Protein AF-A0AA38HJB3-F1 (afdb_monomer_lite)

Radius of gyration: 31.82 Å; chains: 1; bounding box: 77×78×91 Å

Sequence (749 aa):
MVASKVSGNGFYYLKNEAALLEVALISYAFNFAVSRGFTPLMTPDIIRSEFVTACGFQPKASNTQIYKLSLKSEDLCLAGTAEVPLAGLLHYQELSRKSFPIKLVGFGRAYRAEAGAGASSRGLFRVHQFSKVELFCVTEDDLEKSDALLHEICLFQRDFLTSLGLHAQALDMAARDLGHPAYRKIDIEAWLPGSNRFGEVSSASNCTDYQSRRLNICYRDENQRKRFVHTLNGTACAIPRVLIAILETLQQKDGSVVVPPVLRPFMMNKDNRSSNLEELSGSRNSDFGTGNLERRKEKCEAFPAYESIPREDQLNQEQKLVVQSALQGESFFLTGAAGTGKSFLLRFLADKLQSLYGSSAVAVTASTGIATCPLKGQTLHSFSGIGLGKGTAETVAFQALYNRKLCDRWKNTKVLIIDEVSMISGEVLQLVNAVARACRGSSLPFGGVQLVVVGDFYQLSPVDAEKHSFAFESPLWNDAIKTVHVLKSVHRQRTDPAFIKILNELRVGFVSEETAALLKGRELPLLSETGIVPTRLYPLNRDVNEENNSRLRELPGPCRTFTSVDSSEYLVNSESLTQILDRQTNVQSTIHLKIGAQVVLLKNYLPDNLVNGSRGVVVGWDERDSNFPVVKFQNGIVMEVGPARFEAFTYYSGECIREQVPLKLAWALTVHKSQGMTLDLVECHLANVFDYGQVYVALSRVRHLKGLRILDFRPESVKVHPKVEEFYRCLSKEKRKQIQLLKQAQWKQ

pLDDT: mean 81.05, std 17.89, range [21.14, 98.5]

InterPro domains:
  IPR002314 Aminoacyl-tRNA synthetase, class II (G/ P/ S/T) [PF00587] (69-248)
  IPR002317 Serine-tRNA ligase, type1 [PR00981] (113-125)
  IPR002317 Serine-tRNA ligase, type1 [PR00981] (125-138)
  IPR002317 Serine-tRNA ligase, type1 [PR00981] (184-200)
  IPR002317 Serine-tRNA ligase, type1 [PR00981] (202-218)
  IPR002317 Serine-tRNA ligase, type1 [PTHR11778] (3-270)
  IPR003593 AAA+ ATPase domain [SM00382] (328-518)
  IPR006195 Aminoacyl-tRNA synthetase, class II [PS50862] (1-260)
  IPR010285 DNA helicase Pif1-like, DEAD-box helicase domain [PF05970] (314-514)
  IPR027417 P-loop containing nucleoside triphosphate hydrolase [G3DSA:3.40.50.300] (290-504)
  IPR027417 P-loop containing nucleoside triphosphate hydrolase [SSF52540] (311-507)
  IPR027417 P-loop containing nucleoside triphosphate hydrolase [SSF52540] (443-731)
  IPR045864 Class II Aminoacyl-tRNA synthetase/Biotinyl protein ligase (BPL) and lipoyl protein ligase (LPL) [G3DSA:3.30.930.10] (1-282)
  IPR045864 Class II Aminoacyl-tRNA synthetase/Biotinyl protein ligase (BPL) and lipoyl protein ligase (LPL) [SSF55681] (3-268)
  IPR049163 DNA helicase Pif1-like, 2B domain [PF21530] (584-620)

Organism: NCBI:txid2755281

Structure (mmCIF, N/CA/C/O backbone):
data_AF-A0AA38HJB3-F1
#
_entry.id   AF-A0AA38HJB3-F1
#
loop_
_atom_site.group_PDB
_atom_site.id
_atom_site.type_symbol
_atom_site.label_atom_id
_atom_site.label_alt_id
_atom_site.label_comp_id
_atom_site.label_asym_id
_atom_site.label_entity_id
_atom_site.label_seq_id
_atom_site.pdbx_PDB_ins_code
_atom_site.Cartn_x
_atom_site.Cartn_y
_atom_site.Cartn_z
_atom_site.occupancy
_atom_site.B_iso_or_equiv
_atom_site.auth_seq_id
_atom_site.auth_comp_id
_atom_site.auth_asym_id
_atom_site.auth_atom_id
_atom_site.pdbx_PDB_model_num
ATOM 1 N N . MET A 1 1 ? -13.933 -17.265 -19.132 1.00 48.62 1 MET A N 1
ATOM 2 C CA . MET A 1 1 ? -12.463 -17.235 -18.978 1.00 48.62 1 MET A CA 1
ATOM 3 C C . MET A 1 1 ? -12.133 -15.919 -18.324 1.00 48.62 1 MET A C 1
ATOM 5 O O . MET A 1 1 ? -12.484 -14.891 -18.884 1.00 48.62 1 MET A O 1
ATOM 9 N N . VAL A 1 2 ? -11.564 -15.950 -17.127 1.00 66.62 2 VAL A N 1
ATOM 10 C CA . VAL A 1 2 ? -11.167 -14.733 -16.420 1.00 66.62 2 VAL A CA 1
ATOM 11 C C . VAL A 1 2 ? -9.662 -14.842 -16.259 1.00 66.62 2 VAL A C 1
ATOM 13 O O . VAL A 1 2 ? -9.203 -15.764 -15.592 1.00 66.62 2 VAL A O 1
ATOM 16 N N . ALA A 1 3 ? -8.901 -13.970 -16.918 1.00 72.19 3 ALA A N 1
ATOM 17 C CA . ALA A 1 3 ? -7.440 -14.017 -16.866 1.00 72.19 3 ALA A CA 1
ATOM 18 C C . ALA A 1 3 ? -6.904 -13.808 -15.443 1.00 72.19 3 ALA A C 1
ATOM 20 O O . ALA A 1 3 ? -5.841 -14.325 -15.117 1.00 72.19 3 ALA A O 1
ATOM 21 N N . SER A 1 4 ? -7.697 -13.191 -14.555 1.00 73.94 4 SER A N 1
ATOM 22 C CA . SER A 1 4 ? -7.364 -13.100 -13.133 1.00 73.94 4 SER A CA 1
ATOM 23 C C . SER A 1 4 ? -7.231 -14.431 -12.409 1.00 73.94 4 SER A C 1
ATOM 25 O O . SER A 1 4 ? -6.517 -14.491 -11.415 1.00 73.94 4 SER A O 1
ATOM 27 N N . LYS A 1 5 ? -7.829 -15.507 -12.930 1.00 71.75 5 LYS A N 1
ATOM 28 C CA . LYS A 1 5 ? -7.654 -16.860 -12.386 1.00 71.75 5 LYS A CA 1
ATOM 29 C C . LYS A 1 5 ? -6.308 -17.486 -12.730 1.00 71.75 5 LYS A C 1
ATOM 31 O O . LYS A 1 5 ? -5.860 -18.365 -12.013 1.00 71.75 5 LYS A O 1
ATOM 36 N N . VAL A 1 6 ? -5.712 -17.083 -13.851 1.00 75.31 6 VAL A N 1
ATOM 37 C CA . VAL A 1 6 ? -4.482 -17.699 -14.368 1.00 75.31 6 VAL A CA 1
ATOM 38 C C . VAL A 1 6 ? -3.267 -16.846 -14.029 1.00 75.31 6 VAL A C 1
ATOM 40 O O . VAL A 1 6 ? -2.230 -17.378 -13.657 1.00 75.31 6 VAL A O 1
ATOM 43 N N . SER A 1 7 ? -3.398 -15.522 -14.120 1.00 75.81 7 SER A N 1
ATOM 44 C CA . SER A 1 7 ? -2.266 -14.596 -13.993 1.00 75.81 7 SER A CA 1
ATOM 45 C C . SER A 1 7 ? -2.493 -13.472 -12.973 1.00 75.81 7 SER A C 1
ATOM 47 O O . SER A 1 7 ? -1.592 -12.673 -12.747 1.00 75.81 7 SER A O 1
ATOM 49 N N . GLY A 1 8 ? -3.661 -13.408 -12.319 1.00 77.38 8 GLY A N 1
ATOM 50 C CA . GLY A 1 8 ? -4.009 -12.344 -11.369 1.00 77.38 8 GLY A CA 1
ATOM 51 C C . GLY A 1 8 ? -4.658 -11.105 -12.009 1.00 77.38 8 GLY A C 1
ATOM 52 O O . GLY A 1 8 ? -4.903 -11.035 -13.215 1.00 77.38 8 GLY A O 1
ATOM 53 N N . ASN A 1 9 ? -5.024 -10.121 -11.186 1.00 77.38 9 ASN A N 1
ATOM 54 C CA . ASN A 1 9 ? -5.686 -8.898 -11.663 1.00 77.38 9 ASN A CA 1
ATOM 55 C C . ASN A 1 9 ? -4.803 -8.128 -12.652 1.00 77.38 9 ASN A C 1
ATOM 57 O O . ASN A 1 9 ? -3.589 -8.168 -12.538 1.00 77.38 9 ASN A O 1
ATOM 61 N N . GLY A 1 10 ? -5.414 -7.421 -13.610 1.00 77.19 10 GLY A N 1
ATOM 62 C CA . GLY A 1 10 ? -4.684 -6.657 -14.632 1.00 77.19 10 GLY A CA 1
ATOM 63 C C . GLY A 1 10 ? -4.216 -7.477 -15.843 1.00 77.19 10 GLY A C 1
ATOM 64 O O . GLY A 1 10 ? -3.514 -6.938 -16.692 1.00 77.19 10 GLY A O 1
ATOM 65 N N . PHE A 1 11 ? -4.625 -8.743 -15.962 1.00 86.12 11 PHE A N 1
ATOM 66 C CA . PHE A 1 11 ? -4.496 -9.563 -17.174 1.00 86.12 11 PHE A CA 1
ATOM 67 C C . PHE A 1 11 ? -5.867 -9.758 -17.841 1.00 86.12 11 PHE A C 1
ATOM 69 O O . PHE A 1 11 ? -6.906 -9.617 -17.190 1.00 86.12 11 PHE A O 1
ATOM 76 N N . TYR A 1 12 ? -5.899 -10.100 -19.134 1.00 89.44 12 TYR A N 1
ATOM 77 C CA . TYR A 1 12 ? -7.143 -10.270 -19.897 1.00 89.44 12 TYR A CA 1
ATOM 78 C C . TYR A 1 12 ? -7.064 -11.417 -20.912 1.00 89.44 12 TYR A C 1
ATOM 80 O O . TYR A 1 12 ? -5.987 -11.815 -21.345 1.00 89.44 12 TYR A O 1
ATOM 88 N N . TYR A 1 13 ? -8.237 -11.929 -21.292 1.00 89.88 13 TYR A N 1
ATOM 89 C CA . TYR A 1 13 ? -8.411 -12.769 -22.476 1.00 89.88 13 TYR A CA 1
ATOM 90 C C . TYR A 1 13 ? -9.213 -11.987 -23.508 1.00 89.88 13 TYR A C 1
ATOM 92 O O . TYR A 1 13 ? -10.263 -11.438 -23.173 1.00 89.88 13 TYR A O 1
ATOM 100 N N . LEU A 1 14 ? -8.761 -12.000 -24.758 1.00 90.44 14 LEU A N 1
ATOM 101 C CA . LEU A 1 14 ? -9.613 -11.702 -25.906 1.00 90.44 14 LEU A CA 1
ATOM 102 C C . LEU A 1 14 ? -10.157 -13.021 -26.459 1.00 90.44 14 LEU A C 1
ATOM 104 O O . LEU A 1 14 ? -9.522 -14.069 -26.337 1.00 90.44 14 LEU A O 1
ATOM 108 N N . LYS A 1 15 ? -11.359 -12.981 -27.029 1.00 90.19 15 LYS A N 1
ATOM 109 C CA . LYS A 1 15 ? -12.030 -14.147 -27.611 1.00 90.19 15 LYS A CA 1
ATOM 110 C C . LYS A 1 15 ? -12.645 -13.791 -28.951 1.00 90.19 15 LYS A C 1
ATOM 112 O O . LYS A 1 15 ? -13.005 -12.633 -29.155 1.00 90.19 15 LYS A O 1
ATOM 117 N N . ASN A 1 16 ? -12.804 -14.806 -29.797 1.00 91.12 16 ASN A N 1
ATOM 118 C CA . ASN A 1 16 ? -13.471 -14.716 -31.094 1.00 91.12 16 ASN A CA 1
ATOM 119 C C . ASN A 1 16 ? -12.953 -13.508 -31.900 1.00 91.12 16 ASN A C 1
ATOM 121 O O . ASN A 1 16 ? -11.742 -13.323 -32.020 1.00 91.12 16 ASN A O 1
ATOM 125 N N . GLU A 1 17 ? -13.845 -12.654 -32.392 1.00 91.00 17 GLU A N 1
ATOM 126 C CA . GLU A 1 17 ? -13.545 -11.494 -33.229 1.00 91.00 17 GLU A CA 1
ATOM 127 C C . GLU A 1 17 ? -12.591 -10.511 -32.546 1.00 91.00 17 GLU A C 1
ATOM 129 O O . GLU A 1 17 ? -11.738 -9.939 -33.216 1.00 91.00 17 GLU A O 1
ATOM 134 N N . ALA A 1 18 ? -12.659 -10.350 -31.219 1.00 90.81 18 ALA A N 1
ATOM 135 C CA . ALA A 1 18 ? -11.743 -9.470 -30.493 1.00 90.81 18 ALA A CA 1
ATOM 136 C C . ALA A 1 18 ? -10.301 -10.005 -30.495 1.00 90.81 18 ALA A C 1
ATOM 138 O O . ALA A 1 18 ? -9.354 -9.223 -30.559 1.00 90.81 18 ALA A O 1
ATOM 139 N N . ALA A 1 19 ? -10.123 -11.332 -30.458 1.00 93.31 19 ALA A N 1
ATOM 140 C CA . ALA A 1 19 ? -8.803 -11.948 -30.595 1.00 93.31 19 ALA A CA 1
ATOM 141 C C . ALA A 1 19 ? -8.273 -11.808 -32.032 1.00 93.31 19 ALA A C 1
ATOM 143 O O . ALA A 1 19 ? -7.100 -11.491 -32.225 1.00 93.31 19 ALA A O 1
ATOM 144 N N . LEU A 1 20 ? -9.141 -11.970 -33.040 1.00 94.50 20 LEU A N 1
ATOM 145 C CA . LEU A 1 20 ? -8.771 -11.748 -34.444 1.00 94.50 20 LEU A CA 1
ATOM 146 C C . LEU A 1 20 ? -8.417 -10.279 -34.710 1.00 94.50 20 LEU A C 1
ATOM 148 O O . LEU A 1 20 ? -7.481 -10.002 -35.454 1.00 94.50 20 LEU A O 1
ATOM 152 N N . LEU A 1 21 ? -9.115 -9.345 -34.062 1.00 94.56 21 LEU A N 1
ATOM 153 C CA . LEU A 1 21 ? -8.866 -7.913 -34.192 1.00 94.56 21 LEU A CA 1
ATOM 154 C C . LEU A 1 21 ? -7.504 -7.499 -33.611 1.00 94.56 21 LEU A C 1
ATOM 156 O O . LEU A 1 21 ? -6.838 -6.647 -34.195 1.00 94.56 21 LEU A O 1
ATOM 160 N N . GLU A 1 22 ? -7.047 -8.118 -32.513 1.00 95.69 22 GLU A N 1
ATOM 161 C CA . GLU A 1 22 ? -5.676 -7.929 -32.004 1.00 95.69 22 GLU A CA 1
ATOM 162 C C . GLU A 1 22 ? -4.633 -8.342 -33.057 1.00 95.69 22 GLU A C 1
ATOM 164 O O . GLU A 1 22 ? -3.719 -7.569 -33.355 1.00 95.69 22 GLU A O 1
ATOM 169 N N . VAL A 1 23 ? -4.795 -9.515 -33.676 1.00 95.69 23 VAL A N 1
ATOM 170 C CA . VAL A 1 23 ? -3.887 -10.002 -34.730 1.00 95.69 23 VAL A CA 1
ATOM 171 C C . VAL A 1 23 ? -3.938 -9.108 -35.975 1.00 95.69 23 VAL A C 1
ATOM 173 O O . VAL A 1 23 ? -2.895 -8.800 -36.563 1.00 95.69 23 VAL A O 1
ATOM 176 N N . ALA A 1 24 ? -5.131 -8.643 -36.354 1.00 96.69 24 ALA A N 1
ATOM 177 C CA . ALA A 1 24 ? -5.332 -7.739 -37.481 1.00 96.69 24 ALA A CA 1
ATOM 178 C C . ALA A 1 24 ? -4.628 -6.390 -37.267 1.00 96.69 24 ALA A C 1
ATOM 180 O O . ALA A 1 24 ? -3.951 -5.902 -38.171 1.00 96.69 24 ALA A O 1
ATOM 181 N N . LEU A 1 25 ? -4.724 -5.817 -36.062 1.00 97.38 25 LEU A N 1
ATOM 182 C CA . LEU A 1 25 ? -4.042 -4.571 -35.698 1.00 97.38 25 LEU A CA 1
ATOM 183 C C . LEU A 1 25 ? -2.519 -4.704 -35.755 1.00 97.38 25 LEU A C 1
ATOM 185 O O . LEU A 1 25 ? -1.858 -3.819 -36.294 1.00 97.38 25 LEU A O 1
ATOM 189 N N . ILE A 1 26 ? -1.962 -5.804 -35.236 1.00 97.31 26 ILE A N 1
ATOM 190 C CA . ILE A 1 26 ? -0.516 -6.069 -35.299 1.00 97.31 26 ILE A CA 1
ATOM 191 C C . ILE A 1 26 ? -0.063 -6.148 -36.763 1.00 97.31 26 ILE A C 1
ATOM 193 O O . ILE A 1 26 ? 0.883 -5.467 -37.159 1.00 97.31 26 ILE A O 1
ATOM 197 N N . SER A 1 27 ? -0.772 -6.934 -37.575 1.00 96.69 27 SER A N 1
ATOM 198 C CA . SER A 1 27 ? -0.444 -7.144 -38.991 1.00 96.69 27 SER A CA 1
ATOM 199 C C . SER A 1 27 ? -0.530 -5.845 -39.794 1.00 96.69 27 SER A C 1
ATOM 201 O O . SER A 1 27 ? 0.374 -5.523 -40.567 1.00 96.69 27 SER A O 1
ATOM 203 N N . TYR A 1 28 ? -1.585 -5.060 -39.565 1.00 97.94 28 TYR A N 1
ATOM 204 C CA . TYR A 1 28 ? -1.761 -3.768 -40.211 1.00 97.94 28 TYR A CA 1
ATOM 205 C C . TYR A 1 28 ? -0.683 -2.763 -39.793 1.00 97.94 28 TYR A C 1
ATOM 207 O O . TYR A 1 28 ? -0.127 -2.092 -40.658 1.00 97.94 28 TYR A O 1
ATOM 215 N N . ALA A 1 29 ? -0.329 -2.689 -38.504 1.00 97.81 29 ALA A N 1
ATOM 216 C CA . ALA A 1 29 ? 0.726 -1.797 -38.019 1.00 97.81 29 ALA A CA 1
ATOM 217 C C . ALA A 1 29 ? 2.087 -2.101 -38.668 1.00 97.81 29 ALA A C 1
ATOM 219 O O . ALA A 1 29 ? 2.771 -1.173 -39.102 1.00 97.81 29 ALA A O 1
ATOM 220 N N . PHE A 1 30 ? 2.451 -3.380 -38.817 1.00 97.38 30 PHE A N 1
ATOM 221 C CA . PHE A 1 30 ? 3.646 -3.770 -39.572 1.00 97.38 30 PHE A CA 1
ATOM 222 C C . PHE A 1 30 ? 3.558 -3.376 -41.041 1.00 97.38 30 PHE A C 1
ATOM 224 O O . PHE A 1 30 ? 4.485 -2.758 -41.554 1.00 97.38 30 PHE A O 1
ATOM 231 N N . ASN A 1 31 ? 2.452 -3.694 -41.720 1.00 97.38 31 ASN A N 1
ATOM 232 C CA . ASN A 1 31 ? 2.281 -3.347 -43.130 1.00 97.38 31 ASN A CA 1
ATOM 233 C C . ASN A 1 31 ? 2.383 -1.826 -43.354 1.00 97.38 31 ASN A C 1
ATOM 235 O O . ASN A 1 31 ? 3.047 -1.360 -44.279 1.00 97.38 31 ASN A O 1
ATOM 239 N N . PHE A 1 32 ? 1.789 -1.043 -42.455 1.00 97.94 32 PHE A N 1
ATOM 240 C CA . PHE A 1 32 ? 1.830 0.415 -42.478 1.00 97.94 32 PHE A CA 1
ATOM 241 C C . PHE A 1 32 ? 3.248 0.962 -42.223 1.00 97.94 32 PHE A C 1
ATOM 243 O O . PHE A 1 32 ? 3.671 1.894 -42.908 1.00 97.94 32 PHE A O 1
ATOM 250 N N . ALA A 1 33 ? 4.009 0.353 -41.307 1.00 98.00 33 ALA A N 1
ATOM 251 C CA . ALA A 1 33 ? 5.423 0.656 -41.055 1.00 98.00 33 ALA A CA 1
ATOM 252 C C . ALA A 1 33 ? 6.327 0.318 -42.246 1.00 98.00 33 ALA A C 1
ATOM 254 O O . ALA A 1 33 ? 7.087 1.172 -42.704 1.00 98.00 33 ALA A O 1
ATOM 255 N N . VAL A 1 34 ? 6.194 -0.880 -42.811 1.00 97.81 34 VAL A N 1
ATOM 256 C CA . VAL A 1 34 ? 6.968 -1.318 -43.981 1.00 97.81 34 VAL A CA 1
ATOM 257 C C . VAL A 1 34 ? 6.703 -0.417 -45.186 1.00 97.81 34 VAL A C 1
ATOM 259 O O . VAL A 1 34 ? 7.646 -0.001 -45.856 1.00 97.81 34 VAL A O 1
ATOM 262 N N . SER A 1 35 ? 5.447 -0.014 -45.412 1.00 96.88 35 SER A N 1
ATOM 263 C CA . SER A 1 35 ? 5.100 0.934 -46.484 1.00 96.88 35 SER A CA 1
ATOM 264 C C . SER A 1 35 ? 5.767 2.312 -46.341 1.00 96.88 35 SER A C 1
ATOM 266 O O . SER A 1 35 ? 5.837 3.064 -47.309 1.00 96.88 35 SER A O 1
ATOM 268 N N . ARG A 1 36 ? 6.287 2.636 -45.148 1.00 97.19 36 ARG A N 1
ATOM 269 C CA . ARG A 1 36 ? 7.026 3.869 -44.831 1.00 97.19 36 ARG A CA 1
ATOM 270 C C . ARG A 1 36 ? 8.523 3.631 -44.605 1.00 97.19 36 ARG A C 1
ATOM 272 O O . ARG A 1 36 ? 9.201 4.459 -44.003 1.00 97.19 36 ARG A O 1
ATOM 279 N N . GLY A 1 37 ? 9.050 2.511 -45.097 1.00 96.25 37 GLY A N 1
ATOM 280 C CA . GLY A 1 37 ? 10.488 2.241 -45.104 1.00 96.25 37 GLY A CA 1
ATOM 281 C C . GLY A 1 37 ? 11.054 1.747 -43.773 1.00 96.25 37 GLY A C 1
ATOM 282 O O . GLY A 1 37 ? 12.269 1.767 -43.593 1.00 96.25 37 GLY A O 1
ATOM 283 N N . PHE A 1 38 ? 10.209 1.300 -42.840 1.00 98.31 38 PHE A N 1
ATOM 284 C CA . PHE A 1 38 ? 10.680 0.617 -41.636 1.00 98.31 38 PHE A CA 1
ATOM 285 C C . PHE A 1 38 ? 11.001 -0.848 -41.934 1.00 98.31 38 PHE A C 1
ATOM 287 O O . PHE A 1 38 ? 10.256 -1.540 -42.626 1.00 98.31 38 PHE A O 1
ATOM 294 N N . THR A 1 39 ? 12.093 -1.338 -41.354 1.00 98.06 39 THR A N 1
ATOM 295 C CA . THR A 1 39 ? 12.492 -2.745 -41.443 1.00 98.06 39 THR A CA 1
ATOM 296 C C . THR A 1 39 ? 11.806 -3.546 -40.333 1.00 98.06 39 THR A C 1
ATOM 298 O O . THR A 1 39 ? 11.988 -3.211 -39.158 1.00 98.06 39 THR A O 1
ATOM 301 N N . PRO A 1 40 ? 11.017 -4.584 -40.664 1.00 96.81 40 PRO A N 1
ATOM 302 C CA . PRO A 1 40 ? 10.253 -5.340 -39.684 1.00 96.81 40 PRO A CA 1
ATOM 303 C C . PRO A 1 40 ? 11.111 -6.386 -38.977 1.00 96.81 40 PRO A C 1
ATOM 305 O O . PRO A 1 40 ? 11.846 -7.140 -39.611 1.00 96.81 40 PRO A O 1
ATOM 308 N N . LEU A 1 41 ? 10.980 -6.452 -37.654 1.00 94.81 41 LEU A N 1
ATOM 309 C CA . LEU A 1 41 ? 11.686 -7.379 -36.780 1.00 94.81 41 LEU A CA 1
ATOM 310 C C . LEU A 1 41 ? 10.716 -8.001 -35.769 1.00 94.81 41 LEU A C 1
ATOM 312 O O . LEU A 1 41 ? 9.778 -7.362 -35.292 1.00 94.81 41 LEU A O 1
ATOM 316 N N . MET A 1 42 ? 10.971 -9.253 -35.405 1.00 93.19 42 MET A N 1
ATOM 317 C CA . MET A 1 42 ? 10.348 -9.888 -34.242 1.00 93.19 42 MET A CA 1
ATOM 318 C C . MET A 1 42 ? 11.350 -9.849 -33.097 1.00 93.19 42 MET A C 1
ATOM 320 O O . MET A 1 42 ? 12.502 -10.246 -33.275 1.00 93.19 42 MET A O 1
ATOM 324 N N . THR A 1 43 ? 10.938 -9.341 -31.937 1.00 92.31 43 THR A N 1
ATOM 325 C CA . THR A 1 43 ? 11.855 -9.132 -30.812 1.00 92.31 43 THR A CA 1
ATOM 326 C C . THR A 1 43 ? 11.705 -10.219 -29.750 1.00 92.31 43 THR A C 1
ATOM 328 O O . THR A 1 43 ? 10.584 -10.671 -29.516 1.00 92.31 43 THR A O 1
ATOM 331 N N . PRO A 1 44 ? 12.788 -10.625 -29.063 1.00 93.12 44 PRO A N 1
ATOM 332 C CA . PRO A 1 44 ? 12.672 -11.475 -27.886 1.00 93.12 44 PRO A CA 1
ATOM 333 C C . PRO A 1 44 ? 12.008 -10.717 -26.728 1.00 93.12 44 PRO A C 1
ATOM 335 O O . PRO A 1 44 ? 12.343 -9.566 -26.452 1.00 93.12 44 PRO A O 1
ATOM 338 N N . ASP A 1 45 ? 11.113 -11.396 -26.013 1.00 90.81 45 ASP A N 1
ATOM 339 C CA . ASP A 1 45 ? 10.461 -10.857 -24.812 1.00 90.81 45 ASP A CA 1
ATOM 340 C C . ASP A 1 45 ? 11.337 -11.001 -23.552 1.00 90.81 45 ASP A C 1
ATOM 342 O O . ASP A 1 45 ? 11.136 -10.280 -22.577 1.00 90.81 45 ASP A O 1
ATOM 346 N N . ILE A 1 46 ? 12.304 -11.926 -23.555 1.00 93.25 46 ILE A N 1
ATOM 347 C CA . ILE A 1 46 ? 13.256 -12.151 -22.458 1.00 93.25 46 ILE A CA 1
ATOM 348 C C . ILE A 1 46 ? 14.592 -11.516 -22.836 1.00 93.25 46 ILE A C 1
ATOM 350 O O . ILE A 1 46 ? 15.194 -11.882 -23.846 1.00 93.25 46 ILE A O 1
ATOM 354 N N . ILE A 1 47 ? 15.065 -10.579 -22.017 1.00 91.56 47 ILE A N 1
ATOM 355 C CA . ILE A 1 47 ? 16.276 -9.794 -22.274 1.00 91.56 47 ILE A CA 1
ATOM 356 C C . ILE A 1 47 ? 17.140 -9.672 -21.017 1.00 91.56 47 ILE A C 1
ATOM 358 O O . ILE A 1 47 ? 16.655 -9.794 -19.891 1.00 91.56 47 ILE A O 1
ATOM 362 N N . ARG A 1 48 ? 18.435 -9.388 -21.196 1.00 90.19 48 ARG A N 1
ATOM 363 C CA . ARG A 1 48 ? 19.334 -9.087 -20.071 1.00 90.19 48 ARG A CA 1
ATOM 364 C C . ARG A 1 48 ? 18.978 -7.737 -19.445 1.00 90.19 48 ARG A C 1
ATOM 366 O O . ARG A 1 48 ? 18.773 -6.753 -20.159 1.00 90.19 48 ARG A O 1
ATOM 373 N N . SER A 1 49 ? 18.958 -7.672 -18.113 1.00 87.81 49 SER A N 1
ATOM 374 C CA . SER A 1 49 ? 18.595 -6.469 -17.339 1.00 87.81 49 SER A CA 1
ATOM 375 C C . SER A 1 49 ? 19.488 -5.248 -17.622 1.00 87.81 49 SER A C 1
ATOM 377 O O . SER A 1 49 ? 19.100 -4.102 -17.365 1.00 87.81 49 SER A O 1
ATOM 379 N N . GLU A 1 50 ? 20.686 -5.462 -18.168 1.00 88.19 50 GLU A N 1
ATOM 380 C CA . GLU A 1 50 ? 21.596 -4.390 -18.582 1.00 88.19 50 GLU A CA 1
ATOM 381 C C . GLU A 1 50 ? 21.012 -3.519 -19.704 1.00 88.19 50 GLU A C 1
ATOM 383 O O . GLU A 1 50 ? 21.125 -2.297 -19.636 1.00 88.19 50 GLU A O 1
ATOM 388 N N . PHE A 1 51 ? 20.302 -4.104 -20.678 1.00 91.12 51 PHE A N 1
ATOM 389 C CA . PHE A 1 51 ? 19.728 -3.365 -21.810 1.00 91.12 51 PHE A CA 1
ATOM 390 C C . PHE A 1 51 ? 18.572 -2.469 -21.384 1.00 91.12 51 PHE A C 1
ATOM 392 O O . PHE A 1 51 ? 18.459 -1.324 -21.817 1.00 91.12 51 PHE A O 1
ATOM 399 N N . VAL A 1 52 ? 17.760 -2.965 -20.456 1.00 88.38 52 VAL A N 1
ATOM 400 C CA . VAL A 1 52 ? 16.718 -2.194 -19.776 1.00 88.38 52 VAL A CA 1
ATOM 401 C C . VAL A 1 52 ? 17.312 -0.967 -19.084 1.00 88.38 52 VAL A C 1
ATOM 403 O O . VAL A 1 52 ? 16.816 0.149 -19.245 1.00 88.38 52 VAL A O 1
ATOM 406 N N . THR A 1 53 ? 18.399 -1.175 -18.337 1.00 86.75 53 THR A N 1
ATOM 407 C CA . THR A 1 53 ? 19.095 -0.103 -17.616 1.00 86.75 53 THR A CA 1
ATOM 408 C C . THR A 1 53 ? 19.710 0.903 -18.588 1.00 86.75 53 THR A C 1
ATOM 410 O O . THR A 1 53 ? 19.609 2.113 -18.380 1.00 86.75 53 THR A O 1
ATOM 413 N N . ALA A 1 54 ? 20.298 0.418 -19.683 1.00 88.38 54 ALA A N 1
ATOM 414 C CA . ALA A 1 54 ? 20.889 1.244 -20.728 1.00 88.38 54 ALA A CA 1
ATOM 415 C C . ALA A 1 54 ? 19.851 2.129 -21.442 1.00 88.38 54 ALA A C 1
ATOM 417 O O . ALA A 1 54 ? 20.152 3.273 -21.778 1.00 88.38 54 ALA A O 1
ATOM 418 N N . CYS A 1 55 ? 18.615 1.648 -21.591 1.00 88.94 55 CYS A N 1
ATOM 419 C CA . CYS A 1 55 ? 17.508 2.412 -22.169 1.00 88.94 55 CYS A CA 1
ATOM 420 C C . CYS A 1 55 ? 16.821 3.361 -21.164 1.00 88.94 55 CYS A C 1
ATOM 422 O O . CYS A 1 55 ? 15.871 4.047 -21.522 1.00 88.94 55 CYS A O 1
ATOM 424 N N . GLY A 1 56 ? 17.307 3.447 -19.917 1.00 80.88 56 GLY A N 1
ATOM 425 C CA . GLY A 1 56 ? 16.828 4.412 -18.918 1.00 80.88 56 GLY A CA 1
ATOM 426 C C . GLY A 1 56 ? 15.729 3.900 -17.981 1.00 80.88 56 GLY A C 1
ATOM 427 O O . GLY A 1 56 ? 15.192 4.682 -17.195 1.00 80.88 56 GLY A O 1
ATOM 428 N N . PHE A 1 57 ? 15.413 2.602 -18.008 1.00 74.12 57 PHE A N 1
ATOM 429 C CA . PHE A 1 57 ? 14.504 1.978 -17.043 1.00 74.12 57 PHE A CA 1
ATOM 430 C C . PHE A 1 57 ? 15.272 1.513 -15.791 1.00 74.12 57 PHE A C 1
ATOM 432 O O . PHE A 1 57 ? 16.393 1.026 -15.888 1.00 74.12 57 PHE A O 1
ATOM 439 N N . GLN A 1 58 ? 14.687 1.641 -14.592 1.00 62.06 58 GLN A N 1
ATOM 440 C CA . GLN A 1 58 ? 15.371 1.326 -13.324 1.00 62.06 58 GLN A CA 1
ATOM 441 C C . GLN A 1 58 ? 14.904 -0.012 -12.704 1.00 62.06 58 GLN A C 1
ATOM 443 O O . GLN A 1 58 ? 13.907 -0.038 -11.979 1.00 62.06 58 GLN A O 1
ATOM 448 N N . PRO A 1 59 ? 15.638 -1.129 -12.880 1.00 49.84 59 PRO A N 1
ATOM 449 C CA . PRO A 1 59 ? 15.254 -2.439 -12.340 1.00 49.84 59 PRO A CA 1
ATOM 450 C C . PRO A 1 59 ? 15.513 -2.628 -10.828 1.00 49.84 59 PRO A C 1
ATOM 452 O O . PRO A 1 59 ? 15.274 -3.718 -10.311 1.00 49.84 59 PRO A O 1
ATOM 455 N N . LYS A 1 60 ? 16.039 -1.629 -10.098 1.00 39.44 60 LYS A N 1
ATOM 456 C CA . LYS A 1 60 ? 16.430 -1.742 -8.668 1.00 39.44 60 LYS A CA 1
ATOM 457 C C . LYS A 1 60 ? 15.699 -0.773 -7.713 1.00 39.44 60 LYS A C 1
ATOM 459 O O . LYS A 1 60 ? 16.045 -0.703 -6.536 1.00 39.44 60 LYS A O 1
ATOM 464 N N . ALA A 1 61 ? 14.694 -0.032 -8.187 1.00 41.00 61 ALA A N 1
ATOM 465 C CA . ALA A 1 61 ? 13.845 0.813 -7.339 1.00 41.00 61 ALA A CA 1
ATOM 466 C C . ALA A 1 61 ? 12.803 -0.026 -6.567 1.00 41.00 61 ALA A C 1
ATOM 468 O O . ALA A 1 61 ? 12.454 -1.124 -6.988 1.00 41.00 61 ALA A O 1
ATOM 469 N N . SER A 1 62 ? 12.283 0.488 -5.444 1.00 37.38 62 SER A N 1
ATOM 470 C CA . SER A 1 62 ? 11.330 -0.211 -4.554 1.00 37.38 62 SER A CA 1
ATOM 471 C C . SER A 1 62 ? 10.003 -0.622 -5.208 1.00 37.38 62 SER A C 1
ATOM 473 O O . SER A 1 62 ? 9.307 -1.456 -4.647 1.00 37.38 62 SER A O 1
ATOM 475 N N . ASN A 1 63 ? 9.685 -0.068 -6.382 1.00 47.53 63 ASN A N 1
ATOM 476 C CA . ASN A 1 63 ? 8.593 -0.486 -7.259 1.00 47.53 63 ASN A CA 1
ATOM 477 C C . ASN A 1 63 ? 9.204 -0.814 -8.626 1.00 47.53 63 ASN A C 1
ATOM 479 O O . ASN A 1 63 ? 9.337 0.068 -9.477 1.00 47.53 63 ASN A O 1
ATOM 483 N N . THR A 1 64 ? 9.661 -2.047 -8.825 1.00 52.38 64 THR A N 1
ATOM 484 C CA . THR A 1 64 ? 10.250 -2.449 -10.106 1.00 52.38 64 THR A CA 1
ATOM 485 C C . THR A 1 64 ? 9.170 -2.430 -11.183 1.00 52.38 64 THR A C 1
ATOM 487 O O . THR A 1 64 ? 8.200 -3.167 -11.067 1.00 52.38 64 THR A O 1
ATOM 490 N N . GLN A 1 65 ? 9.340 -1.633 -12.243 1.00 63.06 65 GLN A N 1
ATOM 491 C CA . GLN A 1 65 ? 8.397 -1.571 -13.377 1.00 63.06 65 GLN A CA 1
ATOM 492 C C . GLN A 1 65 ? 8.452 -2.817 -14.290 1.00 63.06 65 GLN A C 1
ATOM 494 O O . GLN A 1 65 ? 7.891 -2.843 -15.384 1.00 63.06 65 GLN A O 1
ATOM 499 N N . ILE A 1 66 ? 9.232 -3.830 -13.902 1.00 72.69 66 ILE A N 1
ATOM 500 C CA . ILE A 1 66 ? 9.743 -4.878 -14.786 1.00 72.69 66 ILE A CA 1
ATOM 501 C C . ILE A 1 66 ? 9.732 -6.201 -14.036 1.00 72.69 66 ILE A C 1
ATOM 503 O O . ILE A 1 66 ? 10.174 -6.272 -12.888 1.00 72.69 66 ILE A O 1
ATOM 507 N N . TYR A 1 67 ? 9.254 -7.246 -14.702 1.00 83.25 67 TYR A N 1
ATOM 508 C CA . TYR A 1 67 ? 9.308 -8.611 -14.195 1.00 83.25 67 TYR A CA 1
ATOM 509 C C . TYR A 1 67 ? 10.728 -9.165 -14.338 1.00 83.25 67 TYR A C 1
ATOM 511 O O . TYR A 1 67 ? 11.256 -9.245 -15.447 1.00 83.25 67 TYR A O 1
ATOM 519 N N . LYS A 1 68 ? 11.348 -9.561 -13.223 1.00 82.62 68 LYS A N 1
ATOM 520 C CA . LYS A 1 68 ? 12.644 -10.256 -13.218 1.00 82.62 68 LYS A CA 1
ATOM 521 C C . LYS A 1 68 ? 12.449 -11.764 -13.231 1.00 82.62 68 LYS A C 1
ATOM 523 O O . LYS A 1 68 ? 11.518 -12.267 -12.606 1.00 82.62 68 LYS A O 1
ATOM 528 N N . LEU A 1 69 ? 13.352 -12.473 -13.898 1.00 82.94 69 LEU A N 1
ATOM 529 C CA . LEU A 1 69 ? 13.376 -13.931 -13.905 1.00 82.94 69 LEU A CA 1
ATOM 530 C C . LEU A 1 69 ? 14.383 -14.417 -12.856 1.00 82.94 69 LEU A C 1
ATOM 532 O O . LEU A 1 69 ? 15.527 -13.974 -12.833 1.00 82.94 69 LEU A O 1
ATOM 536 N N . SER A 1 70 ? 13.955 -15.307 -11.958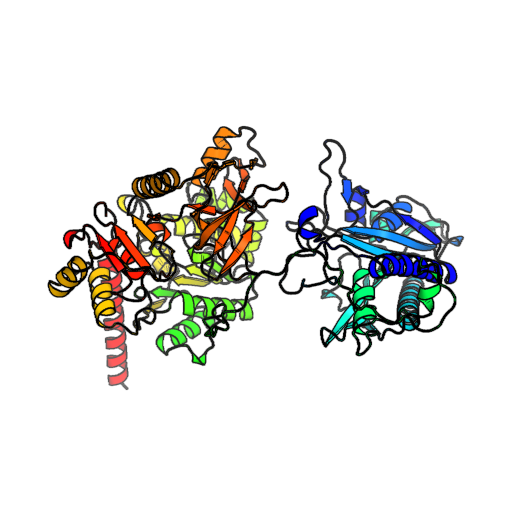 1.00 69.06 70 SER A N 1
ATOM 537 C CA . SER A 1 70 ? 14.825 -15.872 -10.920 1.00 69.06 70 SER A CA 1
ATOM 538 C C . SER A 1 70 ? 15.537 -17.112 -11.462 1.00 69.06 70 SER A C 1
ATOM 540 O O . SER A 1 70 ? 15.044 -18.232 -11.346 1.00 69.06 70 SER A O 1
ATOM 542 N N . LEU A 1 71 ? 16.688 -16.903 -12.100 1.00 72.88 71 LEU A N 1
ATOM 543 C CA . LEU A 1 71 ? 17.584 -17.969 -12.547 1.00 72.88 71 LEU A CA 1
ATOM 544 C C . LEU A 1 71 ? 18.938 -17.808 -11.846 1.00 72.88 71 LEU A C 1
ATOM 546 O O . LEU A 1 71 ? 19.449 -16.700 -11.715 1.00 72.88 71 LEU A O 1
ATOM 550 N N . LYS A 1 72 ? 19.515 -18.918 -11.364 1.00 52.22 72 LYS A N 1
ATOM 551 C CA . LYS A 1 72 ? 20.687 -18.925 -10.461 1.00 52.22 72 LYS A CA 1
ATOM 552 C C . LYS A 1 72 ? 21.970 -18.314 -11.053 1.00 52.22 72 LYS A C 1
ATOM 554 O O . LYS A 1 72 ? 22.897 -18.057 -10.293 1.00 52.22 72 LYS A O 1
ATOM 559 N N . SER A 1 73 ? 22.041 -18.104 -12.367 1.00 57.06 73 SER A N 1
ATOM 560 C CA . SER A 1 73 ? 23.271 -17.720 -13.076 1.00 57.06 73 SER A CA 1
ATOM 561 C C . SER A 1 73 ? 23.121 -16.557 -14.063 1.00 57.06 73 SER A C 1
ATOM 563 O O . SER A 1 73 ? 24.125 -16.154 -14.640 1.00 57.06 73 SER A O 1
ATOM 565 N N . GLU A 1 74 ? 21.918 -16.008 -14.277 1.00 67.06 74 GLU A N 1
ATOM 566 C CA . GLU A 1 74 ? 21.682 -15.005 -15.329 1.00 67.06 74 GLU A CA 1
ATOM 567 C C . GLU A 1 74 ? 20.734 -13.884 -14.874 1.00 67.06 74 GLU A C 1
ATOM 569 O O . GLU A 1 74 ? 19.655 -14.142 -14.341 1.00 67.06 74 GLU A O 1
ATOM 574 N N . ASP A 1 75 ? 21.123 -12.626 -15.115 1.00 82.06 75 ASP A N 1
ATOM 575 C CA . ASP A 1 75 ? 20.305 -11.436 -14.829 1.00 82.06 75 ASP A CA 1
ATOM 576 C C . ASP A 1 75 ? 19.359 -11.141 -16.007 1.00 82.06 75 ASP A C 1
ATOM 578 O O . ASP A 1 75 ? 19.606 -10.258 -16.838 1.00 82.06 75 ASP A O 1
ATOM 582 N N . LEU A 1 76 ? 18.294 -11.946 -16.106 1.00 88.44 76 LEU A N 1
ATOM 583 C CA . LEU A 1 76 ? 17.256 -11.841 -17.134 1.00 88.44 76 LEU A CA 1
ATOM 584 C C . LEU A 1 76 ? 15.972 -11.187 -16.608 1.00 88.44 76 LEU A C 1
ATOM 586 O O . LEU A 1 76 ? 15.572 -11.339 -15.450 1.00 88.44 76 LEU A O 1
ATOM 590 N N . CYS A 1 77 ? 15.268 -10.502 -17.503 1.00 89.25 77 CYS A N 1
ATOM 591 C CA . CYS A 1 77 ? 13.983 -9.872 -17.233 1.00 89.25 77 CYS A CA 1
ATOM 592 C C . CYS A 1 77 ? 13.074 -9.894 -18.469 1.00 89.25 77 CYS A C 1
ATOM 594 O O . CYS A 1 77 ? 13.535 -10.109 -19.591 1.00 89.25 77 CYS A O 1
ATOM 596 N N . LEU A 1 78 ? 11.775 -9.682 -18.258 1.00 91.75 78 LEU A N 1
ATOM 597 C CA . LEU A 1 78 ? 10.822 -9.503 -19.350 1.00 91.75 78 LEU A CA 1
ATOM 598 C C . LEU A 1 78 ? 10.854 -8.056 -19.846 1.00 91.75 78 LEU A C 1
ATOM 600 O O . LEU A 1 78 ? 10.820 -7.118 -19.048 1.00 91.75 78 LEU A O 1
ATOM 604 N N . ALA A 1 79 ? 10.890 -7.868 -21.160 1.00 89.12 79 ALA A N 1
ATOM 605 C CA . ALA A 1 79 ? 10.942 -6.554 -21.777 1.00 89.12 79 ALA A CA 1
ATOM 606 C C . ALA A 1 79 ? 9.665 -5.746 -21.473 1.00 89.12 79 ALA A C 1
ATOM 608 O O . ALA A 1 79 ? 8.537 -6.176 -21.713 1.00 89.12 79 ALA A O 1
ATOM 609 N N . GLY A 1 80 ? 9.827 -4.521 -20.972 1.00 84.62 80 GLY A N 1
ATOM 610 C CA . GLY A 1 80 ? 8.695 -3.607 -20.776 1.00 84.62 80 GLY A CA 1
ATOM 611 C C . GLY A 1 80 ? 8.153 -3.017 -22.087 1.00 84.62 80 GLY A C 1
ATOM 612 O O . GLY A 1 80 ? 7.067 -2.437 -22.117 1.00 84.62 80 GLY A O 1
ATOM 613 N N . THR A 1 81 ? 8.923 -3.118 -23.167 1.00 88.00 81 THR A N 1
ATOM 614 C CA . THR A 1 81 ? 8.621 -2.624 -24.514 1.00 88.00 81 THR A CA 1
ATOM 615 C C . THR A 1 81 ? 9.556 -3.311 -25.516 1.00 88.00 81 THR A C 1
ATOM 617 O O . THR A 1 81 ? 10.688 -3.638 -25.158 1.00 88.00 81 THR A O 1
ATOM 620 N N . ALA A 1 82 ? 9.102 -3.493 -26.761 1.00 88.62 82 ALA A N 1
ATOM 621 C CA . ALA A 1 82 ? 9.927 -3.978 -27.868 1.00 88.62 82 ALA A CA 1
ATOM 622 C C . ALA A 1 82 ? 11.032 -2.981 -28.288 1.00 88.62 82 ALA A C 1
ATOM 624 O O . ALA A 1 82 ? 11.966 -3.362 -28.983 1.00 88.62 82 ALA A O 1
ATOM 625 N N . GLU A 1 83 ? 10.987 -1.729 -27.824 1.00 93.06 83 GLU A N 1
ATOM 626 C CA . GLU A 1 83 ? 12.049 -0.736 -28.038 1.00 93.06 83 GLU A CA 1
ATOM 627 C C . GLU A 1 83 ? 13.400 -1.187 -27.459 1.00 93.06 83 GLU A C 1
ATOM 629 O O . GLU A 1 83 ? 14.416 -1.111 -28.143 1.00 93.06 83 GLU A O 1
ATOM 634 N N . VAL A 1 84 ? 13.415 -1.765 -26.253 1.00 93.62 84 VAL A N 1
ATOM 635 C CA . VAL A 1 84 ? 14.659 -2.211 -25.600 1.00 93.62 84 VAL A CA 1
ATOM 636 C C . VAL A 1 84 ? 15.406 -3.289 -26.404 1.00 93.62 84 VAL A C 1
ATOM 638 O O . VAL A 1 84 ? 16.609 -3.129 -26.618 1.00 93.62 84 VAL A O 1
ATOM 641 N N . PRO A 1 85 ? 14.773 -4.385 -26.870 1.00 95.25 85 PRO A N 1
ATOM 642 C CA . PRO A 1 85 ? 15.459 -5.353 -27.724 1.00 95.25 85 PRO A CA 1
ATOM 643 C C . PRO A 1 85 ? 15.837 -4.793 -29.106 1.00 95.25 85 PRO A C 1
ATOM 645 O O . PRO A 1 85 ? 16.873 -5.193 -29.633 1.00 95.25 85 PRO A O 1
ATOM 648 N N . LEU A 1 86 ? 15.071 -3.850 -29.678 1.00 96.19 86 LEU A N 1
ATOM 649 C CA . LEU A 1 86 ? 15.467 -3.158 -30.917 1.00 96.19 86 LEU A CA 1
ATOM 650 C C . LEU A 1 86 ? 16.737 -2.320 -30.715 1.00 96.19 86 LEU A C 1
ATOM 652 O O . LEU A 1 86 ? 17.650 -2.384 -31.535 1.00 96.19 86 LEU A O 1
ATOM 656 N N . ALA A 1 87 ? 16.832 -1.583 -29.608 1.00 95.31 87 ALA A N 1
ATOM 657 C CA . ALA A 1 87 ? 18.028 -0.826 -29.255 1.00 95.31 87 ALA A CA 1
ATOM 658 C C . ALA A 1 87 ? 19.213 -1.761 -28.943 1.00 95.31 87 ALA A C 1
ATOM 660 O O . ALA A 1 87 ? 20.338 -1.529 -29.391 1.00 95.31 87 ALA A O 1
ATOM 661 N N . GLY A 1 88 ? 18.954 -2.859 -28.224 1.00 94.06 88 GLY A N 1
ATOM 662 C CA . GLY A 1 88 ? 19.936 -3.893 -27.895 1.00 94.06 88 GLY A CA 1
ATOM 663 C C . GLY A 1 88 ? 20.523 -4.606 -29.118 1.00 94.06 88 GLY A C 1
ATOM 664 O O . GLY A 1 88 ? 21.687 -4.999 -29.079 1.00 94.06 88 GLY A O 1
ATOM 665 N N . LEU A 1 89 ? 19.780 -4.712 -30.227 1.00 95.44 89 LEU A N 1
ATOM 666 C CA . LEU A 1 89 ? 20.288 -5.255 -31.495 1.00 95.44 89 LEU A CA 1
ATOM 667 C C . LEU A 1 89 ? 21.519 -4.489 -32.004 1.00 95.44 89 LEU A C 1
ATOM 669 O O . LEU A 1 89 ? 22.421 -5.086 -32.588 1.00 95.44 89 LEU A O 1
ATOM 673 N N . LEU A 1 90 ? 21.565 -3.176 -31.767 1.00 94.44 90 LEU A N 1
ATOM 674 C CA . LEU A 1 90 ? 22.638 -2.288 -32.220 1.00 94.44 90 LEU A CA 1
ATOM 675 C C . LEU A 1 90 ? 23.773 -2.138 -31.193 1.00 94.44 90 LEU A C 1
ATOM 677 O O . LEU A 1 90 ? 24.697 -1.352 -31.403 1.00 94.44 90 LEU A O 1
ATOM 681 N N . HIS A 1 91 ? 23.720 -2.876 -30.083 1.00 93.62 91 HIS A N 1
ATOM 682 C CA . HIS A 1 91 ? 24.698 -2.791 -29.003 1.00 93.62 91 HIS A CA 1
ATOM 683 C C . HIS A 1 91 ? 26.139 -3.005 -29.494 1.00 93.62 91 HIS A C 1
ATOM 685 O O . HIS A 1 91 ? 26.420 -3.965 -30.210 1.00 93.62 91 HIS A O 1
ATOM 691 N N . TYR A 1 92 ? 27.051 -2.112 -29.089 1.00 89.56 92 TYR A N 1
ATOM 692 C CA . TYR A 1 92 ? 28.465 -2.088 -29.500 1.00 89.56 92 TYR A CA 1
ATOM 693 C C . TYR A 1 92 ? 28.722 -1.979 -31.014 1.00 89.56 92 TYR A C 1
ATOM 695 O O . TYR A 1 92 ? 29.839 -2.242 -31.462 1.00 89.56 92 TYR A O 1
ATOM 703 N N . GLN A 1 93 ? 27.740 -1.562 -31.816 1.00 93.56 93 GLN A N 1
ATOM 704 C CA . GLN A 1 93 ? 27.954 -1.377 -33.250 1.00 93.56 93 GLN A CA 1
ATOM 705 C C . GLN A 1 93 ? 28.563 -0.006 -33.584 1.00 93.56 93 GLN A C 1
ATOM 707 O O . GLN A 1 93 ? 28.167 1.036 -33.050 1.00 93.56 93 GLN A O 1
ATOM 712 N N . GLU A 1 94 ? 29.507 -0.016 -34.527 1.00 94.56 94 GLU A N 1
ATOM 713 C CA . GLU A 1 94 ? 29.983 1.169 -35.244 1.00 94.56 94 GLU A CA 1
ATOM 714 C C . GLU A 1 94 ? 29.268 1.228 -36.603 1.00 94.56 94 GLU A C 1
ATOM 716 O O . GLU A 1 94 ? 29.580 0.481 -37.529 1.00 94.56 94 GLU A O 1
ATOM 721 N N . LEU A 1 95 ? 28.247 2.077 -36.695 1.00 96.25 95 LEU A N 1
ATOM 722 C CA . LEU A 1 95 ? 27.355 2.204 -37.841 1.00 96.25 95 LEU A CA 1
ATOM 723 C C . LEU A 1 95 ? 27.987 3.050 -38.953 1.00 96.25 95 LEU A C 1
ATOM 725 O O . LEU A 1 95 ? 28.724 4.009 -38.713 1.00 96.25 95 LEU A O 1
ATOM 729 N N . SER A 1 96 ? 27.653 2.724 -40.202 1.00 94.56 96 SER A N 1
ATOM 730 C CA . SER A 1 96 ? 28.063 3.520 -41.361 1.00 94.56 96 SER A CA 1
ATOM 731 C C . SER A 1 96 ? 27.151 4.730 -41.536 1.00 94.56 96 SER A C 1
ATOM 733 O O . SER A 1 96 ? 25.932 4.577 -41.543 1.00 94.56 96 SER A O 1
ATOM 735 N N . ARG A 1 97 ? 27.706 5.919 -41.806 1.00 93.25 97 ARG A N 1
ATOM 736 C CA . ARG A 1 97 ? 26.899 7.123 -42.102 1.00 93.25 97 ARG A CA 1
ATOM 737 C C . ARG A 1 97 ? 25.891 6.925 -43.234 1.00 93.25 97 ARG A C 1
ATOM 739 O O . ARG A 1 97 ? 24.799 7.474 -43.193 1.00 93.25 97 ARG A O 1
ATOM 746 N N . LYS A 1 98 ? 26.231 6.086 -44.217 1.00 93.44 98 LYS A N 1
ATOM 747 C CA . LYS A 1 98 ? 25.360 5.767 -45.361 1.00 93.44 98 LYS A CA 1
ATOM 748 C C . LYS A 1 98 ? 24.102 4.982 -44.971 1.00 93.44 98 LYS A C 1
ATOM 750 O O . LYS A 1 98 ? 23.207 4.856 -45.794 1.00 93.44 98 LYS A O 1
ATOM 755 N N . SER A 1 99 ? 24.058 4.428 -43.758 1.00 93.19 99 SER A N 1
ATOM 756 C CA . SER A 1 99 ? 22.904 3.679 -43.252 1.00 93.19 99 SER A CA 1
ATOM 757 C C . SER A 1 99 ? 21.839 4.563 -42.599 1.00 93.19 99 SER A C 1
ATOM 759 O O . SER A 1 99 ? 20.746 4.073 -42.333 1.00 93.19 99 SER A O 1
ATOM 761 N N . PHE A 1 100 ? 22.123 5.846 -42.344 1.00 95.94 100 PHE A N 1
ATOM 762 C CA . PHE A 1 100 ? 21.170 6.739 -41.689 1.00 95.94 100 PHE A CA 1
ATOM 763 C C . PHE A 1 100 ? 20.157 7.351 -42.677 1.00 95.94 100 PHE A C 1
ATOM 765 O O . PHE A 1 100 ? 20.544 7.736 -43.781 1.00 95.94 100 PHE A O 1
ATOM 772 N N . PRO A 1 101 ? 18.883 7.520 -42.267 1.00 97.12 101 PRO A N 1
ATOM 773 C CA . PRO A 1 101 ? 18.314 7.059 -41.000 1.00 97.12 101 PRO A CA 1
ATOM 774 C C . PRO A 1 101 ? 18.027 5.548 -41.019 1.00 97.12 101 PRO A C 1
ATOM 776 O O . PRO A 1 101 ? 17.419 5.036 -41.958 1.00 97.12 101 PRO A O 1
ATOM 779 N N . ILE A 1 102 ? 18.393 4.845 -39.945 1.00 98.12 102 ILE A N 1
ATOM 780 C CA . ILE A 1 102 ? 17.951 3.460 -39.732 1.00 98.12 102 ILE A CA 1
ATOM 781 C C . ILE A 1 102 ? 16.553 3.521 -39.118 1.00 98.12 102 ILE A C 1
ATOM 783 O O . ILE A 1 102 ? 16.356 4.223 -38.128 1.00 98.12 102 ILE A O 1
ATOM 787 N N . LYS A 1 103 ? 15.597 2.785 -39.691 1.00 98.50 103 LYS A N 1
ATOM 788 C CA . LYS A 1 103 ? 14.196 2.732 -39.250 1.00 98.50 103 LYS A CA 1
ATOM 789 C C . LYS A 1 103 ? 13.788 1.282 -39.013 1.00 98.50 103 LYS A C 1
ATOM 791 O O . LYS A 1 103 ? 13.731 0.497 -39.958 1.00 98.50 103 LYS A O 1
ATOM 796 N N . LEU A 1 104 ? 13.508 0.918 -37.766 1.00 98.44 104 LEU A N 1
ATOM 797 C CA . LEU A 1 104 ? 13.135 -0.437 -37.357 1.00 98.44 104 LEU A CA 1
ATOM 798 C C . LEU A 1 104 ? 11.724 -0.448 -36.771 1.00 98.44 104 LEU A C 1
ATOM 800 O O . LEU A 1 104 ? 11.348 0.470 -36.045 1.00 98.44 104 LEU A O 1
ATOM 804 N N . VAL A 1 105 ? 10.953 -1.494 -37.061 1.00 98.38 105 VAL A N 1
ATOM 805 C CA . VAL A 1 105 ? 9.660 -1.754 -36.419 1.00 98.38 105 VAL A CA 1
ATOM 806 C C . VAL A 1 105 ? 9.682 -3.134 -35.779 1.00 98.38 105 VAL A C 1
ATOM 808 O O . VAL A 1 105 ? 10.070 -4.109 -36.418 1.00 98.38 105 VAL A O 1
ATOM 811 N N . GLY A 1 106 ? 9.288 -3.217 -34.512 1.00 96.62 106 GLY A N 1
ATOM 812 C CA . GLY A 1 106 ? 9.334 -4.438 -33.717 1.00 96.62 106 GLY A CA 1
ATOM 813 C C . GLY A 1 106 ? 8.011 -4.739 -33.034 1.00 96.62 106 GLY A C 1
ATOM 814 O O . GLY A 1 106 ? 7.353 -3.838 -32.516 1.00 96.62 106 GLY A O 1
ATOM 815 N N . PHE A 1 107 ? 7.642 -6.016 -32.992 1.00 95.25 107 PHE A N 1
ATOM 816 C CA . PHE A 1 107 ? 6.549 -6.505 -32.156 1.00 95.25 107 PHE A CA 1
ATOM 817 C C . PHE A 1 107 ? 7.082 -7.314 -30.984 1.00 95.25 107 PHE A C 1
ATOM 819 O O . PHE A 1 107 ? 7.929 -8.191 -31.158 1.00 95.25 107 PHE A O 1
ATOM 826 N N . GLY A 1 108 ? 6.511 -7.044 -29.814 1.00 91.31 108 GLY A N 1
ATOM 827 C CA . GLY A 1 108 ? 6.752 -7.793 -28.591 1.00 91.31 108 GLY A CA 1
ATOM 828 C C . GLY A 1 108 ? 5.604 -7.624 -27.604 1.00 91.31 108 GLY A C 1
ATOM 829 O O . GLY A 1 108 ? 4.721 -6.766 -27.763 1.00 91.31 108 GLY A O 1
ATOM 830 N N . ARG A 1 109 ? 5.611 -8.450 -26.559 1.00 91.12 109 ARG A N 1
ATOM 831 C CA . ARG A 1 109 ? 4.711 -8.275 -25.419 1.00 91.12 109 ARG A CA 1
ATOM 832 C C . ARG A 1 109 ? 5.381 -7.321 -24.431 1.00 91.12 109 ARG A C 1
ATOM 834 O O . ARG A 1 109 ? 6.506 -7.532 -23.999 1.00 91.12 109 ARG A O 1
ATOM 841 N N . ALA A 1 110 ? 4.678 -6.259 -24.065 1.00 90.12 110 ALA A N 1
ATOM 842 C CA . ALA A 1 110 ? 5.095 -5.331 -23.027 1.00 90.12 110 ALA A CA 1
ATOM 843 C C . ALA A 1 110 ? 4.668 -5.866 -21.655 1.00 90.12 110 ALA A C 1
ATOM 845 O O . ALA A 1 110 ? 3.469 -6.029 -21.412 1.00 90.12 110 ALA A O 1
ATOM 846 N N . TYR A 1 111 ? 5.635 -6.098 -20.763 1.00 89.69 111 TYR A N 1
ATOM 847 C CA . TYR A 1 111 ? 5.396 -6.567 -19.395 1.00 89.69 111 TYR A CA 1
ATOM 848 C C . TYR A 1 111 ? 5.688 -5.458 -18.373 1.00 89.69 111 TYR A C 1
ATOM 850 O O . TYR A 1 111 ? 6.826 -5.010 -18.234 1.00 89.69 111 TYR A O 1
ATOM 858 N N . ARG A 1 112 ? 4.664 -5.005 -17.643 1.00 83.31 112 ARG A N 1
ATOM 859 C CA . ARG A 1 112 ? 4.738 -3.900 -16.669 1.00 83.31 112 ARG A CA 1
ATOM 860 C C . ARG A 1 112 ? 4.230 -4.357 -15.304 1.00 83.31 112 ARG A C 1
ATOM 862 O O . ARG A 1 112 ? 3.032 -4.573 -15.119 1.00 83.31 112 ARG A O 1
ATOM 869 N N . ALA A 1 113 ? 5.128 -4.526 -14.337 1.00 71.19 113 ALA A N 1
ATOM 870 C CA . ALA A 1 113 ? 4.791 -5.087 -13.023 1.00 71.19 113 ALA A CA 1
ATOM 871 C C . ALA A 1 113 ? 3.934 -4.142 -12.148 1.00 71.19 113 ALA A C 1
ATOM 873 O O . ALA A 1 113 ? 3.274 -4.580 -11.212 1.00 71.19 113 ALA A O 1
ATOM 874 N N . GLU A 1 114 ? 3.881 -2.854 -12.483 1.00 66.12 114 GLU A N 1
ATOM 875 C CA . GLU A 1 114 ? 3.109 -1.805 -11.810 1.00 66.12 114 GLU A CA 1
ATOM 876 C C . GLU A 1 114 ? 1.703 -1.577 -12.399 1.00 66.12 114 GLU A C 1
ATOM 878 O O . GLU A 1 114 ? 0.879 -0.855 -11.825 1.00 66.12 114 GLU A O 1
ATOM 883 N N . ALA A 1 115 ? 1.419 -2.133 -13.579 1.00 54.62 115 ALA A N 1
ATOM 884 C CA . ALA A 1 115 ? 0.200 -1.849 -14.327 1.00 54.62 115 ALA A CA 1
ATOM 885 C C . ALA A 1 115 ? -0.960 -2.770 -13.908 1.00 54.62 115 ALA A C 1
ATOM 887 O O . ALA A 1 115 ? -1.130 -3.846 -14.454 1.00 54.62 115 ALA A O 1
ATOM 888 N N . GLY A 1 116 ? -1.791 -2.313 -12.967 1.00 45.84 116 GLY A N 1
ATOM 889 C CA . GLY A 1 116 ? -2.962 -3.068 -12.479 1.00 45.84 116 GLY A CA 1
ATOM 890 C C . GLY A 1 116 ? -3.379 -2.748 -11.037 1.00 45.84 116 GLY A C 1
ATOM 891 O O . GLY A 1 116 ? -4.426 -3.195 -10.580 1.00 45.84 116 GLY A O 1
ATOM 892 N N . ALA A 1 117 ? -2.594 -1.935 -10.318 1.00 38.50 117 ALA A N 1
ATOM 893 C CA . ALA A 1 117 ? -2.757 -1.665 -8.885 1.00 38.50 117 ALA A CA 1
ATOM 894 C C . ALA A 1 117 ? -3.339 -0.266 -8.556 1.00 38.50 117 ALA A C 1
ATOM 896 O O . ALA A 1 117 ? -2.814 0.443 -7.699 1.00 38.50 117 ALA A O 1
ATOM 897 N N . GLY A 1 118 ? -4.414 0.171 -9.226 1.00 36.94 118 GLY A N 1
ATOM 898 C CA . GLY A 1 118 ? -5.016 1.493 -8.966 1.00 36.94 118 GLY A CA 1
ATOM 899 C C . GLY A 1 118 ? -6.504 1.606 -9.302 1.00 36.94 118 GLY A C 1
ATOM 900 O O . GLY A 1 118 ? -7.011 0.878 -10.150 1.00 36.94 118 GLY A O 1
ATOM 901 N N . ALA A 1 119 ? -7.206 2.551 -8.665 1.00 33.47 119 ALA A N 1
ATOM 902 C CA . ALA A 1 119 ? -8.653 2.782 -8.809 1.00 33.47 119 ALA A CA 1
ATOM 903 C C . ALA A 1 119 ? -9.117 3.099 -10.251 1.00 33.47 119 ALA A C 1
ATOM 905 O O . ALA A 1 119 ? -10.291 2.946 -10.570 1.00 33.47 119 ALA A O 1
ATOM 906 N N . SER 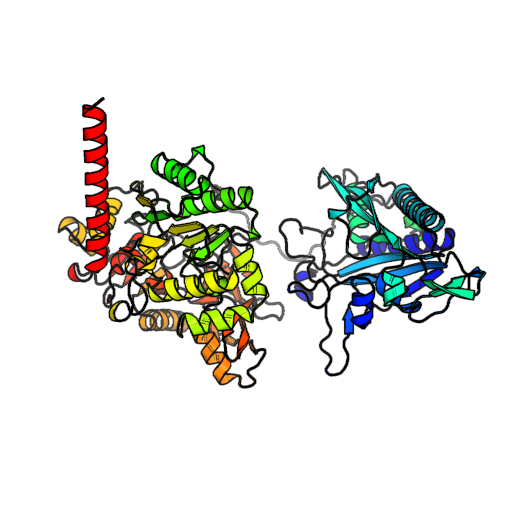A 1 120 ? -8.191 3.481 -11.135 1.00 37.81 120 SER A N 1
ATOM 907 C CA . SER A 1 120 ? -8.435 3.819 -12.546 1.00 37.81 120 SER A CA 1
ATOM 908 C C . SER A 1 120 ? -8.182 2.652 -13.523 1.00 37.81 120 SER A C 1
ATOM 910 O O . SER A 1 120 ? -8.089 2.878 -14.725 1.00 37.81 120 SER A O 1
ATOM 912 N N . SER A 1 121 ? -8.004 1.418 -13.029 1.00 45.75 121 SER A N 1
ATOM 913 C CA . SER A 1 121 ? -7.552 0.248 -13.816 1.00 45.75 121 SER A CA 1
ATOM 914 C C . SER A 1 121 ? -8.666 -0.670 -14.339 1.00 45.75 121 SER A C 1
ATOM 916 O O . SER A 1 121 ? -8.389 -1.769 -14.817 1.00 45.75 121 SER A O 1
ATOM 918 N N . ARG A 1 122 ? -9.938 -0.260 -14.275 1.00 53.25 122 ARG A N 1
ATOM 919 C CA . ARG A 1 122 ? -11.029 -1.080 -14.820 1.00 53.25 122 ARG A CA 1
ATOM 920 C C . ARG A 1 122 ? -10.948 -1.095 -16.354 1.00 53.25 122 ARG A C 1
ATOM 922 O O . ARG A 1 122 ? -11.092 -0.055 -16.985 1.00 53.25 122 ARG A O 1
ATOM 929 N N . GLY A 1 123 ? -10.749 -2.275 -16.943 1.00 70.75 123 GLY A N 1
ATOM 930 C CA . GLY A 1 123 ? -10.731 -2.483 -18.398 1.00 70.75 123 GLY A CA 1
ATOM 931 C C . GLY A 1 123 ? -9.329 -2.659 -18.995 1.00 70.75 123 GLY A C 1
ATOM 932 O O . GLY A 1 123 ? -8.355 -2.878 -18.284 1.00 70.75 123 GLY A O 1
ATOM 933 N N . LEU A 1 124 ? -9.227 -2.585 -20.325 1.00 83.50 124 LEU A N 1
ATOM 934 C CA . LEU A 1 124 ? -8.004 -2.897 -21.085 1.00 83.50 124 LEU A CA 1
ATOM 935 C C . LEU A 1 124 ? -6.952 -1.766 -21.095 1.00 83.50 124 LEU A C 1
ATOM 937 O O . LEU A 1 124 ? -5.913 -1.898 -21.735 1.00 83.50 124 LEU A O 1
ATOM 941 N N . PHE A 1 125 ? -7.199 -0.644 -20.410 1.00 83.50 125 PHE A N 1
ATOM 942 C CA . PHE A 1 125 ? -6.382 0.567 -20.565 1.00 83.50 125 PHE A CA 1
ATOM 943 C C . PHE A 1 125 ? -5.025 0.488 -19.838 1.00 83.50 125 PHE A C 1
ATOM 945 O O . PHE A 1 125 ? -4.018 1.002 -20.336 1.00 83.50 125 PHE A O 1
ATOM 952 N N . ARG A 1 126 ? -4.980 -0.163 -18.664 1.00 83.81 126 ARG A N 1
ATOM 953 C CA . ARG A 1 126 ? -3.765 -0.337 -17.848 1.00 83.81 126 ARG A CA 1
ATOM 954 C C . ARG A 1 126 ? -3.677 -1.768 -17.313 1.00 83.81 126 ARG A C 1
ATOM 956 O O . ARG A 1 126 ? -4.337 -2.102 -16.336 1.00 83.81 126 ARG A O 1
ATOM 963 N N . VAL A 1 127 ? -2.853 -2.577 -17.975 1.00 87.38 127 VAL A N 1
ATOM 964 C CA . VAL A 1 127 ? -2.736 -4.035 -17.807 1.00 87.38 127 VAL A CA 1
ATOM 965 C C . VAL A 1 127 ? -1.266 -4.459 -17.724 1.00 87.38 127 VAL A C 1
ATOM 967 O O . VAL A 1 127 ? -0.396 -3.767 -18.256 1.00 87.38 127 VAL A O 1
ATOM 970 N N . HIS A 1 128 ? -0.993 -5.593 -17.078 1.00 87.56 128 HIS A N 1
ATOM 971 C CA . HIS A 1 128 ? 0.362 -6.083 -16.797 1.00 87.56 128 HIS A CA 1
ATOM 972 C C . HIS A 1 128 ? 1.094 -6.626 -18.023 1.00 87.56 128 HIS A C 1
ATOM 974 O O . HIS A 1 128 ? 2.319 -6.550 -18.091 1.00 87.56 128 HIS A O 1
ATOM 980 N N . GLN A 1 129 ? 0.349 -7.178 -18.979 1.00 91.06 129 GLN A N 1
ATOM 981 C CA . GLN A 1 129 ? 0.873 -7.747 -20.213 1.00 91.06 129 GLN A CA 1
ATOM 982 C C . GLN A 1 129 ? 0.017 -7.283 -21.382 1.00 91.06 129 GLN A C 1
ATOM 984 O O . GLN A 1 129 ? -1.206 -7.432 -21.358 1.00 91.06 129 GLN A O 1
ATOM 989 N N . PHE A 1 130 ? 0.643 -6.757 -22.430 1.00 92.88 130 PHE A N 1
ATOM 990 C CA . PHE A 1 130 ? -0.073 -6.404 -23.649 1.00 92.88 130 PHE A CA 1
ATOM 991 C C . PHE A 1 130 ? 0.798 -6.388 -24.896 1.00 92.88 130 PHE A C 1
ATOM 993 O O . PHE A 1 130 ? 2.004 -6.187 -24.832 1.00 92.88 130 PHE A O 1
ATOM 1000 N N . SER A 1 131 ? 0.159 -6.591 -26.041 1.00 95.06 131 SER A N 1
ATOM 1001 C CA . SER A 1 131 ? 0.776 -6.508 -27.360 1.00 95.06 131 SER A CA 1
ATOM 1002 C C . SER A 1 131 ? 1.108 -5.060 -27.718 1.00 95.06 131 SER A C 1
ATOM 1004 O O . SER A 1 131 ? 0.274 -4.163 -27.537 1.00 95.06 131 SER A O 1
ATOM 1006 N N . LYS A 1 132 ? 2.310 -4.828 -28.252 1.00 94.81 132 LYS A N 1
ATOM 1007 C CA . LYS A 1 132 ? 2.738 -3.509 -28.725 1.00 94.81 132 LYS A CA 1
ATOM 1008 C C . LYS A 1 132 ? 3.590 -3.634 -29.986 1.00 94.81 132 LYS A C 1
ATOM 1010 O O . LYS A 1 132 ? 4.424 -4.531 -30.082 1.00 94.81 132 LYS A O 1
ATOM 1015 N N . VAL A 1 133 ? 3.371 -2.728 -30.936 1.00 97.62 133 VAL A N 1
ATOM 1016 C CA . VAL A 1 133 ? 4.259 -2.531 -32.087 1.00 97.62 133 VAL A CA 1
ATOM 1017 C C . VAL A 1 133 ? 5.000 -1.218 -31.868 1.00 97.62 133 VAL A C 1
ATOM 1019 O O . VAL A 1 133 ? 4.366 -0.172 -31.706 1.00 97.62 133 VAL A O 1
ATOM 1022 N N . GLU A 1 134 ? 6.324 -1.285 -31.819 1.00 97.62 134 GLU A N 1
ATOM 1023 C CA . GLU A 1 134 ? 7.224 -0.165 -31.536 1.00 97.62 134 GLU A CA 1
ATOM 1024 C C . GLU A 1 134 ? 8.060 0.168 -32.773 1.00 97.62 134 GLU A C 1
ATOM 1026 O O . GLU A 1 134 ? 8.410 -0.701 -33.567 1.00 97.62 134 GLU A O 1
ATOM 1031 N N . LEU A 1 135 ? 8.382 1.443 -32.911 1.00 98.25 135 LEU A N 1
ATOM 1032 C CA . LEU A 1 135 ? 9.265 2.044 -33.892 1.00 98.25 135 LEU A CA 1
ATOM 1033 C C . LEU A 1 135 ? 10.550 2.453 -33.171 1.00 98.25 135 LEU A C 1
ATOM 1035 O O . LEU A 1 135 ? 10.502 3.057 -32.098 1.00 98.25 135 LEU A O 1
ATOM 1039 N N . PHE A 1 136 ? 11.690 2.160 -33.777 1.00 98.25 136 PHE A N 1
ATOM 1040 C CA . PHE A 1 136 ? 12.991 2.586 -33.286 1.00 98.25 136 PHE A CA 1
ATOM 1041 C C . PHE A 1 136 ? 13.798 3.148 -34.445 1.00 98.25 136 PHE A C 1
ATOM 1043 O O . PHE A 1 136 ? 14.011 2.463 -35.450 1.00 98.25 136 PHE A O 1
ATOM 1050 N N . CYS A 1 137 ? 14.234 4.395 -34.315 1.00 98.44 137 CYS A N 1
ATOM 1051 C CA . CYS A 1 137 ? 14.999 5.066 -35.350 1.00 98.44 137 CYS A CA 1
ATOM 1052 C C . CYS A 1 137 ? 16.356 5.528 -34.829 1.00 98.44 137 CYS A C 1
ATOM 1054 O O . CYS A 1 137 ? 16.499 5.923 -33.672 1.00 98.44 137 CYS A O 1
ATOM 1056 N N . VAL A 1 138 ? 17.344 5.524 -35.720 1.00 98.19 138 VAL A N 1
ATOM 1057 C CA . VAL A 1 138 ? 18.703 5.982 -35.432 1.00 98.19 138 VAL A CA 1
ATOM 1058 C C . VAL A 1 138 ? 19.167 6.929 -36.525 1.00 98.19 138 VAL A C 1
ATOM 1060 O O . VAL A 1 138 ? 19.018 6.639 -37.714 1.00 98.19 138 VAL A O 1
ATOM 1063 N N . THR A 1 139 ? 19.749 8.054 -36.125 1.00 98.19 139 THR A N 1
ATOM 1064 C CA . THR A 1 139 ? 20.313 9.053 -37.037 1.00 98.19 139 THR A CA 1
ATOM 1065 C C . THR A 1 139 ? 21.608 9.644 -36.477 1.00 98.19 139 THR A C 1
ATOM 1067 O O . THR A 1 139 ? 22.062 9.283 -35.391 1.00 98.19 139 THR A O 1
ATOM 1070 N N . GLU A 1 140 ? 22.239 10.521 -37.248 1.00 96.25 140 GLU A N 1
ATOM 1071 C CA . GLU A 1 140 ? 23.464 11.228 -36.863 1.00 96.25 140 GLU A CA 1
ATOM 1072 C C . GLU A 1 140 ? 23.258 12.113 -35.615 1.00 96.25 140 GLU A C 1
ATOM 1074 O O . GLU A 1 140 ? 22.125 12.439 -35.262 1.00 96.25 140 GLU A O 1
ATOM 1079 N N . ASP A 1 141 ? 24.359 12.499 -34.958 1.00 94.81 141 ASP A N 1
ATOM 1080 C CA . ASP A 1 141 ? 24.411 13.461 -33.834 1.00 94.81 141 ASP A CA 1
ATOM 1081 C C . ASP A 1 141 ? 24.105 14.886 -34.334 1.00 94.81 141 ASP A C 1
ATOM 1083 O O . ASP A 1 141 ? 24.976 15.751 -34.425 1.00 94.81 141 ASP A O 1
ATOM 1087 N N . ASP A 1 142 ? 22.871 15.077 -34.794 1.00 96.19 142 ASP A N 1
ATOM 1088 C CA . ASP A 1 142 ? 22.359 16.294 -35.407 1.00 96.19 142 ASP A CA 1
ATOM 1089 C C . ASP A 1 142 ? 20.910 16.493 -34.948 1.00 96.19 142 ASP A C 1
ATOM 1091 O O . ASP A 1 142 ? 20.017 15.683 -35.235 1.00 96.19 142 ASP A O 1
ATOM 1095 N N . LEU A 1 143 ? 20.687 17.569 -34.188 1.00 96.38 143 LEU A N 1
ATOM 1096 C CA . LEU A 1 143 ? 19.379 17.865 -33.614 1.00 96.38 143 LEU A CA 1
ATOM 1097 C C . LEU A 1 143 ? 18.324 18.114 -34.690 1.00 96.38 143 LEU A C 1
ATOM 1099 O O . LEU A 1 143 ? 17.226 17.585 -34.552 1.00 96.38 143 LEU A O 1
ATOM 1103 N N . GLU A 1 144 ? 18.657 18.810 -35.779 1.00 97.12 144 GLU A N 1
ATOM 1104 C CA . GLU A 1 144 ? 17.710 19.110 -36.857 1.00 97.12 144 GLU A CA 1
ATOM 1105 C C . GLU A 1 144 ? 17.242 17.820 -37.538 1.00 97.12 144 GLU A C 1
ATOM 1107 O O . GLU A 1 144 ? 16.041 17.593 -37.706 1.00 97.12 144 GLU A O 1
ATOM 1112 N N . LYS A 1 145 ? 18.177 16.908 -37.837 1.00 96.62 145 LYS A N 1
ATOM 1113 C CA . LYS A 1 145 ? 17.844 15.595 -38.414 1.00 96.62 145 LYS A CA 1
ATOM 1114 C C . LYS A 1 145 ? 17.030 14.735 -37.455 1.00 96.62 145 LYS A C 1
ATOM 1116 O O . LYS A 1 145 ? 16.102 14.051 -37.887 1.00 96.62 145 LYS A O 1
ATOM 1121 N N . SER A 1 146 ? 17.376 14.735 -36.167 1.00 97.62 146 SER A N 1
ATOM 1122 C CA . SER A 1 146 ? 16.625 13.966 -35.173 1.00 97.62 146 SER A CA 1
ATOM 1123 C C . SER A 1 146 ? 15.226 14.541 -34.932 1.00 97.62 146 SER A C 1
ATOM 1125 O O . SER A 1 146 ? 14.268 13.779 -34.894 1.00 97.62 146 SER A O 1
ATOM 1127 N N . ASP A 1 147 ? 15.047 15.859 -34.892 1.00 97.25 147 ASP A N 1
ATOM 1128 C CA . ASP A 1 147 ? 13.728 16.476 -34.721 1.00 97.25 147 ASP A CA 1
ATOM 1129 C C . ASP A 1 147 ? 12.845 16.310 -35.965 1.00 97.25 147 ASP A C 1
ATOM 1131 O O . ASP A 1 147 ? 11.643 16.060 -35.839 1.00 97.25 147 ASP A O 1
ATOM 1135 N N . ALA A 1 148 ? 13.429 16.341 -37.167 1.00 97.50 148 ALA A N 1
ATOM 1136 C CA . ALA A 1 148 ? 12.718 15.989 -38.395 1.00 97.50 148 ALA A CA 1
ATOM 1137 C C . ALA A 1 148 ? 12.209 14.537 -38.359 1.00 97.50 148 ALA A C 1
ATOM 1139 O O . ALA A 1 148 ? 11.067 14.264 -38.736 1.00 97.50 148 ALA A O 1
ATOM 1140 N N . LEU A 1 149 ? 13.022 13.609 -37.846 1.00 97.75 149 LEU A N 1
ATOM 1141 C CA . LEU A 1 149 ? 12.649 12.203 -37.700 1.00 97.75 149 LEU A CA 1
ATOM 1142 C C . LEU A 1 149 ? 11.592 11.993 -36.599 1.00 97.75 149 LEU A C 1
ATOM 1144 O O . LEU A 1 149 ? 10.699 11.164 -36.764 1.00 97.75 149 LEU A O 1
ATOM 1148 N N . LEU A 1 150 ? 11.627 12.781 -35.517 1.00 98.19 150 LEU A N 1
ATOM 1149 C CA . LEU A 1 150 ? 10.574 12.805 -34.493 1.00 98.19 150 LEU A CA 1
ATOM 1150 C C . LEU A 1 150 ? 9.239 13.258 -35.096 1.00 98.19 150 LEU A C 1
ATOM 1152 O O . LEU A 1 150 ? 8.201 12.639 -34.851 1.00 98.19 150 LEU A O 1
ATOM 1156 N N . HIS A 1 151 ? 9.269 14.315 -35.908 1.00 96.69 151 HIS A N 1
ATOM 1157 C CA . HIS A 1 151 ? 8.092 14.801 -36.618 1.00 96.69 151 HIS A CA 1
ATOM 1158 C C . HIS A 1 151 ? 7.557 13.754 -37.609 1.00 96.69 151 HIS A C 1
ATOM 1160 O O . HIS A 1 151 ? 6.348 13.536 -37.671 1.00 96.69 151 HIS A O 1
ATOM 1166 N N . GLU A 1 152 ? 8.436 13.040 -38.319 1.00 97.56 152 GLU A N 1
ATOM 1167 C CA . GLU A 1 152 ? 8.046 11.930 -39.196 1.00 97.56 152 GLU A CA 1
ATOM 1168 C C . GLU A 1 152 ? 7.316 10.812 -38.427 1.00 97.56 152 GLU A C 1
ATOM 1170 O O . GLU A 1 152 ? 6.273 10.334 -38.879 1.00 97.56 152 GLU A O 1
ATOM 1175 N N . ILE A 1 153 ? 7.799 10.439 -37.234 1.00 98.31 153 ILE A N 1
ATOM 1176 C CA . ILE A 1 153 ? 7.124 9.466 -36.355 1.00 98.31 153 ILE A CA 1
ATOM 1177 C C . ILE A 1 153 ? 5.748 9.988 -35.907 1.00 98.31 153 ILE A C 1
ATOM 1179 O O . ILE A 1 153 ? 4.774 9.235 -35.896 1.00 98.31 153 ILE A O 1
ATOM 1183 N N . CYS A 1 154 ? 5.621 11.275 -35.580 1.00 97.38 154 CYS A N 1
ATOM 1184 C CA . CYS A 1 154 ? 4.329 11.854 -35.197 1.00 97.38 154 CYS A CA 1
ATOM 1185 C C . CYS A 1 154 ? 3.325 11.832 -36.363 1.00 97.38 154 CYS A C 1
ATOM 1187 O O . CYS A 1 154 ? 2.155 11.489 -36.174 1.00 97.38 154 CYS A O 1
ATOM 1189 N N . LEU A 1 155 ? 3.778 12.145 -37.584 1.00 95.69 155 LEU A N 1
ATOM 1190 C CA . LEU A 1 155 ? 2.958 12.048 -38.796 1.00 95.69 155 LEU A CA 1
ATOM 1191 C C . LEU A 1 155 ? 2.537 10.604 -39.074 1.00 95.69 155 LEU A C 1
ATOM 1193 O O . LEU A 1 155 ? 1.364 10.358 -39.353 1.00 95.69 155 LEU A O 1
ATOM 1197 N N . PHE A 1 156 ? 3.459 9.648 -38.926 1.00 97.69 156 PHE A N 1
ATOM 1198 C CA . PHE A 1 156 ? 3.158 8.220 -38.997 1.00 97.69 156 PHE A CA 1
ATOM 1199 C C . PHE A 1 156 ? 1.998 7.852 -38.064 1.00 97.69 156 PHE A C 1
ATOM 1201 O O . PHE A 1 156 ? 1.020 7.246 -38.499 1.00 97.69 156 PHE A O 1
ATOM 1208 N N . GLN A 1 157 ? 2.089 8.237 -36.788 1.00 98.00 157 GLN A N 1
ATOM 1209 C CA . GLN A 1 157 ? 1.101 7.891 -35.761 1.00 98.00 157 GLN A CA 1
ATOM 1210 C C . GLN A 1 157 ? -0.259 8.533 -36.037 1.00 98.00 157 GLN A C 1
ATOM 1212 O O . GLN A 1 157 ? -1.291 7.867 -35.935 1.00 98.00 157 GLN A O 1
ATOM 1217 N N . ARG A 1 158 ? -0.264 9.809 -36.441 1.00 95.25 158 ARG A N 1
ATOM 1218 C CA . ARG A 1 158 ? -1.474 10.525 -36.855 1.00 95.25 158 ARG A CA 1
ATOM 1219 C C . ARG A 1 158 ? -2.156 9.819 -38.022 1.00 95.25 158 ARG A C 1
ATOM 1221 O O . ARG A 1 158 ? -3.353 9.544 -37.954 1.00 95.25 158 ARG A O 1
ATOM 1228 N N . ASP A 1 159 ? -1.411 9.529 -39.085 1.00 96.56 159 ASP A N 1
ATOM 1229 C CA . ASP A 1 159 ? -1.956 8.895 -40.284 1.00 96.56 159 ASP A CA 1
ATOM 1230 C C . ASP A 1 159 ? -2.469 7.483 -39.976 1.00 96.56 159 ASP A C 1
ATOM 1232 O O . ASP A 1 159 ? -3.517 7.082 -40.484 1.00 96.56 159 ASP A O 1
ATOM 1236 N N . PHE A 1 160 ? -1.761 6.738 -39.120 1.00 97.81 160 PHE A N 1
ATOM 1237 C CA . PHE A 1 160 ? -2.169 5.406 -38.679 1.00 97.81 160 PHE A CA 1
ATOM 1238 C C . PHE A 1 160 ? -3.526 5.455 -37.971 1.00 97.81 160 PHE A C 1
ATOM 1240 O O . PHE A 1 160 ? -4.461 4.778 -38.396 1.00 97.81 160 PHE A O 1
ATOM 1247 N N . LEU A 1 161 ? -3.681 6.306 -36.953 1.00 97.19 161 LEU A N 1
ATOM 1248 C CA . LEU A 1 161 ? -4.947 6.446 -36.221 1.00 97.19 161 LEU A CA 1
ATOM 1249 C C . LEU A 1 161 ? -6.076 6.987 -37.109 1.00 97.19 161 LEU A C 1
ATOM 1251 O O . LEU A 1 161 ? -7.200 6.489 -37.047 1.00 97.19 161 LEU A O 1
ATOM 1255 N N . THR A 1 162 ? -5.766 7.935 -37.997 1.00 95.19 162 THR A N 1
ATOM 1256 C CA . THR A 1 162 ? -6.732 8.477 -38.966 1.00 95.19 162 THR A CA 1
ATOM 1257 C C . THR A 1 162 ? -7.232 7.387 -39.913 1.00 95.19 162 THR A C 1
ATOM 1259 O O . THR A 1 162 ? -8.430 7.295 -40.170 1.00 95.19 162 THR A O 1
ATOM 1262 N N . SER A 1 163 ? -6.345 6.505 -40.385 1.00 96.81 163 SER A N 1
ATOM 1263 C CA . SER A 1 163 ? -6.722 5.384 -41.257 1.00 96.81 163 SER A CA 1
ATOM 1264 C C . SER A 1 163 ? -7.654 4.368 -40.580 1.00 96.81 163 SER A C 1
ATOM 1266 O O . SER A 1 163 ? -8.412 3.677 -41.258 1.00 96.81 163 SER A O 1
ATOM 1268 N N . LEU A 1 164 ? -7.635 4.309 -39.243 1.00 96.88 164 LEU A N 1
ATOM 1269 C CA . LEU A 1 164 ? -8.546 3.500 -38.429 1.00 96.88 164 LEU A CA 1
ATOM 1270 C C . LEU A 1 164 ? -9.885 4.206 -38.149 1.00 96.88 164 LEU A C 1
ATOM 1272 O O . LEU A 1 164 ? -10.765 3.604 -37.540 1.00 96.88 164 LEU A O 1
ATOM 1276 N N . GLY A 1 165 ? -10.048 5.459 -38.589 1.00 94.25 165 GLY A N 1
ATOM 1277 C CA . GLY A 1 165 ? -11.231 6.278 -38.325 1.00 94.25 165 GLY A CA 1
ATOM 1278 C C . GLY A 1 165 ? -11.275 6.867 -36.913 1.00 94.25 165 GLY A C 1
ATOM 1279 O O . GLY A 1 165 ? -12.354 7.202 -36.432 1.00 94.25 165 GLY A O 1
ATOM 1280 N N . LEU A 1 166 ? -10.131 6.972 -36.230 1.00 96.31 166 LEU A N 1
ATOM 1281 C CA . LEU A 1 166 ? -10.053 7.483 -34.862 1.00 96.31 166 LEU A CA 1
ATOM 1282 C C . LEU A 1 166 ? -9.682 8.968 -34.841 1.00 96.31 166 LEU A C 1
ATOM 1284 O O . LEU A 1 166 ? -8.802 9.416 -35.576 1.00 96.31 166 LEU A O 1
ATOM 1288 N N . HIS A 1 167 ? -10.323 9.722 -33.949 1.00 93.44 167 HIS A N 1
ATOM 1289 C CA . HIS A 1 167 ? -9.963 11.110 -33.678 1.00 93.44 167 HIS A CA 1
ATOM 1290 C C . HIS A 1 167 ? -8.862 11.169 -32.616 1.00 93.44 167 HIS A C 1
ATOM 1292 O O . HIS A 1 167 ? -9.007 10.579 -31.543 1.00 93.44 167 HIS A O 1
ATOM 1298 N N . ALA A 1 168 ? -7.772 11.875 -32.913 1.00 93.88 168 ALA A N 1
ATOM 1299 C CA . ALA A 1 168 ? -6.611 11.961 -32.039 1.00 93.88 168 ALA A CA 1
ATOM 1300 C C . ALA A 1 168 ? -6.040 13.380 -31.961 1.00 93.88 168 ALA A C 1
ATOM 1302 O O . ALA A 1 168 ? -6.192 14.175 -32.889 1.00 93.88 168 ALA A O 1
ATOM 1303 N N . GLN A 1 169 ? -5.348 13.661 -30.861 1.00 94.56 169 GLN A N 1
ATOM 1304 C CA . GLN A 1 169 ? -4.606 14.892 -30.613 1.00 94.56 169 GLN A CA 1
ATOM 1305 C C . GLN A 1 169 ? -3.154 14.576 -30.242 1.00 94.56 169 GLN A C 1
ATOM 1307 O O . GLN A 1 169 ? -2.858 13.492 -29.738 1.00 94.56 169 GLN A O 1
ATOM 1312 N N . ALA A 1 170 ? -2.257 15.529 -30.486 1.00 95.25 170 ALA A N 1
ATOM 1313 C CA . ALA A 1 170 ? -0.858 15.450 -30.080 1.00 95.25 170 ALA A CA 1
ATOM 1314 C C . ALA A 1 170 ? -0.603 16.409 -28.912 1.00 95.25 170 ALA A C 1
ATOM 1316 O O . ALA A 1 170 ? -0.992 17.576 -28.973 1.00 95.25 170 ALA A O 1
ATOM 1317 N N . LEU A 1 171 ? 0.061 15.918 -27.870 1.00 95.19 171 LEU A N 1
ATOM 1318 C CA . LEU A 1 171 ? 0.412 16.665 -26.670 1.00 95.19 171 LEU A CA 1
ATOM 1319 C C . LEU A 1 171 ? 1.936 16.700 -26.520 1.00 95.19 171 LEU A C 1
ATOM 1321 O O . LEU A 1 171 ? 2.566 15.664 -26.321 1.00 95.19 171 LEU A O 1
ATOM 1325 N N . ASP A 1 172 ? 2.530 17.890 -26.619 1.00 95.38 172 ASP A N 1
ATOM 1326 C CA . ASP A 1 172 ? 3.958 18.090 -26.345 1.00 95.38 172 ASP A CA 1
ATOM 1327 C C . ASP A 1 172 ? 4.178 18.147 -24.829 1.00 95.38 172 ASP A C 1
ATOM 1329 O O . ASP A 1 172 ? 3.577 18.967 -24.126 1.00 95.38 172 ASP A O 1
ATOM 1333 N N . MET A 1 173 ? 4.990 17.231 -24.311 1.00 94.00 173 MET A N 1
ATOM 1334 C CA . MET A 1 173 ? 5.096 16.999 -22.876 1.00 94.00 173 MET A CA 1
ATOM 1335 C C . MET A 1 173 ? 6.022 18.019 -22.215 1.00 94.00 173 MET A C 1
ATOM 1337 O O . MET A 1 173 ? 7.129 18.291 -22.680 1.00 94.00 173 MET A O 1
ATOM 1341 N N . ALA A 1 174 ? 5.598 18.551 -21.067 1.00 91.00 174 ALA A N 1
ATOM 1342 C CA . ALA A 1 174 ? 6.425 19.460 -20.285 1.00 91.00 174 ALA A CA 1
ATOM 1343 C C . ALA A 1 174 ? 7.705 18.761 -19.797 1.00 91.00 174 ALA A C 1
ATOM 1345 O O . ALA A 1 174 ? 7.677 17.599 -19.398 1.00 91.00 174 ALA A O 1
ATOM 1346 N N . ALA A 1 175 ? 8.818 19.500 -19.728 1.00 84.75 175 ALA A N 1
ATOM 1347 C CA . ALA A 1 175 ? 10.134 18.955 -19.374 1.00 84.75 175 ALA A CA 1
ATOM 1348 C C . ALA A 1 175 ? 10.165 18.157 -18.051 1.00 84.75 175 ALA A C 1
ATOM 1350 O O . ALA A 1 175 ? 10.920 17.199 -17.921 1.00 84.75 175 ALA A O 1
ATOM 1351 N N . ARG A 1 176 ? 9.327 18.526 -17.070 1.00 85.06 176 ARG A N 1
ATOM 1352 C CA . ARG A 1 176 ? 9.218 17.841 -15.766 1.00 85.06 176 ARG A CA 1
ATOM 1353 C C . ARG A 1 176 ? 8.536 16.469 -15.828 1.00 85.06 176 ARG A C 1
ATOM 1355 O O . ARG A 1 176 ? 8.699 15.681 -14.904 1.00 85.06 176 ARG A O 1
ATOM 1362 N N . ASP A 1 177 ? 7.769 16.222 -16.886 1.00 81.56 177 ASP A N 1
ATOM 1363 C CA . ASP A 1 177 ? 6.982 15.006 -17.105 1.00 81.56 177 ASP A CA 1
ATOM 1364 C C . ASP A 1 177 ? 7.691 14.042 -18.085 1.00 81.56 177 ASP A C 1
ATOM 1366 O O . ASP A 1 177 ? 7.162 12.983 -18.429 1.00 81.56 177 ASP A O 1
ATOM 1370 N N . LEU A 1 178 ? 8.910 14.388 -18.528 1.00 85.69 178 LEU A N 1
ATOM 1371 C CA . LEU A 1 178 ? 9.745 13.550 -19.385 1.00 85.69 178 LEU A CA 1
ATOM 1372 C C . LEU A 1 178 ? 10.398 12.410 -18.593 1.00 85.69 178 LEU A C 1
ATOM 1374 O O . LEU A 1 178 ? 10.903 12.586 -17.483 1.00 85.69 178 LEU A O 1
ATOM 1378 N N . GLY A 1 179 ? 10.429 11.221 -19.199 1.00 81.25 179 GLY A N 1
ATOM 1379 C CA . GLY A 1 179 ? 11.225 10.108 -18.689 1.00 81.25 179 GLY A CA 1
ATOM 1380 C C . GLY A 1 179 ? 12.724 10.379 -18.840 1.00 81.25 179 GLY A C 1
ATOM 1381 O O . GLY A 1 179 ? 13.135 11.115 -19.731 1.00 81.25 179 GLY A O 1
ATOM 1382 N N . HIS A 1 180 ? 13.549 9.723 -18.017 1.00 84.06 180 HIS A N 1
ATOM 1383 C CA . HIS A 1 180 ? 15.010 9.882 -18.024 1.00 84.06 180 HIS A CA 1
ATOM 1384 C C . HIS A 1 180 ? 15.693 9.916 -19.406 1.00 84.06 180 HIS A C 1
ATOM 1386 O O . HIS A 1 180 ? 16.622 10.712 -19.543 1.00 84.06 180 HIS A O 1
ATOM 1392 N N . PRO A 1 181 ? 15.316 9.081 -20.397 1.00 89.94 181 PRO A N 1
ATOM 1393 C CA . PRO A 1 181 ? 15.983 9.100 -21.695 1.00 89.94 181 PRO A CA 1
ATOM 1394 C C . PRO A 1 181 ? 15.479 10.187 -22.657 1.00 89.94 181 PRO A C 1
ATOM 1396 O O . PRO A 1 181 ? 16.118 10.393 -23.680 1.00 89.94 181 PRO A O 1
ATOM 1399 N N . ALA A 1 182 ? 14.344 10.847 -22.409 1.00 93.06 182 ALA A N 1
ATOM 1400 C CA . ALA A 1 182 ? 13.710 11.719 -23.399 1.00 93.06 182 ALA A CA 1
ATOM 1401 C C . ALA A 1 182 ? 14.226 13.167 -23.316 1.00 93.06 182 ALA A C 1
ATOM 1403 O O . ALA A 1 182 ? 14.066 13.833 -22.297 1.00 93.06 182 ALA A O 1
ATOM 1404 N N . TYR A 1 183 ? 14.780 13.667 -24.423 1.00 94.81 183 TYR A N 1
ATOM 1405 C CA . TYR A 1 183 ? 15.045 15.091 -24.660 1.00 94.81 183 TYR A CA 1
ATOM 1406 C C . TYR A 1 183 ? 13.747 15.851 -24.975 1.00 94.81 183 TYR A C 1
ATOM 1408 O O . TYR A 1 183 ? 13.523 16.946 -24.465 1.00 94.81 183 TYR A O 1
ATOM 1416 N N . ARG A 1 184 ? 12.863 15.236 -25.770 1.00 96.25 184 ARG A N 1
ATOM 1417 C CA . ARG A 1 184 ? 11.515 15.730 -26.088 1.00 96.25 184 ARG A CA 1
ATOM 1418 C C . ARG A 1 184 ? 10.574 14.547 -26.280 1.00 96.25 184 ARG A C 1
ATOM 1420 O O . ARG A 1 184 ? 10.985 13.542 -26.862 1.00 96.25 184 ARG A O 1
ATOM 1427 N N . LYS A 1 185 ? 9.329 14.659 -25.813 1.00 96.75 185 LYS A N 1
ATOM 1428 C CA . LYS A 1 185 ? 8.303 13.615 -25.940 1.00 96.75 185 LYS A CA 1
ATOM 1429 C C . LYS A 1 185 ? 6.977 14.220 -26.375 1.00 96.75 185 LYS A C 1
ATOM 1431 O O . LYS A 1 185 ? 6.542 15.213 -25.802 1.00 96.75 185 LYS A O 1
ATOM 1436 N N . ILE A 1 186 ? 6.338 13.579 -27.345 1.00 97.44 186 ILE A N 1
ATOM 1437 C CA . ILE A 1 186 ? 4.997 13.912 -27.815 1.00 97.44 186 ILE A CA 1
ATOM 1438 C C . ILE A 1 186 ? 4.107 12.694 -27.571 1.00 97.44 186 ILE A C 1
ATOM 1440 O O . ILE A 1 186 ? 4.392 11.606 -28.077 1.00 97.44 186 ILE A O 1
ATOM 1444 N N . ASP A 1 187 ? 3.038 12.878 -26.803 1.00 96.69 187 ASP A N 1
ATOM 1445 C CA . ASP A 1 187 ? 2.024 11.853 -26.567 1.00 96.69 187 ASP A CA 1
ATOM 1446 C C . ASP A 1 187 ? 0.874 12.032 -27.558 1.00 96.69 187 ASP A C 1
ATOM 1448 O O . ASP A 1 187 ? 0.386 13.140 -27.779 1.00 96.69 187 ASP A O 1
ATOM 1452 N N . ILE A 1 188 ? 0.450 10.936 -28.187 1.00 96.69 188 ILE A N 1
ATOM 1453 C CA . ILE A 1 188 ? -0.679 10.923 -29.115 1.00 96.69 188 ILE A CA 1
ATOM 1454 C C . ILE A 1 188 ? -1.858 10.266 -28.408 1.00 96.69 188 ILE A C 1
ATOM 1456 O O . ILE A 1 188 ? -1.839 9.074 -28.075 1.00 96.69 188 ILE A O 1
ATOM 1460 N N . GLU A 1 189 ? -2.900 11.054 -28.181 1.00 96.00 189 GLU A N 1
ATOM 1461 C CA . GLU A 1 189 ? -4.085 10.633 -27.451 1.00 96.00 189 GLU A CA 1
ATOM 1462 C C . GLU A 1 189 ? -5.276 10.481 -28.390 1.00 96.00 189 GLU A C 1
ATOM 1464 O O . GLU A 1 189 ? -5.562 11.379 -29.176 1.00 96.00 189 GLU A O 1
ATOM 1469 N N . ALA A 1 190 ? -5.998 9.365 -28.289 1.00 95.75 190 ALA A N 1
ATOM 1470 C CA . ALA A 1 190 ? -7.250 9.163 -29.011 1.00 95.75 190 ALA A CA 1
ATOM 1471 C C . ALA A 1 190 ? -8.447 9.524 -28.125 1.00 95.75 190 ALA A C 1
ATOM 1473 O O . ALA A 1 190 ? -8.387 9.387 -26.899 1.00 95.75 190 ALA A O 1
ATOM 1474 N N . TRP A 1 191 ? -9.537 9.968 -28.745 1.00 94.81 191 TRP A N 1
ATOM 1475 C CA . TRP A 1 191 ? -10.808 10.189 -28.061 1.00 94.81 191 TRP A CA 1
ATOM 1476 C C . TRP A 1 191 ? -11.408 8.861 -27.577 1.00 94.81 191 TRP A C 1
ATOM 1478 O O . TRP A 1 191 ? -11.514 7.912 -28.354 1.00 94.81 191 TRP A O 1
ATOM 1488 N N . LEU A 1 192 ? -11.804 8.796 -26.301 1.00 93.12 192 LEU A N 1
ATOM 1489 C CA . LEU A 1 192 ? -12.409 7.621 -25.665 1.00 93.12 192 LEU A CA 1
ATOM 1490 C C . LEU A 1 192 ? -13.817 7.970 -25.146 1.00 93.12 192 LEU A C 1
ATOM 1492 O O . LEU A 1 192 ? -13.948 8.440 -24.005 1.00 93.12 192 LEU A O 1
ATOM 1496 N N . PRO A 1 193 ? -14.873 7.770 -25.960 1.00 88.81 193 PRO A N 1
ATOM 1497 C CA . PRO A 1 193 ? -16.245 8.147 -25.619 1.00 88.81 193 PRO A CA 1
ATOM 1498 C C . PRO A 1 193 ? -16.741 7.589 -24.281 1.00 88.81 193 PRO A C 1
ATOM 1500 O O . PRO A 1 193 ? -17.403 8.302 -23.530 1.00 88.81 193 PRO A O 1
ATOM 1503 N N . GLY A 1 194 ? -16.388 6.345 -23.942 1.00 86.31 194 GLY A N 1
ATOM 1504 C CA . GLY A 1 194 ? -16.851 5.671 -22.726 1.00 86.31 194 GLY A CA 1
ATOM 1505 C C . GLY A 1 194 ? -16.307 6.293 -21.439 1.00 86.31 194 GLY A C 1
ATOM 1506 O O . GLY A 1 194 ? -16.917 6.164 -20.378 1.00 86.31 194 GLY A O 1
ATOM 1507 N N . SER A 1 195 ? -15.184 7.012 -21.528 1.00 84.50 195 SER A N 1
ATOM 1508 C CA . SER A 1 195 ? -14.578 7.741 -20.406 1.00 84.50 195 SER A CA 1
ATOM 1509 C C . SER A 1 195 ? -14.611 9.265 -20.560 1.00 84.50 195 SER A C 1
ATOM 1511 O O . SER A 1 195 ? -14.085 9.966 -19.695 1.00 84.50 195 SER A O 1
ATOM 1513 N N . ASN A 1 196 ? -15.244 9.768 -21.627 1.00 91.19 196 ASN A N 1
ATOM 1514 C CA . ASN A 1 196 ? -15.400 11.187 -21.959 1.00 91.19 196 ASN A CA 1
ATOM 1515 C C . ASN A 1 196 ? -14.099 12.005 -21.842 1.00 91.19 196 ASN A C 1
ATOM 1517 O O . ASN A 1 196 ? -14.069 13.084 -21.246 1.00 91.19 196 ASN A O 1
ATOM 1521 N N . ARG A 1 197 ? -12.997 11.458 -22.361 1.00 93.31 197 ARG A N 1
ATOM 1522 C CA . ARG A 1 197 ? -11.677 12.099 -22.348 1.00 93.31 197 ARG A CA 1
ATOM 1523 C C . ARG A 1 197 ? -10.810 11.598 -23.496 1.00 93.31 197 ARG A C 1
ATOM 1525 O O . ARG A 1 197 ? -11.067 10.539 -24.065 1.00 93.31 197 ARG A O 1
ATOM 1532 N N . PHE A 1 198 ? -9.724 12.313 -23.758 1.00 93.94 198 PHE A N 1
ATOM 1533 C CA . PHE A 1 198 ? -8.606 11.781 -24.524 1.00 93.94 198 PHE A CA 1
ATOM 1534 C C . PHE A 1 198 ? -7.749 10.852 -23.647 1.00 93.94 198 PHE A C 1
ATOM 1536 O O . PHE A 1 198 ? -7.642 11.024 -22.424 1.00 93.94 198 PHE A O 1
ATOM 1543 N N . GLY A 1 199 ? -7.189 9.808 -24.254 1.00 91.25 199 GLY A N 1
ATOM 1544 C CA . GLY A 1 199 ? -6.245 8.910 -23.599 1.00 91.25 199 GLY A CA 1
ATOM 1545 C C . GLY A 1 199 ? -5.094 8.532 -24.519 1.00 91.25 199 GLY A C 1
ATOM 1546 O O . GLY A 1 199 ? -5.316 8.188 -25.676 1.00 91.25 199 GLY A O 1
ATOM 1547 N N . GLU A 1 200 ? -3.870 8.568 -23.990 1.00 92.88 200 GLU A N 1
ATOM 1548 C CA . GLU A 1 200 ? -2.644 8.176 -24.699 1.00 92.88 200 GLU A CA 1
ATOM 1549 C C . GLU A 1 200 ? -2.775 6.773 -25.312 1.00 92.88 200 GLU A C 1
ATOM 1551 O O . GLU A 1 200 ? -2.890 5.778 -24.592 1.00 92.88 200 GLU A O 1
ATOM 1556 N N . VAL A 1 201 ? -2.702 6.676 -26.638 1.00 94.25 201 VAL A N 1
ATOM 1557 C CA . VAL A 1 201 ? -2.667 5.404 -27.385 1.00 94.25 201 VAL A CA 1
ATOM 1558 C C . VAL A 1 201 ? -1.308 5.155 -28.038 1.00 94.25 201 VAL A C 1
ATOM 1560 O O . VAL A 1 201 ? -1.026 4.037 -28.473 1.00 94.25 201 VAL A O 1
ATOM 1563 N N . SER A 1 202 ? -0.470 6.188 -28.107 1.00 96.00 202 SER A N 1
ATOM 1564 C CA . SER A 1 202 ? 0.839 6.160 -28.740 1.00 96.00 202 SER A CA 1
ATOM 1565 C C . SER A 1 202 ? 1.721 7.298 -28.211 1.00 96.00 202 SER A C 1
ATOM 1567 O O . SER A 1 202 ? 1.213 8.249 -27.624 1.00 96.00 202 SER A O 1
ATOM 1569 N N . SER A 1 203 ? 3.033 7.215 -28.416 1.00 95.19 203 SER A N 1
ATOM 1570 C CA . SER A 1 203 ? 3.987 8.266 -28.042 1.00 95.19 203 SER A CA 1
ATOM 1571 C C . SER A 1 203 ? 5.227 8.246 -28.929 1.00 95.19 203 SER A C 1
ATOM 1573 O O . SER A 1 203 ? 5.549 7.221 -29.532 1.00 95.19 203 SER A O 1
ATOM 1575 N N . ALA A 1 204 ? 5.905 9.383 -29.043 1.00 97.69 204 ALA A N 1
ATOM 1576 C CA . ALA A 1 204 ? 7.149 9.552 -29.783 1.00 97.69 204 ALA A CA 1
ATOM 1577 C C . ALA A 1 204 ? 8.153 10.328 -28.926 1.00 97.69 204 ALA A C 1
ATOM 1579 O O . ALA A 1 204 ? 7.782 11.264 -28.220 1.00 97.69 204 ALA A O 1
ATOM 1580 N N . SER A 1 205 ? 9.422 9.936 -28.928 1.00 97.19 205 SER A N 1
ATOM 1581 C CA . SER A 1 205 ? 10.460 10.574 -28.118 1.00 97.19 205 SER A CA 1
ATOM 1582 C C . SER A 1 205 ? 11.776 10.666 -28.870 1.00 97.19 205 SER A C 1
ATOM 1584 O O . SER A 1 205 ? 12.237 9.678 -29.438 1.00 97.19 205 SER A O 1
ATOM 1586 N N . ASN A 1 206 ? 12.391 11.846 -28.828 1.00 98.00 206 ASN A N 1
ATOM 1587 C CA . ASN A 1 206 ? 13.787 12.031 -29.203 1.00 98.00 206 ASN A CA 1
ATOM 1588 C C . ASN A 1 206 ? 14.633 11.830 -27.944 1.00 98.00 206 ASN A C 1
ATOM 1590 O O . ASN A 1 206 ? 14.412 12.509 -26.939 1.00 98.00 206 ASN A O 1
ATOM 1594 N N . CYS A 1 207 ? 15.556 10.875 -27.981 1.00 97.12 207 CYS A N 1
ATOM 1595 C CA . CYS A 1 207 ? 16.414 10.515 -26.856 1.00 97.12 207 CYS A CA 1
ATOM 1596 C C . CYS A 1 207 ? 17.859 10.985 -27.029 1.00 97.12 207 CYS A C 1
ATOM 1598 O O . CYS A 1 207 ? 18.704 10.644 -26.196 1.00 97.12 207 CYS A O 1
ATOM 1600 N N . THR A 1 208 ? 18.131 11.729 -28.111 1.00 97.50 208 THR A N 1
ATOM 1601 C CA . THR A 1 208 ? 19.471 12.164 -28.514 1.00 97.50 208 THR A CA 1
ATOM 1602 C C . THR A 1 208 ? 20.474 11.022 -28.310 1.00 97.50 208 THR A C 1
ATOM 1604 O O . THR A 1 208 ? 20.208 9.887 -28.728 1.00 97.50 208 THR A O 1
ATOM 1607 N N . ASP A 1 209 ? 21.595 11.269 -27.638 1.00 96.38 209 ASP A N 1
ATOM 1608 C CA . ASP A 1 209 ? 22.651 10.293 -27.405 1.00 96.38 209 ASP A CA 1
ATOM 1609 C C . ASP A 1 209 ? 22.534 9.535 -26.063 1.00 96.38 209 ASP A C 1
ATOM 1611 O O . ASP A 1 209 ? 23.440 8.786 -25.680 1.00 96.38 209 ASP A O 1
ATOM 1615 N N . TYR A 1 210 ? 21.417 9.675 -25.332 1.00 96.06 210 TYR A N 1
ATOM 1616 C CA . TYR A 1 210 ? 21.265 9.079 -24.000 1.00 96.06 210 TYR A CA 1
ATOM 1617 C C . TYR A 1 210 ? 21.405 7.552 -24.032 1.00 96.06 210 TYR A C 1
ATOM 1619 O O . TYR A 1 210 ? 22.160 6.971 -23.239 1.00 96.06 210 TYR A O 1
ATOM 1627 N N . GLN A 1 211 ? 20.653 6.899 -24.923 1.00 95.94 211 GLN A N 1
ATOM 1628 C CA . GLN A 1 211 ? 20.618 5.440 -25.026 1.00 95.94 211 GLN A CA 1
ATOM 1629 C C . GLN A 1 211 ? 21.865 4.926 -25.749 1.00 95.94 211 GLN A C 1
ATOM 1631 O O . GLN A 1 211 ? 22.499 3.971 -25.298 1.00 95.94 211 GLN A O 1
ATOM 1636 N N . SER A 1 212 ? 22.283 5.606 -26.820 1.00 96.62 212 SER A N 1
ATOM 1637 C CA . SER A 1 212 ? 23.439 5.215 -27.630 1.00 96.62 212 SER A CA 1
ATOM 1638 C C . SER A 1 212 ? 24.757 5.272 -26.857 1.00 96.62 212 SER A C 1
ATOM 1640 O O . SER A 1 212 ? 25.576 4.370 -27.017 1.00 96.62 212 SER A O 1
ATOM 1642 N N . ARG A 1 213 ? 24.953 6.234 -25.942 1.00 95.69 213 ARG A N 1
ATOM 1643 C CA . ARG A 1 213 ? 26.127 6.259 -25.044 1.00 95.69 213 ARG A CA 1
ATOM 1644 C C . ARG A 1 213 ? 26.216 5.033 -24.145 1.00 95.69 213 ARG A C 1
ATOM 1646 O O . ARG A 1 213 ? 27.304 4.509 -23.927 1.00 95.69 213 ARG A O 1
ATOM 1653 N N . ARG A 1 214 ? 25.079 4.578 -23.618 1.00 95.12 214 ARG A N 1
ATOM 1654 C CA . ARG A 1 214 ? 24.998 3.430 -22.698 1.00 95.12 214 ARG A CA 1
ATOM 1655 C C . ARG A 1 214 ? 25.091 2.098 -23.433 1.00 95.12 214 ARG A C 1
ATOM 1657 O O . ARG A 1 214 ? 25.650 1.147 -22.903 1.00 95.12 214 ARG A O 1
ATOM 1664 N N . LEU A 1 215 ? 24.571 2.047 -24.655 1.00 95.06 215 LEU A N 1
ATOM 1665 C CA . LEU A 1 215 ? 24.624 0.880 -25.534 1.00 95.06 215 LEU A CA 1
ATOM 1666 C C . LEU A 1 215 ? 25.885 0.842 -26.412 1.00 95.06 215 LEU A C 1
ATOM 1668 O O . LEU A 1 215 ? 26.090 -0.139 -27.124 1.00 95.06 215 LEU A O 1
ATOM 1672 N N . ASN A 1 216 ? 26.722 1.881 -26.352 1.00 95.31 216 ASN A N 1
ATOM 1673 C CA . ASN A 1 216 ? 27.905 2.095 -27.188 1.00 95.31 216 ASN A CA 1
ATOM 1674 C C . ASN A 1 216 ? 27.616 2.006 -28.700 1.00 95.31 216 ASN A C 1
ATOM 1676 O O . ASN A 1 216 ? 28.363 1.376 -29.445 1.00 95.31 216 ASN A O 1
ATOM 1680 N N . ILE A 1 217 ? 26.527 2.642 -29.138 1.00 97.44 217 ILE A N 1
ATOM 1681 C CA . ILE A 1 217 ? 26.142 2.742 -30.552 1.00 97.44 217 ILE A CA 1
ATOM 1682 C C . ILE A 1 217 ? 26.766 4.011 -31.122 1.00 97.44 217 ILE A C 1
ATOM 1684 O O . ILE A 1 217 ? 26.467 5.122 -30.676 1.00 97.44 217 ILE A O 1
ATOM 1688 N N . CYS A 1 218 ? 27.653 3.862 -32.094 1.00 97.25 218 CYS A N 1
ATOM 1689 C CA . CYS A 1 218 ? 28.481 4.966 -32.565 1.00 97.25 218 CYS A CA 1
ATOM 1690 C C . CYS A 1 218 ? 28.648 4.961 -34.080 1.00 97.25 218 CYS A C 1
ATOM 1692 O O . CYS A 1 218 ? 28.267 4.010 -34.748 1.00 97.25 218 CYS A O 1
ATOM 1694 N N . TYR A 1 219 ? 29.217 6.032 -34.621 1.00 97.56 219 TYR A N 1
ATOM 1695 C CA . TYR A 1 219 ? 29.646 6.131 -36.013 1.00 97.56 219 TYR A CA 1
ATOM 1696 C C . TYR A 1 219 ? 30.863 7.057 -36.116 1.00 97.56 219 TYR A C 1
ATOM 1698 O O . TYR A 1 219 ? 31.222 7.734 -35.146 1.00 97.56 219 TYR A O 1
ATOM 1706 N N . ARG A 1 220 ? 31.501 7.102 -37.288 1.00 95.50 220 ARG A N 1
ATOM 1707 C CA . ARG A 1 220 ? 32.564 8.075 -37.585 1.00 95.50 220 ARG A CA 1
ATOM 1708 C C . ARG A 1 220 ? 32.037 9.230 -38.416 1.00 95.50 220 ARG A C 1
ATOM 1710 O O . ARG A 1 220 ? 31.422 8.999 -39.456 1.00 95.50 220 ARG A O 1
ATOM 1717 N N . ASP A 1 221 ? 32.299 10.454 -37.964 1.00 91.94 221 ASP A N 1
ATOM 1718 C CA . ASP A 1 221 ? 32.024 11.665 -38.738 1.00 91.94 221 ASP A CA 1
ATOM 1719 C C . ASP A 1 221 ? 33.017 11.843 -39.908 1.00 91.94 221 ASP A C 1
ATOM 1721 O O . ASP A 1 221 ? 33.910 11.021 -40.128 1.00 91.94 221 ASP A O 1
ATOM 1725 N N . GLU A 1 222 ? 32.859 12.916 -40.688 1.00 90.00 222 GLU A N 1
ATOM 1726 C CA . GLU A 1 222 ? 33.723 13.234 -41.846 1.00 90.00 222 GLU A CA 1
ATOM 1727 C C . GLU A 1 222 ? 35.197 13.367 -41.466 1.00 90.00 222 GLU A C 1
ATOM 1729 O O . GLU A 1 222 ? 36.079 13.043 -42.257 1.00 90.00 222 GLU A O 1
ATOM 1734 N N . ASN A 1 223 ? 35.458 13.765 -40.220 1.00 92.25 223 ASN A N 1
ATOM 1735 C CA . ASN A 1 223 ? 36.790 13.945 -39.660 1.00 92.25 223 ASN A CA 1
ATOM 1736 C C . ASN A 1 223 ? 37.308 12.673 -38.966 1.00 92.25 223 ASN A C 1
ATOM 1738 O O . ASN A 1 223 ? 38.255 12.748 -38.182 1.00 92.25 223 ASN A O 1
ATOM 1742 N N . GLN A 1 224 ? 36.682 11.515 -39.213 1.00 90.62 224 GLN A N 1
ATOM 1743 C CA . GLN A 1 224 ? 37.001 10.222 -38.597 1.00 90.62 224 GLN A CA 1
ATOM 1744 C C . GLN A 1 224 ? 36.852 10.189 -37.066 1.00 90.62 224 GLN A C 1
ATOM 1746 O O . GLN A 1 224 ? 37.353 9.267 -36.409 1.00 90.62 224 GLN A O 1
ATOM 1751 N N . ARG A 1 225 ? 36.141 11.161 -36.476 1.00 93.38 225 ARG A N 1
ATOM 1752 C CA . ARG A 1 225 ? 35.906 11.218 -35.030 1.00 93.38 225 ARG A CA 1
ATOM 1753 C C . ARG A 1 225 ? 34.722 10.338 -34.669 1.00 93.38 225 ARG A C 1
ATOM 1755 O O . ARG A 1 225 ? 33.686 10.356 -35.332 1.00 93.38 225 ARG A O 1
ATOM 1762 N N . LYS A 1 226 ? 34.873 9.587 -33.579 1.00 94.38 226 LYS A N 1
ATOM 1763 C CA . LYS A 1 226 ? 33.808 8.753 -33.023 1.00 94.38 226 LYS A CA 1
ATOM 1764 C C . LYS A 1 226 ? 32.714 9.643 -32.422 1.00 94.38 226 LYS A C 1
ATOM 1766 O O . LYS A 1 226 ? 32.992 10.435 -31.522 1.00 94.38 226 LYS A O 1
ATOM 1771 N N . ARG A 1 227 ? 31.482 9.484 -32.900 1.00 96.75 227 ARG A N 1
ATOM 1772 C CA . ARG A 1 227 ? 30.268 10.154 -32.414 1.00 96.75 227 ARG A CA 1
ATOM 1773 C C . ARG A 1 227 ? 29.244 9.119 -31.966 1.00 96.75 227 ARG A C 1
ATOM 1775 O O . ARG A 1 227 ? 29.238 8.000 -32.479 1.00 96.75 227 ARG A O 1
ATOM 1782 N N . PHE A 1 228 ? 28.402 9.479 -31.004 1.00 97.81 228 PHE A N 1
ATOM 1783 C CA . PHE A 1 228 ? 27.263 8.654 -30.605 1.00 97.81 228 PHE A CA 1
ATOM 1784 C C . PHE A 1 228 ? 26.047 9.077 -31.418 1.00 97.81 228 PHE A C 1
ATOM 1786 O O . PHE A 1 228 ? 25.850 10.257 -31.662 1.00 97.81 228 PHE A O 1
ATOM 1793 N N . VAL A 1 229 ? 25.262 8.111 -31.875 1.00 98.06 229 VAL A N 1
ATOM 1794 C CA . VAL A 1 229 ? 24.074 8.383 -32.695 1.00 98.06 229 VAL A CA 1
ATOM 1795 C C . VAL A 1 229 ? 22.943 8.991 -31.871 1.00 98.06 229 VAL A C 1
ATOM 1797 O O . VAL A 1 229 ? 22.849 8.733 -30.668 1.00 98.06 229 VAL A O 1
ATOM 1800 N N . HIS A 1 230 ? 22.041 9.718 -32.527 1.00 98.44 230 HIS A N 1
ATOM 1801 C CA . HIS A 1 230 ? 20.747 10.055 -31.948 1.00 98.44 230 HIS A CA 1
ATOM 1802 C C . HIS A 1 230 ? 19.765 8.893 -32.101 1.00 98.44 230 HIS A C 1
ATOM 1804 O O . HIS A 1 230 ? 19.674 8.274 -33.161 1.00 98.44 230 HIS A O 1
ATOM 1810 N N . THR A 1 231 ? 19.025 8.608 -31.032 1.00 98.38 231 THR A N 1
ATOM 1811 C CA . THR A 1 231 ? 18.020 7.537 -30.961 1.00 98.38 231 THR A CA 1
ATOM 1812 C C . THR A 1 231 ? 16.629 8.126 -30.785 1.00 98.38 231 THR A C 1
ATOM 1814 O O . THR A 1 231 ? 16.450 9.106 -30.060 1.00 98.38 231 THR A O 1
ATOM 1817 N N . LEU A 1 232 ? 15.646 7.551 -31.476 1.00 98.31 232 LEU A N 1
ATOM 1818 C CA . LEU A 1 232 ? 14.248 7.935 -31.359 1.00 98.31 232 LEU A CA 1
ATOM 1819 C C . LEU A 1 232 ? 13.368 6.715 -31.144 1.00 98.31 232 LEU A C 1
ATOM 1821 O O . LEU A 1 232 ? 13.459 5.730 -31.876 1.00 98.31 232 LEU A O 1
ATOM 1825 N N . ASN A 1 233 ? 12.456 6.853 -30.192 1.00 97.00 233 ASN A N 1
ATOM 1826 C CA . ASN A 1 233 ? 11.505 5.825 -29.809 1.00 97.00 233 ASN A CA 1
ATOM 1827 C C . ASN A 1 233 ? 10.114 6.258 -30.251 1.00 97.00 233 ASN A C 1
ATOM 1829 O O . ASN A 1 233 ? 9.727 7.410 -30.055 1.00 97.00 233 ASN A O 1
ATOM 1833 N N . GLY A 1 234 ? 9.340 5.347 -30.823 1.00 96.81 234 GLY A N 1
ATOM 1834 C CA . GLY A 1 234 ? 7.959 5.607 -31.194 1.00 96.81 234 GLY A CA 1
ATOM 1835 C C . GLY A 1 234 ? 7.093 4.392 -30.942 1.00 96.81 234 GLY A C 1
ATOM 1836 O O . GLY A 1 234 ? 7.522 3.268 -31.136 1.00 96.81 234 GLY A O 1
ATOM 1837 N N . THR A 1 235 ? 5.845 4.593 -30.559 1.00 97.38 235 THR A N 1
ATOM 1838 C CA . THR A 1 235 ? 4.845 3.526 -30.581 1.00 97.38 235 THR A CA 1
ATOM 1839 C C . THR A 1 235 ? 4.110 3.569 -31.907 1.00 97.38 235 THR A C 1
ATOM 1841 O O . THR A 1 235 ? 3.595 4.608 -32.286 1.00 97.38 235 THR A O 1
ATOM 1844 N N . ALA A 1 236 ? 4.060 2.471 -32.654 1.00 96.56 236 ALA A N 1
ATOM 1845 C CA . ALA A 1 236 ? 3.176 2.402 -33.816 1.00 96.56 236 ALA A CA 1
ATOM 1846 C C . ALA A 1 236 ? 1.739 2.132 -33.359 1.00 96.56 236 ALA A C 1
ATOM 1848 O O . ALA A 1 236 ? 0.797 2.777 -33.810 1.00 96.56 236 ALA A O 1
ATOM 1849 N N . CYS A 1 237 ? 1.576 1.174 -32.441 1.00 95.69 237 CYS A N 1
ATOM 1850 C CA . CYS A 1 237 ? 0.273 0.785 -31.918 1.00 95.69 237 CYS A CA 1
ATOM 1851 C C . CYS A 1 237 ? 0.412 0.156 -30.523 1.00 95.69 237 CYS A C 1
ATOM 1853 O O . CYS A 1 237 ? 1.071 -0.875 -30.364 1.00 95.69 237 CYS A O 1
ATOM 1855 N N . ALA A 1 238 ? -0.246 0.735 -29.512 1.00 95.06 238 ALA A N 1
ATOM 1856 C CA . ALA A 1 238 ? -0.503 0.070 -28.234 1.00 95.06 238 ALA A CA 1
ATOM 1857 C C . ALA A 1 238 ? -1.861 -0.643 -28.306 1.00 95.06 238 ALA A C 1
ATOM 1859 O O . ALA A 1 238 ? -2.908 -0.039 -28.058 1.00 95.06 238 ALA A O 1
ATOM 1860 N N . ILE A 1 239 ? -1.838 -1.930 -28.670 1.00 95.75 239 ILE A N 1
ATOM 1861 C CA . ILE A 1 239 ? -3.017 -2.668 -29.151 1.00 95.75 239 ILE A CA 1
ATOM 1862 C C . ILE A 1 239 ? -4.228 -2.545 -28.207 1.00 95.75 239 ILE A C 1
ATOM 1864 O O . ILE A 1 239 ? -5.289 -2.174 -28.701 1.00 95.75 239 ILE A O 1
ATOM 1868 N N . PRO A 1 240 ? -4.133 -2.756 -26.877 1.00 93.81 240 PRO A N 1
ATOM 1869 C CA . PRO A 1 240 ? -5.318 -2.699 -26.016 1.00 93.81 240 PRO A CA 1
ATOM 1870 C C . PRO A 1 240 ? -5.983 -1.326 -25.973 1.00 93.81 240 PRO A C 1
ATOM 1872 O O . PRO A 1 240 ? -7.203 -1.233 -25.890 1.00 93.81 240 PRO A O 1
ATOM 1875 N N . ARG A 1 241 ? -5.192 -0.249 -26.031 1.00 93.06 241 ARG A N 1
ATOM 1876 C CA . ARG A 1 241 ? -5.726 1.115 -25.963 1.00 93.06 241 ARG A CA 1
ATOM 1877 C C . ARG A 1 241 ? -6.374 1.517 -27.287 1.00 93.06 241 ARG A C 1
ATOM 1879 O O . ARG A 1 241 ? -7.430 2.139 -27.280 1.00 93.06 241 ARG A O 1
ATOM 1886 N N . VAL A 1 242 ? -5.793 1.088 -28.408 1.00 95.88 242 VAL A N 1
ATOM 1887 C CA . VAL A 1 242 ? -6.398 1.255 -29.739 1.00 95.88 242 VAL A CA 1
ATOM 1888 C C . VAL A 1 242 ? -7.658 0.393 -29.883 1.00 95.88 242 VAL A C 1
ATOM 1890 O O . VAL A 1 242 ? -8.643 0.861 -30.445 1.00 95.88 242 VAL A O 1
ATOM 1893 N N . LEU A 1 243 ? -7.680 -0.817 -29.310 1.00 95.19 243 LEU A N 1
ATOM 1894 C CA . LEU A 1 243 ? -8.883 -1.652 -29.236 1.00 95.19 243 LEU A CA 1
ATOM 1895 C C . LEU A 1 243 ? -10.014 -0.937 -28.496 1.00 95.19 243 LEU A C 1
ATOM 1897 O O . LEU A 1 243 ? -11.118 -0.886 -29.020 1.00 95.19 243 LEU A O 1
ATOM 1901 N N . ILE A 1 244 ? -9.751 -0.346 -27.324 1.00 94.19 244 ILE A N 1
ATOM 1902 C CA . ILE A 1 244 ? -10.751 0.466 -26.606 1.00 94.19 244 ILE A CA 1
ATOM 1903 C C . ILE A 1 244 ? -11.269 1.589 -27.512 1.00 94.19 244 ILE A C 1
ATOM 1905 O O . ILE A 1 244 ? -12.478 1.725 -27.665 1.00 94.19 244 ILE A O 1
ATOM 1909 N N . ALA A 1 245 ? -10.376 2.351 -28.152 1.00 94.75 245 ALA A N 1
ATOM 1910 C CA . ALA A 1 245 ? -10.772 3.463 -29.013 1.00 94.75 245 ALA A CA 1
ATOM 1911 C C . ALA A 1 245 ? -11.666 3.014 -30.186 1.00 94.75 245 ALA A C 1
ATOM 1913 O O . ALA A 1 245 ? -12.680 3.654 -30.456 1.00 94.75 245 ALA A O 1
ATOM 1914 N N . ILE A 1 246 ? -11.339 1.892 -30.841 1.00 95.31 246 ILE A N 1
ATOM 1915 C CA . ILE A 1 246 ? -12.158 1.296 -31.911 1.00 95.31 246 ILE A CA 1
ATOM 1916 C C . ILE A 1 246 ? -13.514 0.839 -31.369 1.00 95.31 246 ILE A C 1
ATOM 1918 O O . ILE A 1 246 ? -14.545 1.191 -31.938 1.00 95.31 246 ILE A O 1
ATOM 1922 N N . LEU A 1 247 ? -13.519 0.073 -30.274 1.00 93.19 247 LEU A N 1
ATOM 1923 C CA . LEU A 1 247 ? -14.736 -0.498 -29.699 1.00 93.19 247 LEU A CA 1
ATOM 1924 C C . LEU A 1 247 ? -15.698 0.586 -29.208 1.00 93.19 247 LEU A C 1
ATOM 1926 O O . LEU A 1 247 ? -16.894 0.451 -29.409 1.00 93.19 247 LEU A O 1
ATOM 1930 N N . GLU A 1 248 ? -15.201 1.657 -28.591 1.00 92.62 248 GLU A N 1
ATOM 1931 C CA . GLU A 1 248 ? -16.051 2.737 -28.082 1.00 92.62 248 GLU A CA 1
ATOM 1932 C C . GLU A 1 248 ? -16.511 3.699 -29.186 1.00 92.62 248 GLU A C 1
ATOM 1934 O O . GLU A 1 248 ? -17.632 4.198 -29.133 1.00 92.62 248 GLU A O 1
ATOM 1939 N N . THR A 1 249 ? -15.668 3.970 -30.188 1.00 93.50 249 THR A N 1
ATOM 1940 C CA . THR A 1 249 ? -15.978 4.955 -31.242 1.00 93.50 249 THR A CA 1
ATOM 1941 C C . THR A 1 249 ? -16.833 4.364 -32.359 1.00 93.50 249 THR A C 1
ATOM 1943 O O . THR A 1 249 ? -17.674 5.061 -32.920 1.00 93.50 249 THR A O 1
ATOM 1946 N N . LEU A 1 250 ? -16.625 3.089 -32.703 1.00 92.88 250 LEU A N 1
ATOM 1947 C CA . LEU A 1 250 ? -17.270 2.438 -33.850 1.00 92.88 250 LEU A CA 1
ATOM 1948 C C . LEU A 1 250 ? -18.411 1.490 -33.449 1.00 92.88 250 LEU A C 1
ATOM 1950 O O . LEU A 1 250 ? -18.888 0.712 -34.285 1.00 92.88 250 LEU A O 1
ATOM 1954 N N . GLN A 1 251 ? -18.860 1.557 -32.191 1.00 92.75 251 GLN A N 1
ATOM 1955 C CA . GLN A 1 251 ? -20.043 0.844 -31.715 1.00 92.75 251 GLN A CA 1
ATOM 1956 C C . GLN A 1 251 ? -21.329 1.438 -32.306 1.00 92.75 251 GLN A C 1
ATOM 1958 O O . GLN A 1 251 ? -21.549 2.648 -32.303 1.00 92.75 251 GLN A O 1
ATOM 1963 N N . GLN A 1 252 ? -22.195 0.562 -32.803 1.00 92.81 252 GLN A N 1
ATOM 1964 C CA . GLN A 1 252 ? -23.526 0.877 -33.304 1.00 92.81 252 GLN A CA 1
ATOM 1965 C C . GLN A 1 252 ? -24.564 0.827 -32.174 1.00 92.81 252 GLN A C 1
ATOM 1967 O O . GLN A 1 252 ? -24.313 0.318 -31.081 1.00 92.81 252 GLN A O 1
ATOM 1972 N N . LYS A 1 253 ? -25.770 1.343 -32.438 1.00 89.88 253 LYS A N 1
ATOM 1973 C CA . LYS A 1 253 ? -26.858 1.412 -31.442 1.00 89.88 253 LYS A CA 1
ATOM 1974 C C . LYS A 1 253 ? -27.299 0.046 -30.902 1.00 89.88 253 LYS A C 1
ATOM 1976 O O . LYS A 1 253 ? -27.826 -0.015 -29.797 1.00 89.88 253 LYS A O 1
ATOM 1981 N N . ASP A 1 254 ? -27.107 -1.017 -31.674 1.00 88.12 254 ASP A N 1
ATOM 1982 C CA . ASP A 1 254 ? -27.416 -2.402 -31.301 1.00 88.12 254 ASP A CA 1
ATOM 1983 C C . ASP A 1 254 ? -26.296 -3.075 -30.479 1.00 88.12 254 ASP A C 1
ATOM 1985 O O . ASP A 1 254 ? -26.448 -4.212 -30.042 1.00 88.12 254 ASP A O 1
ATOM 1989 N N . GLY A 1 255 ? -25.180 -2.374 -30.241 1.00 85.50 255 GLY A N 1
ATOM 1990 C CA . GLY A 1 255 ? -24.013 -2.878 -29.519 1.00 85.50 255 GLY A CA 1
ATOM 1991 C C . GLY A 1 255 ? -22.959 -3.562 -30.398 1.00 85.50 255 GLY A C 1
ATOM 1992 O O . GLY A 1 255 ? -21.877 -3.865 -29.889 1.00 85.50 255 GLY A O 1
ATOM 1993 N N . SER A 1 256 ? -23.222 -3.765 -31.695 1.00 88.12 256 SER A N 1
ATOM 1994 C CA . SER A 1 256 ? -22.234 -4.275 -32.655 1.00 88.12 256 SER A CA 1
ATOM 1995 C C . SER A 1 256 ? -21.123 -3.248 -32.908 1.00 88.12 256 SER A C 1
ATOM 1997 O O . SER A 1 256 ? -21.306 -2.055 -32.676 1.00 88.12 256 SER A O 1
ATOM 1999 N N . VAL A 1 257 ? -19.946 -3.685 -33.369 1.00 91.31 257 VAL A N 1
ATOM 2000 C CA . VAL A 1 257 ? -18.820 -2.784 -33.672 1.00 91.31 257 VAL A CA 1
ATOM 2001 C C . VAL A 1 257 ? -18.407 -2.941 -35.126 1.00 91.31 257 VAL A C 1
ATOM 2003 O O . VAL A 1 257 ? -18.113 -4.043 -35.589 1.00 91.31 257 VAL A O 1
ATOM 2006 N N . VAL A 1 258 ? -18.330 -1.821 -35.842 1.00 92.00 258 VAL A N 1
ATOM 2007 C CA . VAL A 1 258 ? -17.882 -1.811 -37.235 1.00 92.00 258 VAL A CA 1
ATOM 2008 C C . VAL A 1 258 ? -16.361 -1.894 -37.285 1.00 92.00 258 VAL A C 1
ATOM 2010 O O . VAL A 1 258 ? -15.659 -0.985 -36.848 1.00 92.00 258 VAL A O 1
ATOM 2013 N N . VAL A 1 259 ? -15.839 -2.968 -37.878 1.00 93.19 259 VAL A N 1
ATOM 2014 C CA . VAL A 1 259 ? -14.396 -3.114 -38.109 1.00 93.19 259 VAL A CA 1
ATOM 2015 C C . VAL A 1 259 ? -13.934 -2.112 -39.185 1.00 93.19 259 VAL A C 1
ATOM 2017 O O . VAL A 1 259 ? -14.497 -2.121 -40.297 1.00 93.19 259 VAL A O 1
ATOM 2020 N N . PRO A 1 260 ? -12.902 -1.282 -38.904 1.00 95.12 260 PRO A N 1
ATOM 2021 C CA . PRO A 1 260 ? -12.326 -0.350 -39.869 1.00 95.12 260 PRO A CA 1
ATOM 2022 C C . PRO A 1 260 ? -11.988 -1.030 -41.203 1.00 95.12 260 PRO A C 1
ATOM 2024 O O . PRO A 1 260 ? -11.400 -2.115 -41.188 1.00 95.12 260 PRO A O 1
ATOM 2027 N N . PRO A 1 261 ? -12.299 -0.417 -42.364 1.00 94.06 261 PRO A N 1
ATOM 2028 C CA . PRO A 1 261 ? -12.051 -1.025 -43.674 1.00 94.06 261 PRO A CA 1
ATOM 2029 C C . PRO A 1 261 ? -10.610 -1.503 -43.874 1.00 94.06 261 PRO A C 1
ATOM 2031 O O . PRO A 1 261 ? -10.401 -2.581 -44.420 1.00 94.06 261 PRO A O 1
ATOM 2034 N N . VAL A 1 262 ? -9.633 -0.747 -43.362 1.00 95.38 262 VAL A N 1
ATOM 2035 C CA . VAL A 1 262 ? -8.201 -1.074 -43.451 1.00 95.38 262 VAL A CA 1
ATOM 2036 C C . VAL A 1 262 ? -7.799 -2.327 -42.664 1.00 95.38 262 VAL A C 1
ATOM 2038 O O . VAL A 1 262 ? -6.788 -2.940 -42.987 1.00 95.38 262 VAL A O 1
ATOM 2041 N N . LEU A 1 263 ? -8.589 -2.741 -41.664 1.00 96.06 263 LEU A N 1
ATOM 2042 C CA . LEU A 1 263 ? -8.327 -3.941 -40.861 1.00 96.06 263 LEU A CA 1
ATOM 2043 C C . LEU A 1 263 ? -8.985 -5.201 -41.429 1.00 96.06 263 LEU A C 1
ATOM 2045 O O . LEU A 1 263 ? -8.527 -6.303 -41.141 1.00 96.06 263 LEU A O 1
ATOM 2049 N N . ARG A 1 264 ? -10.030 -5.063 -42.255 1.00 93.06 264 ARG A N 1
ATOM 2050 C CA . ARG A 1 264 ? -10.791 -6.203 -42.802 1.00 93.06 264 ARG A CA 1
ATOM 2051 C C . ARG A 1 264 ? -9.927 -7.216 -43.564 1.00 93.06 264 ARG A C 1
ATOM 2053 O O . ARG A 1 264 ? -10.126 -8.401 -43.322 1.00 93.06 264 ARG A O 1
ATOM 2060 N N . PRO A 1 265 ? -8.941 -6.816 -44.398 1.00 93.38 265 PRO A N 1
ATOM 2061 C CA . PRO A 1 265 ? -8.062 -7.775 -45.073 1.00 93.38 265 PRO A CA 1
ATOM 2062 C C . PRO A 1 265 ? -7.245 -8.656 -44.119 1.00 93.38 265 PRO A C 1
ATOM 2064 O O . PRO A 1 265 ? -6.795 -9.725 -44.517 1.00 93.38 265 PRO A O 1
ATOM 2067 N N . PHE A 1 266 ? -7.049 -8.209 -42.876 1.00 92.31 266 PHE A N 1
ATOM 2068 C CA . PHE A 1 266 ? -6.261 -8.905 -41.860 1.00 92.31 266 PHE A CA 1
ATOM 2069 C C . PHE A 1 266 ? -7.128 -9.693 -40.862 1.00 92.31 266 PHE A C 1
ATOM 2071 O O . PHE A 1 266 ? -6.591 -10.389 -40.001 1.00 92.31 266 PHE A O 1
ATOM 2078 N N . MET A 1 267 ? -8.460 -9.611 -40.963 1.00 88.88 267 MET A N 1
ATOM 2079 C CA . MET A 1 267 ? -9.374 -10.432 -40.167 1.00 88.88 267 MET A CA 1
ATOM 2080 C C . MET A 1 267 ? -9.401 -11.854 -40.742 1.00 88.88 267 MET A C 1
ATOM 2082 O O . MET A 1 267 ? -9.761 -12.055 -41.895 1.00 88.88 267 MET A O 1
ATOM 2086 N N . MET A 1 268 ? -9.050 -12.861 -39.939 1.00 70.44 268 MET A N 1
ATOM 2087 C CA . MET A 1 268 ? -8.903 -14.258 -40.391 1.00 70.44 268 MET A CA 1
ATOM 2088 C C . MET A 1 268 ? -10.230 -15.013 -40.643 1.00 70.44 268 MET A C 1
ATOM 2090 O O . MET A 1 268 ? -10.214 -16.235 -40.798 1.00 70.44 268 MET A O 1
ATOM 2094 N N . ASN A 1 269 ? -11.379 -14.327 -40.693 1.00 63.09 269 ASN A N 1
ATOM 2095 C CA . ASN A 1 269 ? -12.659 -14.968 -41.012 1.00 63.09 269 ASN A CA 1
ATOM 2096 C C . ASN A 1 269 ? -12.824 -15.142 -42.529 1.00 63.09 269 ASN A C 1
ATOM 2098 O O . ASN A 1 269 ? -12.566 -14.230 -43.311 1.00 63.09 269 ASN A O 1
ATOM 2102 N N . LYS A 1 270 ? -13.257 -16.342 -42.935 1.00 43.22 270 LYS A N 1
ATOM 2103 C CA . LYS A 1 270 ? -13.306 -16.810 -44.331 1.00 43.22 270 LYS A CA 1
ATOM 2104 C C . LYS A 1 270 ? -14.317 -16.088 -45.233 1.00 43.22 270 LYS A C 1
ATOM 2106 O O . LYS A 1 270 ? -14.232 -16.256 -46.446 1.00 43.22 270 LYS A O 1
ATOM 2111 N N . ASP A 1 271 ? -15.189 -15.239 -44.696 1.00 43.78 271 ASP A N 1
ATOM 2112 C CA . ASP A 1 271 ? -16.217 -14.537 -45.474 1.00 43.78 271 ASP A CA 1
ATOM 2113 C C . ASP A 1 271 ? -15.773 -13.135 -45.902 1.00 43.78 271 ASP A C 1
ATOM 2115 O O . ASP A 1 271 ? -16.412 -12.113 -45.659 1.00 43.78 271 ASP A O 1
ATOM 2119 N N . ASN A 1 272 ? -14.662 -13.089 -46.632 1.00 39.69 272 ASN A N 1
ATOM 2120 C CA . ASN A 1 272 ? -14.401 -11.988 -47.549 1.00 39.69 272 ASN A CA 1
ATOM 2121 C C . ASN A 1 272 ? -15.368 -12.135 -48.739 1.00 39.69 272 ASN A C 1
ATOM 2123 O O . ASN A 1 272 ? -14.963 -12.704 -49.751 1.00 39.69 272 ASN A O 1
ATOM 2127 N N . ARG A 1 273 ? -16.635 -11.689 -48.599 1.00 38.19 273 ARG A N 1
ATOM 2128 C CA . ARG A 1 273 ? -17.572 -11.286 -49.688 1.00 38.19 273 ARG A CA 1
ATOM 2129 C C . ARG A 1 273 ? -19.022 -11.041 -49.212 1.00 38.19 273 ARG A C 1
ATOM 2131 O O . ARG A 1 273 ? -19.951 -11.588 -49.783 1.00 38.19 273 ARG A O 1
ATOM 2138 N N . SER A 1 274 ? -19.255 -10.147 -48.256 1.00 31.25 274 SER A N 1
ATOM 2139 C CA . SER A 1 274 ? -20.490 -9.336 -48.248 1.00 31.25 274 SER A CA 1
ATOM 2140 C C . SER A 1 274 ? -20.435 -8.265 -47.169 1.00 31.25 274 SER A C 1
ATOM 2142 O O . SER A 1 274 ? -20.087 -8.510 -46.020 1.00 31.25 274 SER A O 1
ATOM 2144 N N . SER A 1 275 ? -20.764 -7.050 -47.584 1.00 37.12 275 SER A N 1
ATOM 2145 C CA . SER A 1 275 ? -21.166 -5.927 -46.746 1.00 37.12 275 SER A CA 1
ATOM 2146 C C . SER A 1 275 ? -22.156 -6.341 -45.649 1.00 37.12 275 SER A C 1
ATOM 2148 O O . SER A 1 275 ? -23.120 -7.036 -45.952 1.00 37.12 275 SER A O 1
ATOM 2150 N N . ASN A 1 276 ? -21.938 -5.804 -44.443 1.00 32.66 276 ASN A N 1
ATOM 2151 C CA . ASN A 1 276 ? -22.711 -5.939 -43.198 1.00 32.66 276 ASN A CA 1
ATOM 2152 C C . ASN A 1 276 ? -22.345 -7.163 -42.344 1.00 32.66 276 ASN A C 1
ATOM 2154 O O . ASN A 1 276 ? -22.803 -8.276 -42.565 1.00 32.66 276 ASN A O 1
ATOM 2158 N N . LEU A 1 277 ? -21.523 -6.914 -41.319 1.00 37.41 277 LEU A N 1
ATOM 2159 C CA . LEU A 1 277 ? -21.430 -7.773 -40.141 1.00 37.41 277 LEU A CA 1
ATOM 2160 C C . LEU A 1 277 ? -22.666 -7.486 -39.282 1.00 37.41 277 LEU A C 1
ATOM 2162 O O . LEU A 1 277 ? -22.648 -6.566 -38.467 1.00 37.41 277 LEU A O 1
ATOM 2166 N N . GLU A 1 278 ? -23.748 -8.219 -39.528 1.00 33.34 278 GLU A N 1
ATOM 2167 C CA . GLU A 1 278 ? -24.883 -8.283 -38.612 1.00 33.34 278 GLU A CA 1
ATOM 2168 C C . GLU A 1 278 ? -24.555 -9.199 -37.419 1.00 33.34 278 GLU A C 1
ATOM 2170 O O . GLU A 1 278 ? -23.973 -10.271 -37.569 1.00 33.34 278 GLU A O 1
ATOM 2175 N N . GLU A 1 279 ? -24.959 -8.718 -36.241 1.00 33.25 279 GLU A N 1
ATOM 2176 C CA . GLU A 1 279 ? -25.198 -9.437 -34.984 1.00 33.25 279 GLU A CA 1
ATOM 2177 C C . GLU A 1 279 ? -24.005 -10.022 -34.203 1.00 33.25 279 GLU A C 1
ATOM 2179 O O . GLU A 1 279 ? -23.690 -11.208 -34.228 1.00 33.25 279 GLU A O 1
ATOM 2184 N N . LEU A 1 280 ? -23.479 -9.194 -33.292 1.00 36.16 280 LEU A N 1
ATOM 2185 C CA . LEU A 1 280 ? -22.997 -9.655 -31.984 1.00 36.16 280 LEU A CA 1
ATOM 2186 C C . LEU A 1 280 ? -24.190 -9.711 -31.011 1.00 36.16 280 LEU A C 1
ATOM 2188 O O . LEU A 1 280 ? -24.308 -8.880 -30.112 1.00 36.16 280 LEU A O 1
ATOM 2192 N N . SER A 1 281 ? -25.093 -10.680 -31.191 1.00 31.98 281 SER A N 1
ATOM 2193 C CA . SER A 1 281 ? -26.128 -11.004 -30.200 1.00 31.98 281 SER A CA 1
ATOM 2194 C C . SER A 1 281 ? -25.956 -12.443 -29.696 1.00 31.98 281 SER A C 1
ATOM 2196 O O . SER A 1 281 ? -25.647 -13.368 -30.444 1.00 31.98 281 SER A O 1
ATOM 2198 N N . GLY A 1 282 ? -26.055 -12.625 -28.377 1.00 33.91 282 GLY A N 1
ATOM 2199 C CA . GLY A 1 282 ? -25.869 -13.922 -27.735 1.00 33.91 282 GLY A CA 1
ATOM 2200 C C . GLY A 1 282 ? -27.038 -14.863 -28.014 1.00 33.91 282 GLY A C 1
ATOM 2201 O O . GLY A 1 282 ? -28.163 -14.577 -27.607 1.00 33.91 282 GLY A O 1
ATOM 2202 N N . SER A 1 283 ? -26.767 -16.020 -28.619 1.00 26.09 283 SER A N 1
ATOM 2203 C CA . SER A 1 283 ? -27.748 -17.097 -28.731 1.00 26.09 283 SER A CA 1
ATOM 2204 C C . SER A 1 283 ? -27.602 -18.105 -27.587 1.00 26.09 283 SER A C 1
ATOM 2206 O O . SER A 1 283 ? -26.537 -18.644 -27.280 1.00 26.09 283 SER A O 1
ATOM 2208 N N . ARG A 1 284 ? -28.737 -18.309 -26.917 1.00 31.30 284 ARG A N 1
ATOM 2209 C CA . ARG A 1 284 ? -29.038 -19.415 -26.010 1.00 31.30 284 ARG A CA 1
ATOM 2210 C C . ARG A 1 284 ? -29.235 -20.690 -26.836 1.00 31.30 284 ARG A C 1
ATOM 2212 O O . ARG A 1 284 ? -29.973 -20.636 -27.806 1.00 31.30 284 ARG A O 1
ATOM 2219 N N . ASN A 1 285 ? -28.699 -21.812 -26.362 1.00 26.94 285 ASN A N 1
ATOM 2220 C CA . ASN A 1 285 ? -29.274 -23.160 -26.499 1.00 26.94 285 ASN A CA 1
ATOM 2221 C C . ASN A 1 285 ? -29.097 -23.802 -25.108 1.00 26.94 285 ASN A C 1
ATOM 2223 O O . ASN A 1 285 ? -27.968 -23.935 -24.644 1.00 26.94 285 ASN A O 1
ATOM 2227 N N . SER A 1 286 ? -30.115 -23.844 -24.241 1.00 25.44 286 SER A N 1
ATOM 2228 C CA . SER A 1 286 ? -31.192 -24.849 -24.171 1.00 25.44 286 SER A CA 1
ATOM 2229 C C . SER A 1 286 ? -30.666 -26.285 -24.105 1.00 25.44 286 SER A C 1
ATOM 2231 O O . SER A 1 286 ? -30.469 -26.918 -25.133 1.00 25.44 286 SER A O 1
ATOM 2233 N N . ASP A 1 287 ? -30.403 -26.762 -22.887 1.00 25.34 287 ASP A N 1
ATOM 2234 C CA . ASP A 1 287 ? -31.104 -27.923 -22.323 1.00 25.34 287 ASP A CA 1
ATOM 2235 C C . ASP A 1 287 ? -30.698 -28.117 -20.858 1.00 25.34 287 ASP A C 1
ATOM 2237 O O . ASP A 1 287 ? -29.541 -28.382 -20.553 1.00 25.34 287 ASP A O 1
ATOM 2241 N N . PHE A 1 288 ? -31.643 -27.866 -19.947 1.00 25.95 288 PHE A N 1
ATOM 2242 C CA . PHE A 1 288 ? -32.067 -28.760 -18.860 1.00 25.95 288 PHE A CA 1
ATOM 2243 C C . PHE A 1 288 ? -32.987 -27.996 -17.892 1.00 25.95 288 PHE A C 1
ATOM 2245 O O . PHE A 1 288 ? -32.556 -27.125 -17.144 1.00 25.95 288 PHE A O 1
ATOM 2252 N N . GLY A 1 289 ? -34.269 -28.372 -17.921 1.00 25.52 289 GLY A N 1
ATOM 2253 C CA . GLY A 1 289 ? -35.091 -28.567 -16.723 1.00 25.52 289 GLY A CA 1
ATOM 2254 C C . GLY A 1 289 ? -35.433 -27.347 -15.871 1.00 25.52 289 GLY A C 1
ATOM 2255 O O . GLY A 1 289 ? -34.740 -27.003 -14.923 1.00 25.52 289 GLY A O 1
ATOM 2256 N N . THR A 1 290 ? -36.603 -26.785 -16.153 1.00 27.80 290 THR A N 1
ATOM 2257 C CA . THR A 1 290 ? -37.398 -25.873 -15.321 1.00 27.80 290 THR A CA 1
ATOM 2258 C C . THR A 1 290 ? -37.568 -26.325 -13.866 1.00 27.80 290 THR A C 1
ATOM 2260 O O . THR A 1 290 ? -37.940 -27.470 -13.615 1.00 27.80 290 THR A O 1
ATOM 2263 N N . GLY A 1 291 ? -37.448 -25.388 -12.920 1.00 22.75 291 GLY A N 1
ATOM 2264 C CA . GLY A 1 291 ? -37.864 -25.599 -11.532 1.00 22.75 291 GLY A CA 1
ATOM 2265 C C . GLY A 1 291 ? -37.714 -24.366 -10.638 1.00 22.75 291 GLY A C 1
ATOM 2266 O O . GLY A 1 291 ? -36.740 -24.258 -9.911 1.00 22.75 291 GLY A O 1
ATOM 2267 N N . ASN A 1 292 ? -38.700 -23.464 -10.696 1.00 27.42 292 ASN A N 1
ATOM 2268 C CA . ASN A 1 292 ? -39.077 -22.465 -9.680 1.00 27.42 292 ASN A CA 1
ATOM 2269 C C . ASN A 1 292 ? -37.983 -21.609 -9.008 1.00 27.42 292 ASN A C 1
ATOM 2271 O O . ASN A 1 292 ? -37.427 -21.979 -7.979 1.00 27.42 292 ASN A O 1
ATOM 2275 N N . LEU A 1 293 ? -37.865 -20.354 -9.455 1.00 24.00 293 LEU A N 1
ATOM 2276 C CA . LEU A 1 293 ? -37.496 -19.232 -8.582 1.00 24.00 293 LEU A CA 1
ATOM 2277 C C . LEU A 1 293 ? -38.318 -17.978 -8.931 1.00 24.00 293 LEU A C 1
ATOM 2279 O O . LEU A 1 293 ? -37.807 -16.948 -9.362 1.00 24.00 293 LEU A O 1
ATOM 2283 N N . GLU A 1 294 ? -39.630 -18.062 -8.712 1.00 26.61 294 GLU A N 1
ATOM 2284 C CA . GLU A 1 294 ? -40.396 -16.882 -8.308 1.00 26.61 294 GLU A CA 1
ATOM 2285 C C . GLU A 1 294 ? -40.297 -16.726 -6.784 1.00 26.61 294 GLU A C 1
ATOM 2287 O O . GLU A 1 294 ? -40.435 -17.706 -6.055 1.00 26.61 294 GLU A O 1
ATOM 2292 N N . ARG A 1 295 ? -40.144 -15.468 -6.335 1.00 25.22 295 ARG A N 1
ATOM 2293 C CA . ARG A 1 295 ? -40.141 -14.934 -4.949 1.00 25.22 295 ARG A CA 1
ATOM 2294 C C . ARG A 1 295 ? -38.762 -14.588 -4.374 1.00 25.22 295 ARG A C 1
ATOM 2296 O O . ARG A 1 295 ? -38.164 -15.349 -3.629 1.00 25.22 295 ARG A O 1
ATOM 2303 N N . ARG A 1 296 ? -38.350 -13.333 -4.573 1.00 25.56 296 ARG A N 1
ATOM 2304 C CA . ARG A 1 296 ? -38.605 -12.229 -3.618 1.00 25.56 296 ARG A CA 1
ATOM 2305 C C . ARG A 1 296 ? -37.962 -10.946 -4.151 1.00 25.56 296 ARG A C 1
ATOM 2307 O O . ARG A 1 296 ? -36.768 -10.716 -4.016 1.00 25.56 296 ARG A O 1
ATOM 2314 N N . LYS A 1 297 ? -38.797 -10.089 -4.747 1.00 24.92 297 LYS A N 1
ATOM 2315 C CA . LYS A 1 297 ? -38.580 -8.640 -4.732 1.00 24.92 297 LYS A CA 1
ATOM 2316 C C . LYS A 1 297 ? -38.834 -8.186 -3.296 1.00 24.92 297 LYS A C 1
ATOM 2318 O O . LYS A 1 297 ? -39.975 -7.908 -2.944 1.00 24.92 297 LYS A O 1
ATOM 2323 N N . GLU A 1 298 ? -37.801 -8.147 -2.469 1.00 23.02 298 GLU A N 1
ATOM 2324 C CA . GLU A 1 298 ? -37.838 -7.400 -1.213 1.00 23.02 298 GLU A CA 1
ATOM 2325 C C . GLU A 1 298 ? -36.856 -6.238 -1.327 1.00 23.02 298 GLU A C 1
ATOM 2327 O O . GLU A 1 298 ? -35.737 -6.375 -1.817 1.00 23.02 298 GLU A O 1
ATOM 2332 N N . LYS A 1 299 ? -37.375 -5.057 -0.990 1.00 25.12 299 LYS A N 1
ATOM 2333 C CA . LYS A 1 299 ? -36.729 -3.753 -1.085 1.00 25.12 299 LYS A CA 1
ATOM 2334 C C . LYS A 1 299 ? -35.380 -3.792 -0.362 1.00 25.12 299 LYS A C 1
ATOM 2336 O O . LYS A 1 299 ? -35.348 -3.873 0.860 1.00 25.12 299 LYS A O 1
ATOM 2341 N N . CYS A 1 300 ? -34.281 -3.677 -1.106 1.00 21.17 300 CYS A N 1
ATOM 2342 C CA . CYS A 1 300 ? -33.004 -3.291 -0.519 1.00 21.17 300 CYS A CA 1
ATOM 2343 C C . CYS A 1 300 ? -33.110 -1.824 -0.096 1.00 21.17 300 CYS A C 1
ATOM 2345 O O . CYS A 1 300 ? -33.022 -0.919 -0.927 1.00 21.17 300 CYS A O 1
ATOM 2347 N N . GLU A 1 301 ? -33.340 -1.595 1.193 1.00 21.14 301 GLU A N 1
ATOM 2348 C CA . GLU A 1 301 ? -33.081 -0.302 1.810 1.00 21.14 301 GLU A CA 1
ATOM 2349 C C . GLU A 1 301 ? -31.579 -0.006 1.719 1.00 21.14 301 GLU A C 1
ATOM 2351 O O . GLU A 1 301 ? -30.732 -0.840 2.045 1.00 21.14 301 GLU A O 1
ATOM 2356 N N . ALA A 1 302 ? -31.248 1.177 1.206 1.00 26.56 302 ALA A N 1
ATOM 2357 C CA . ALA A 1 302 ? -29.878 1.639 1.072 1.00 26.56 302 ALA A CA 1
ATOM 2358 C C . ALA A 1 302 ? -29.262 1.885 2.459 1.00 26.56 302 ALA A C 1
ATOM 2360 O O . ALA A 1 302 ? -29.723 2.757 3.193 1.00 26.56 302 ALA A O 1
ATOM 2361 N N . PHE A 1 303 ? -28.187 1.164 2.787 1.00 25.34 303 PHE A N 1
ATOM 2362 C CA . PHE A 1 303 ? -27.369 1.377 3.987 1.00 25.34 303 PHE A CA 1
ATOM 2363 C C . PHE A 1 303 ? -25.875 1.201 3.666 1.00 25.34 303 PHE A C 1
ATOM 2365 O O . PHE A 1 303 ? -25.523 0.579 2.665 1.00 25.34 303 PHE A O 1
ATOM 2372 N N . PRO A 1 304 ? -24.991 1.873 4.422 1.00 26.98 304 PRO A N 1
ATOM 2373 C CA . PRO A 1 304 ? -24.238 2.997 3.889 1.00 26.98 304 PRO A CA 1
ATOM 2374 C C . PRO A 1 304 ? -23.008 2.560 3.095 1.00 26.98 304 PRO A C 1
ATOM 2376 O O . PRO A 1 304 ? -22.257 1.668 3.488 1.00 26.98 304 PRO A O 1
ATOM 2379 N N . ALA A 1 305 ? -22.787 3.277 1.994 1.00 27.61 305 ALA A N 1
ATOM 2380 C CA . ALA A 1 305 ? -21.522 3.326 1.284 1.00 27.61 305 ALA A CA 1
ATOM 2381 C C . ALA A 1 305 ? -20.366 3.653 2.246 1.00 27.61 305 ALA A C 1
ATOM 2383 O O . ALA A 1 305 ? -20.580 4.305 3.270 1.00 27.61 305 ALA A O 1
ATOM 2384 N N . TYR A 1 306 ? -19.151 3.225 1.875 1.00 32.00 306 TYR A N 1
ATOM 2385 C CA . TYR A 1 306 ? -17.873 3.726 2.393 1.00 32.00 306 TYR A CA 1
ATOM 2386 C C . TYR A 1 306 ? -18.041 5.166 2.894 1.00 32.00 306 TYR A C 1
ATOM 2388 O O . TYR A 1 306 ? -18.391 6.032 2.090 1.00 32.00 306 TYR A O 1
ATOM 2396 N N . GLU A 1 307 ? -17.893 5.401 4.207 1.00 42.59 307 GLU A N 1
ATOM 2397 C CA . GLU A 1 307 ? -18.124 6.729 4.781 1.00 42.59 307 GLU A CA 1
ATOM 2398 C C . GLU A 1 307 ? -17.267 7.734 4.010 1.00 42.59 307 GLU A C 1
ATOM 2400 O O . GLU A 1 307 ? -16.035 7.726 4.100 1.00 42.59 307 GLU A O 1
ATOM 2405 N N . SER A 1 308 ? -17.939 8.565 3.213 1.00 50.28 308 SER A N 1
ATOM 2406 C CA . SER A 1 308 ? -17.329 9.647 2.456 1.00 50.28 308 SER A CA 1
ATOM 2407 C C . SER A 1 308 ? -16.448 10.471 3.387 1.00 50.28 308 SER A C 1
ATOM 2409 O O . SER A 1 308 ? -16.807 10.655 4.555 1.00 50.28 308 SER A O 1
ATOM 2411 N N . ILE A 1 309 ? -15.322 10.981 2.876 1.00 64.44 309 ILE A N 1
ATOM 2412 C CA . ILE A 1 309 ? -14.502 11.947 3.618 1.00 64.44 309 ILE A CA 1
ATOM 2413 C C . ILE A 1 309 ? -15.454 13.021 4.162 1.00 64.44 309 ILE A C 1
ATOM 2415 O O . ILE A 1 309 ? -16.268 13.537 3.385 1.00 64.44 309 ILE A O 1
ATOM 2419 N N . PRO A 1 310 ? -15.427 13.295 5.480 1.00 68.56 310 PRO A N 1
ATOM 2420 C CA . PRO A 1 310 ? -16.342 14.248 6.082 1.00 68.56 310 PRO A CA 1
ATOM 2421 C C . PRO A 1 310 ? -16.294 15.579 5.351 1.00 68.56 310 PRO A C 1
ATOM 2423 O O . PRO A 1 310 ? -15.227 16.025 4.939 1.00 68.56 310 PRO A O 1
ATOM 2426 N N . ARG A 1 311 ? -17.438 16.234 5.191 1.00 74.25 311 ARG A N 1
ATOM 2427 C CA . ARG A 1 311 ? -17.440 17.604 4.680 1.00 74.25 311 ARG A CA 1
ATOM 2428 C C . ARG A 1 311 ? -17.299 18.583 5.840 1.00 74.25 311 ARG A C 1
ATOM 2430 O O . ARG A 1 311 ? -17.659 18.285 6.977 1.00 74.25 311 ARG A O 1
ATOM 2437 N N . GLU A 1 312 ? -16.752 19.757 5.561 1.00 77.62 312 GLU A N 1
ATOM 2438 C CA . GLU A 1 312 ? -16.426 20.755 6.585 1.00 77.62 312 GLU A CA 1
ATOM 2439 C C . GLU A 1 312 ? -17.666 21.282 7.339 1.00 77.62 312 GLU A C 1
ATOM 2441 O O . GLU A 1 312 ? -17.590 21.641 8.516 1.00 77.62 312 GLU A O 1
ATOM 2446 N N . ASP A 1 313 ? -18.833 21.259 6.692 1.00 78.06 313 ASP A N 1
ATOM 2447 C CA . ASP A 1 313 ? -20.148 21.571 7.263 1.00 78.06 313 ASP A CA 1
ATOM 2448 C C . ASP A 1 313 ? -20.634 20.533 8.287 1.00 78.06 313 ASP A C 1
ATOM 2450 O O . ASP A 1 313 ? -21.438 20.863 9.156 1.00 78.06 313 ASP A O 1
ATOM 2454 N N . GLN A 1 314 ? -20.104 19.308 8.249 1.00 78.94 314 GLN A N 1
ATOM 2455 C CA . GLN A 1 314 ? -20.451 18.236 9.188 1.00 78.94 314 GLN A CA 1
ATOM 2456 C C . GLN A 1 314 ? -19.674 18.324 10.511 1.00 78.94 314 GLN A C 1
ATOM 2458 O O . GLN A 1 314 ? -19.986 17.600 11.458 1.00 78.94 314 GLN A O 1
ATOM 2463 N N . LEU A 1 315 ? -18.658 19.192 10.589 1.00 85.81 315 LEU A N 1
ATOM 2464 C CA . LEU A 1 315 ? -17.834 19.364 11.782 1.00 85.81 315 LEU A CA 1
ATOM 2465 C C . LEU A 1 315 ? -18.507 20.288 12.801 1.00 85.81 315 LEU A C 1
ATOM 2467 O O . LEU A 1 315 ? -18.977 21.381 12.471 1.00 85.81 315 LEU A O 1
ATOM 2471 N N . ASN A 1 316 ? -18.483 19.888 14.072 1.00 86.12 316 ASN A N 1
ATOM 2472 C CA . ASN A 1 316 ? -18.916 20.751 15.170 1.00 86.12 316 ASN A CA 1
ATOM 2473 C C . ASN A 1 316 ? -17.853 21.825 15.501 1.00 86.12 316 ASN A C 1
ATOM 2475 O O . ASN A 1 316 ? -16.726 21.793 15.004 1.00 86.12 316 ASN A O 1
ATOM 2479 N N . GLN A 1 317 ? -18.198 22.794 16.353 1.00 84.62 317 GLN A N 1
ATOM 2480 C CA . GLN A 1 317 ? -17.297 23.904 16.687 1.00 84.62 317 GLN A CA 1
ATOM 2481 C C . GLN A 1 317 ? -15.999 23.439 17.377 1.00 84.62 317 GLN A C 1
ATOM 2483 O O . GLN A 1 317 ? -14.933 23.969 17.076 1.00 84.62 317 GLN A O 1
ATOM 2488 N N . GLU A 1 318 ? -16.062 22.419 18.247 1.00 88.25 318 GLU A N 1
ATOM 2489 C CA . GLU A 1 318 ? -14.873 21.843 18.902 1.00 88.25 318 GLU A CA 1
ATOM 2490 C C . GLU A 1 318 ? -13.918 21.230 17.866 1.00 88.25 318 GLU A C 1
ATOM 2492 O O . GLU A 1 318 ? -12.712 21.446 17.926 1.00 88.25 318 GLU A O 1
ATOM 2497 N N . GLN A 1 319 ? -14.462 20.505 16.887 1.00 89.50 319 GLN A N 1
ATOM 2498 C CA . GLN A 1 319 ? -13.720 19.869 15.800 1.00 89.50 319 GLN A CA 1
ATOM 2499 C C . GLN A 1 319 ? -13.099 20.900 14.847 1.00 89.50 319 GLN A C 1
ATOM 2501 O O . GLN A 1 319 ? -11.948 20.739 14.453 1.00 89.50 319 GLN A O 1
ATOM 2506 N N . LYS A 1 320 ? -13.815 21.984 14.519 1.00 89.25 320 LYS A N 1
ATOM 2507 C CA . LYS A 1 320 ? -13.296 23.070 13.666 1.00 89.25 320 LYS A CA 1
ATOM 2508 C C . LYS A 1 320 ? -12.082 23.773 14.281 1.00 89.25 320 LYS A C 1
ATOM 2510 O O . LYS A 1 320 ? -11.128 24.058 13.564 1.00 89.25 320 LYS A O 1
ATOM 2515 N N . LEU A 1 321 ? -12.075 23.981 15.600 1.00 89.25 321 LEU A N 1
ATOM 2516 C CA . LEU A 1 321 ? -10.918 24.550 16.305 1.00 89.25 321 LEU A CA 1
ATOM 2517 C C . LEU A 1 321 ? -9.672 23.661 16.183 1.00 89.25 321 LEU A C 1
ATOM 2519 O O . LEU A 1 321 ? -8.577 24.165 15.966 1.00 89.25 321 LEU A O 1
ATOM 2523 N N . VAL A 1 322 ? -9.840 22.338 16.268 1.00 92.25 322 VAL A N 1
ATOM 2524 C CA . VAL A 1 322 ? -8.734 21.380 16.084 1.00 92.25 322 VAL A CA 1
ATOM 2525 C C . VAL A 1 322 ? -8.179 21.445 14.659 1.00 92.25 322 VAL A C 1
ATOM 2527 O O . VAL A 1 322 ? -6.966 21.411 14.470 1.00 92.25 322 VAL A O 1
ATOM 2530 N N . VAL A 1 323 ? -9.054 21.557 13.651 1.00 91.94 323 VAL A N 1
ATOM 2531 C CA . VAL A 1 323 ? -8.636 21.736 12.249 1.00 91.94 323 VAL A CA 1
ATOM 2532 C C . VAL A 1 323 ? -7.808 23.002 12.085 1.00 91.94 323 VAL A C 1
ATOM 2534 O O . VAL A 1 323 ? -6.758 22.958 11.449 1.00 91.94 323 VAL A O 1
ATOM 2537 N N . GLN A 1 324 ? -8.241 24.109 12.683 1.00 90.94 324 GLN A N 1
ATOM 2538 C CA . GLN A 1 324 ? -7.513 25.370 12.609 1.00 90.94 324 GLN A CA 1
ATOM 2539 C C . GLN A 1 324 ? -6.108 25.259 13.220 1.00 90.94 324 GLN A C 1
ATOM 2541 O O . GLN A 1 324 ? -5.142 25.624 12.551 1.00 90.94 324 GLN A O 1
ATOM 2546 N N . SER A 1 325 ? -5.978 24.691 14.425 1.00 91.12 325 SER A N 1
ATOM 2547 C CA . SER A 1 325 ? -4.674 24.437 15.059 1.00 91.12 325 SER A CA 1
ATOM 2548 C C . SER A 1 325 ? -3.770 23.553 14.191 1.00 91.12 325 SER A C 1
ATOM 2550 O O . SER A 1 325 ? -2.589 23.852 14.010 1.00 91.12 325 SER A O 1
ATOM 2552 N N . ALA A 1 326 ? -4.321 22.500 13.575 1.00 92.94 326 ALA A N 1
ATOM 2553 C CA . ALA A 1 326 ? -3.562 21.632 12.676 1.00 92.94 326 ALA A CA 1
ATOM 2554 C C . ALA A 1 326 ? -3.019 22.378 11.450 1.00 92.94 326 ALA A C 1
ATOM 2556 O O . ALA A 1 326 ? -1.851 22.215 11.103 1.00 92.94 326 ALA A O 1
ATOM 2557 N N . LEU A 1 327 ? -3.844 23.212 10.811 1.00 91.44 327 LEU A N 1
ATOM 2558 C CA . LEU A 1 327 ? -3.455 23.982 9.625 1.00 91.44 327 LEU A CA 1
ATOM 2559 C C . LEU A 1 327 ? -2.468 25.116 9.939 1.00 91.44 327 LEU A C 1
ATOM 2561 O O . LEU A 1 327 ? -1.699 25.510 9.068 1.00 91.44 327 LEU A O 1
ATOM 2565 N N . GLN A 1 328 ? -2.455 25.615 11.177 1.00 91.94 328 GLN A N 1
ATOM 2566 C CA . GLN A 1 328 ? -1.458 26.577 11.662 1.00 91.94 328 GLN A CA 1
ATOM 2567 C C . GLN A 1 328 ? -0.091 25.935 11.954 1.00 91.94 328 GLN A C 1
ATOM 2569 O O . GLN A 1 328 ? 0.861 26.643 12.276 1.00 91.94 328 GLN A O 1
ATOM 2574 N N . GLY A 1 329 ? 0.028 24.609 11.824 1.00 91.19 329 GLY A N 1
ATOM 2575 C CA . GLY A 1 329 ? 1.268 23.887 12.097 1.00 91.19 329 GLY A CA 1
ATOM 2576 C C . GLY A 1 329 ? 1.491 23.583 13.581 1.00 91.19 329 GLY A C 1
ATOM 2577 O O . GLY A 1 329 ? 2.600 23.204 13.957 1.00 91.19 329 GLY A O 1
ATOM 2578 N N . GLU A 1 330 ? 0.474 23.736 14.438 1.00 93.69 330 GLU A N 1
ATOM 2579 C CA . GLU A 1 330 ? 0.602 23.438 15.866 1.00 93.69 330 GLU A CA 1
ATOM 2580 C C . GLU A 1 330 ? 0.717 21.928 16.112 1.00 93.69 330 GLU A C 1
ATOM 2582 O O . GLU A 1 330 ? -0.016 21.126 15.525 1.00 93.69 330 GLU A O 1
ATOM 2587 N N . SER A 1 331 ? 1.616 21.539 17.018 1.00 95.38 331 SER A N 1
ATOM 2588 C CA . SER A 1 331 ? 1.698 20.168 17.526 1.00 95.38 331 SER A CA 1
ATOM 2589 C C . SER A 1 331 ? 0.791 20.001 18.744 1.00 95.38 331 SER A C 1
ATOM 2591 O O . SER A 1 331 ? 0.980 20.689 19.754 1.00 95.38 331 SER A O 1
ATOM 2593 N N . PHE A 1 332 ? -0.167 19.076 18.682 1.00 94.94 332 PHE A N 1
ATOM 2594 C CA . PHE A 1 332 ? -1.217 18.952 19.695 1.00 94.94 332 PHE A CA 1
ATOM 2595 C C . PHE A 1 332 ? -1.611 17.512 20.025 1.00 94.94 332 PHE A C 1
ATOM 2597 O O . PHE A 1 332 ? -1.404 16.578 19.247 1.00 94.94 332 PHE A O 1
ATOM 2604 N N . PHE A 1 333 ? -2.244 17.359 21.189 1.00 95.19 333 PHE A N 1
ATOM 2605 C CA . PHE A 1 333 ? -2.900 16.131 21.622 1.00 95.19 333 PHE A CA 1
ATOM 2606 C C . PHE A 1 333 ? -4.423 16.287 21.585 1.00 95.19 333 PHE A C 1
ATOM 2608 O O . PHE A 1 333 ? -4.992 17.165 22.231 1.00 95.19 333 PHE A O 1
ATOM 2615 N N . LEU A 1 334 ? -5.098 15.417 20.839 1.00 94.06 334 LEU A N 1
ATOM 2616 C CA . LEU A 1 334 ? -6.548 15.326 20.752 1.00 94.06 334 LEU A CA 1
ATOM 2617 C C . LEU A 1 334 ? -7.056 14.129 21.558 1.00 94.06 334 LEU A C 1
ATOM 2619 O O . LEU A 1 334 ? -6.760 12.974 21.251 1.00 94.06 334 LEU A O 1
ATOM 2623 N N . THR A 1 335 ? -7.912 14.404 22.535 1.00 93.19 335 THR A N 1
ATOM 2624 C CA . THR A 1 335 ? -8.546 13.388 23.376 1.00 93.19 335 THR A CA 1
ATOM 2625 C C . THR A 1 335 ? -10.059 13.559 23.467 1.00 93.19 335 THR A C 1
ATOM 2627 O O . THR A 1 335 ? -10.637 14.554 23.035 1.00 93.19 335 THR A O 1
ATOM 2630 N N . GLY A 1 336 ? -10.734 12.546 23.994 1.00 88.69 336 GLY A N 1
ATOM 2631 C CA . GLY A 1 336 ? -12.170 12.515 24.240 1.00 88.69 336 GLY A CA 1
ATOM 2632 C C . GLY A 1 336 ? -12.632 11.091 24.515 1.00 88.69 336 GLY A C 1
ATOM 2633 O O . GLY A 1 336 ? -11.925 10.138 24.184 1.00 88.69 336 GLY A O 1
ATOM 2634 N N . ALA A 1 337 ? -13.828 10.935 25.078 1.00 84.94 337 ALA A N 1
ATOM 2635 C CA . ALA A 1 337 ? -14.411 9.621 25.339 1.00 84.94 337 ALA A CA 1
ATOM 2636 C C . ALA A 1 337 ? -14.572 8.779 24.056 1.00 84.94 337 ALA A C 1
ATOM 2638 O O . ALA A 1 337 ? -14.464 9.262 22.921 1.00 84.94 337 ALA A O 1
ATOM 2639 N N . ALA A 1 338 ? -14.815 7.482 24.210 1.00 75.88 338 ALA A N 1
ATOM 2640 C CA . ALA A 1 338 ? -15.140 6.612 23.094 1.00 75.88 338 ALA A CA 1
ATOM 2641 C C . ALA A 1 338 ? -16.391 7.140 22.373 1.00 75.88 338 ALA A C 1
ATOM 2643 O O . ALA A 1 338 ? -17.351 7.583 22.995 1.00 75.88 338 ALA A O 1
ATOM 2644 N N . GLY A 1 339 ? -16.362 7.138 21.039 1.00 71.81 339 GLY A N 1
ATOM 2645 C CA . GLY A 1 339 ? -17.492 7.613 20.241 1.00 71.81 339 GLY A CA 1
ATOM 2646 C C . GLY A 1 339 ? -17.591 9.131 20.048 1.00 71.81 339 GLY A C 1
ATOM 2647 O O . GLY A 1 339 ? -18.534 9.560 19.391 1.00 71.81 339 GLY A O 1
ATOM 2648 N N . THR A 1 340 ? -16.632 9.945 20.511 1.00 82.62 340 THR A N 1
ATOM 2649 C CA . THR A 1 340 ? -16.634 11.414 20.300 1.00 82.62 340 THR A CA 1
ATOM 2650 C C . THR A 1 340 ? -16.232 11.888 18.896 1.00 82.62 340 THR A C 1
ATOM 2652 O O . THR A 1 340 ? -16.041 13.077 18.659 1.00 82.62 340 THR A O 1
ATOM 2655 N N . GLY A 1 341 ? -16.077 10.973 17.936 1.00 78.44 341 GLY A N 1
ATOM 2656 C CA . GLY A 1 341 ? -15.733 11.327 16.555 1.00 78.44 341 GLY A CA 1
ATOM 2657 C C . GLY A 1 341 ? -14.251 11.638 16.310 1.00 78.44 341 GLY A C 1
ATOM 2658 O O . GLY A 1 341 ? -13.935 12.235 15.288 1.00 78.44 341 GLY A O 1
ATOM 2659 N N . LYS A 1 342 ? -13.329 11.209 17.187 1.00 85.81 342 LYS A N 1
ATOM 2660 C CA . LYS A 1 342 ? -11.870 11.372 16.991 1.00 85.81 342 LYS A CA 1
ATOM 2661 C C . LYS A 1 342 ? -11.395 10.862 15.623 1.00 85.81 342 LYS A C 1
ATOM 2663 O O . LYS A 1 342 ? -10.863 11.635 14.838 1.00 85.81 342 LYS A O 1
ATOM 2668 N N . SER A 1 343 ? -11.672 9.599 15.290 1.00 77.00 343 SER A N 1
ATOM 2669 C CA . SER A 1 343 ? -11.264 8.999 14.008 1.00 77.00 343 SER A CA 1
ATOM 2670 C C . SER A 1 343 ? -12.017 9.575 12.797 1.00 77.00 343 SER A C 1
ATOM 2672 O O . SER A 1 343 ? -11.531 9.504 11.673 1.00 77.00 343 SER A O 1
ATOM 2674 N N . PHE A 1 344 ? -13.208 10.150 13.004 1.00 82.88 344 PHE A N 1
ATOM 2675 C CA . PHE A 1 344 ? -13.938 10.891 11.967 1.00 82.88 344 PHE A CA 1
ATOM 2676 C C . PHE A 1 344 ? -13.217 12.206 11.644 1.00 82.88 344 PHE A C 1
ATOM 2678 O O . PHE A 1 344 ? -12.899 12.464 10.488 1.00 82.88 344 PHE A O 1
ATOM 2685 N N . LEU A 1 345 ? -12.856 12.977 12.673 1.00 87.38 345 LEU A N 1
ATOM 2686 C CA . LEU A 1 345 ? -12.068 14.198 12.523 1.00 87.38 345 LEU A CA 1
ATOM 2687 C C . LEU A 1 345 ? -10.682 13.923 11.926 1.00 87.38 345 LEU A C 1
ATOM 2689 O O . LEU A 1 345 ? -10.216 14.673 11.076 1.00 87.38 345 LEU A O 1
ATOM 2693 N N . LEU A 1 346 ? -10.032 12.834 12.339 1.00 88.19 346 LEU A N 1
ATOM 2694 C CA . LEU A 1 346 ? -8.697 12.476 11.867 1.00 88.19 346 LEU A CA 1
ATOM 2695 C C . LEU A 1 346 ? -8.687 12.160 10.361 1.00 88.19 346 LEU A C 1
ATOM 2697 O O . LEU A 1 346 ? -7.769 12.587 9.670 1.00 88.19 346 LEU A O 1
ATOM 2701 N N . ARG A 1 347 ? -9.738 11.520 9.820 1.00 84.38 347 ARG A N 1
ATOM 2702 C CA . ARG A 1 347 ? -9.902 11.339 8.361 1.00 84.38 347 ARG A CA 1
ATOM 2703 C C . ARG A 1 347 ? -9.938 12.667 7.614 1.00 84.38 347 ARG A C 1
ATOM 2705 O O . ARG A 1 347 ? -9.260 12.810 6.603 1.00 84.38 347 ARG A O 1
ATOM 2712 N N . PHE A 1 348 ? -10.703 13.629 8.127 1.00 88.44 348 PHE A N 1
ATOM 2713 C CA . PHE A 1 348 ? -10.781 14.970 7.550 1.00 88.44 348 PHE A CA 1
ATOM 2714 C C . PHE A 1 348 ? -9.436 15.706 7.616 1.00 88.44 348 PHE A C 1
ATOM 2716 O O . PHE A 1 348 ? -8.990 16.285 6.629 1.00 88.44 348 PHE A O 1
ATOM 2723 N N . LEU A 1 349 ? -8.769 15.653 8.774 1.00 89.81 349 LEU A N 1
ATOM 2724 C CA . LEU A 1 349 ? -7.457 16.265 8.984 1.00 89.81 349 LEU A CA 1
ATOM 2725 C C . LEU A 1 349 ? -6.397 15.679 8.054 1.00 89.81 349 LEU A C 1
ATOM 2727 O O . LEU A 1 349 ? -5.659 16.434 7.429 1.00 89.81 349 LEU A O 1
ATOM 2731 N N . ALA A 1 350 ? -6.325 14.350 7.954 1.00 87.94 350 ALA A N 1
ATOM 2732 C CA . ALA A 1 350 ? -5.361 13.674 7.097 1.00 87.94 350 ALA A CA 1
ATOM 2733 C C . ALA A 1 350 ? -5.533 14.101 5.634 1.00 87.94 350 ALA A C 1
ATOM 2735 O O . ALA A 1 350 ? -4.550 14.482 5.007 1.00 87.94 350 ALA A O 1
ATOM 2736 N N . ASP A 1 351 ? -6.766 14.124 5.124 1.00 86.38 351 ASP A N 1
ATOM 2737 C CA . ASP A 1 351 ? -7.068 14.545 3.751 1.00 86.38 351 ASP A CA 1
ATOM 2738 C C . ASP A 1 351 ? -6.682 16.012 3.478 1.00 86.38 351 ASP A C 1
ATOM 2740 O O . ASP A 1 351 ? -5.972 16.314 2.512 1.00 86.38 351 ASP A O 1
ATOM 2744 N N . LYS A 1 352 ? -7.057 16.934 4.377 1.00 89.62 352 LYS A N 1
ATOM 2745 C CA . LYS A 1 352 ? -6.706 18.361 4.264 1.00 89.62 352 LYS A CA 1
ATOM 2746 C C . LYS A 1 352 ? -5.195 18.595 4.327 1.00 89.62 352 LYS A C 1
ATOM 2748 O O . LYS A 1 352 ? -4.658 19.340 3.511 1.00 89.62 352 LYS A O 1
ATOM 2753 N N . LEU A 1 353 ? -4.495 17.953 5.265 1.00 90.69 353 LEU A N 1
ATOM 2754 C CA . LEU A 1 353 ? -3.043 18.094 5.417 1.00 90.69 353 LEU A CA 1
ATOM 2755 C C . LEU A 1 353 ? -2.287 17.467 4.239 1.00 90.69 353 LEU A C 1
ATOM 2757 O O . LEU A 1 353 ? -1.297 18.033 3.782 1.00 90.69 353 LEU A O 1
ATOM 2761 N N . GLN A 1 354 ? -2.751 16.326 3.719 1.00 88.81 354 GLN A N 1
ATOM 2762 C CA . GLN A 1 354 ? -2.180 15.698 2.523 1.00 88.81 354 GLN A CA 1
ATOM 2763 C C . GLN A 1 354 ? -2.395 16.556 1.276 1.00 88.81 354 GLN A C 1
ATOM 2765 O O . GLN A 1 354 ? -1.503 16.625 0.435 1.00 88.81 354 GLN A O 1
ATOM 2770 N N . SER A 1 355 ? -3.534 17.243 1.174 1.00 87.19 355 SER A N 1
ATOM 2771 C CA . SER A 1 355 ? -3.788 18.213 0.103 1.00 87.19 355 SER A CA 1
ATOM 2772 C C . SER A 1 355 ? -2.870 19.438 0.201 1.00 87.19 355 SER A C 1
ATOM 2774 O O . SER A 1 355 ? -2.457 19.973 -0.822 1.00 87.19 355 SER A O 1
ATOM 2776 N N . LEU A 1 356 ? -2.520 19.865 1.421 1.00 90.50 356 LEU A N 1
ATOM 2777 C CA . LEU A 1 356 ? -1.663 21.029 1.667 1.00 90.50 356 LEU A CA 1
ATOM 2778 C C . LEU A 1 356 ? -0.166 20.737 1.466 1.00 90.50 356 LEU A C 1
ATOM 2780 O O . LEU A 1 356 ? 0.534 21.518 0.828 1.00 90.50 356 LEU A O 1
ATOM 2784 N N . TYR A 1 357 ? 0.336 19.632 2.024 1.00 88.81 357 TYR A N 1
ATOM 2785 C CA . TYR A 1 357 ? 1.770 19.308 2.046 1.00 88.81 357 TYR A CA 1
ATOM 2786 C C . TYR A 1 357 ? 2.179 18.212 1.049 1.00 88.81 357 TYR A C 1
ATOM 2788 O O . TYR A 1 357 ? 3.371 17.959 0.872 1.00 88.81 357 TYR A O 1
ATOM 2796 N N . GLY A 1 358 ? 1.214 17.558 0.402 1.00 83.75 358 GLY A N 1
ATOM 2797 C CA . GLY A 1 358 ? 1.417 16.367 -0.419 1.00 83.75 358 GLY A CA 1
ATOM 2798 C C . GLY A 1 358 ? 1.322 15.069 0.391 1.00 83.75 358 GLY A C 1
ATOM 2799 O O . GLY A 1 358 ? 1.737 14.988 1.550 1.00 83.75 358 GLY A O 1
ATOM 2800 N N . SER A 1 359 ? 0.806 14.005 -0.232 1.00 78.38 359 SER A N 1
ATOM 2801 C CA . SER A 1 359 ? 0.540 12.726 0.446 1.00 78.38 359 SER A CA 1
ATOM 2802 C C . SER A 1 359 ? 1.783 12.063 1.050 1.00 78.38 359 SER A C 1
ATOM 2804 O O . SER A 1 359 ? 1.675 11.369 2.054 1.00 78.38 359 SER A O 1
ATOM 2806 N N . SER A 1 360 ? 2.970 12.282 0.476 1.00 79.50 360 SER A N 1
ATOM 2807 C CA . SER A 1 360 ? 4.232 11.715 0.973 1.00 79.50 360 SER A CA 1
ATOM 2808 C C . SER A 1 360 ? 4.823 12.470 2.171 1.00 79.50 360 SER A C 1
ATOM 2810 O O . SER A 1 360 ? 5.720 11.945 2.833 1.00 79.50 360 SER A O 1
ATOM 2812 N N . ALA A 1 361 ? 4.350 13.690 2.445 1.00 90.50 361 ALA A N 1
ATOM 2813 C CA . ALA A 1 361 ? 4.827 14.541 3.534 1.00 90.50 361 ALA A CA 1
ATOM 2814 C C . ALA A 1 361 ? 4.006 14.385 4.829 1.00 90.50 361 ALA A C 1
ATOM 2816 O O . ALA A 1 361 ? 4.446 14.835 5.889 1.00 90.50 361 ALA A O 1
ATOM 2817 N N . VAL A 1 362 ? 2.834 13.744 4.769 1.00 92.50 362 VAL A N 1
ATOM 2818 C CA . VAL A 1 362 ? 1.960 13.500 5.926 1.00 92.50 362 VAL A CA 1
ATOM 2819 C C . VAL A 1 362 ? 1.953 12.014 6.259 1.00 92.50 362 VAL A C 1
ATOM 2821 O O . VAL A 1 362 ? 1.380 11.196 5.540 1.00 92.50 362 VAL A O 1
ATOM 2824 N N . ALA A 1 363 ? 2.578 11.663 7.376 1.00 90.75 363 ALA A N 1
ATOM 2825 C CA . ALA A 1 363 ? 2.647 10.300 7.870 1.00 90.75 363 ALA A CA 1
ATOM 2826 C C . ALA A 1 363 ? 1.441 9.989 8.761 1.00 90.75 363 ALA A C 1
ATOM 2828 O O . ALA A 1 363 ? 1.323 10.520 9.863 1.00 90.75 363 ALA A O 1
ATOM 2829 N N . VAL A 1 364 ? 0.554 9.108 8.298 1.00 88.06 364 VAL A N 1
ATOM 2830 C CA . VAL A 1 364 ? -0.610 8.655 9.070 1.00 88.06 364 VAL A CA 1
ATOM 2831 C C . VAL A 1 364 ? -0.283 7.332 9.752 1.00 88.06 364 VAL A C 1
ATOM 2833 O O . VAL A 1 364 ? -0.047 6.325 9.077 1.00 88.06 364 VAL A O 1
ATOM 2836 N N . THR A 1 365 ? -0.252 7.331 11.086 1.00 87.75 365 THR A N 1
ATOM 2837 C CA . THR A 1 365 ? 0.145 6.166 11.882 1.00 87.75 365 THR A CA 1
ATOM 2838 C C . THR A 1 365 ? -0.812 5.854 13.027 1.00 87.75 365 THR A C 1
ATOM 2840 O O . THR A 1 365 ? -1.587 6.709 13.445 1.00 87.75 365 THR A O 1
ATOM 2843 N N . ALA A 1 366 ? -0.764 4.621 13.537 1.00 83.44 366 ALA A N 1
ATOM 2844 C CA . ALA A 1 366 ? -1.450 4.231 14.769 1.00 83.44 366 ALA A CA 1
ATOM 2845 C C . ALA A 1 366 ? -0.650 3.183 15.559 1.00 83.44 366 ALA A C 1
ATOM 2847 O O . ALA A 1 366 ? 0.327 2.611 15.056 1.00 83.44 366 ALA A O 1
ATOM 2848 N N . SER A 1 367 ? -1.082 2.907 16.790 1.00 78.44 367 SER A N 1
ATOM 2849 C CA . SER A 1 367 ? -0.478 1.894 17.667 1.00 78.44 367 SER A CA 1
ATOM 2850 C C . SER A 1 367 ? -0.674 0.453 17.189 1.00 78.44 367 SER A C 1
ATOM 2852 O O . SER A 1 367 ? 0.221 -0.372 17.360 1.00 78.44 367 SER A O 1
ATOM 2854 N N . THR A 1 368 ? -1.794 0.145 16.525 1.00 68.81 368 THR A N 1
ATOM 2855 C CA . THR A 1 368 ? -2.091 -1.193 15.980 1.00 68.81 368 THR A CA 1
ATOM 2856 C C . THR A 1 368 ? -2.528 -1.133 14.517 1.00 68.81 368 THR A C 1
ATOM 2858 O O . THR A 1 368 ? -3.101 -0.144 14.068 1.00 68.81 368 THR A O 1
ATOM 2861 N N . GLY A 1 369 ? -2.298 -2.212 13.759 1.00 56.53 369 GLY A N 1
ATOM 2862 C CA . GLY A 1 369 ? -2.662 -2.272 12.333 1.00 56.53 369 GLY A CA 1
ATOM 2863 C C . GLY A 1 369 ? -4.172 -2.263 12.051 1.00 56.53 369 GLY A C 1
ATOM 2864 O O . GLY A 1 369 ? -4.585 -1.924 10.948 1.00 56.53 369 GLY A O 1
ATOM 2865 N N . ILE A 1 370 ? -5.014 -2.600 13.036 1.00 57.62 370 ILE A N 1
ATOM 2866 C CA . ILE A 1 370 ? -6.479 -2.489 12.905 1.00 57.62 370 ILE A CA 1
ATOM 2867 C C . ILE A 1 370 ? -6.889 -1.008 12.940 1.00 57.62 370 ILE A C 1
ATOM 2869 O O . ILE A 1 370 ? -7.707 -0.575 12.129 1.00 57.62 370 ILE A O 1
ATOM 2873 N N . ALA A 1 371 ? -6.264 -0.210 13.812 1.00 57.47 371 ALA A N 1
ATOM 2874 C CA . ALA A 1 371 ? -6.553 1.217 13.956 1.00 57.47 371 ALA A CA 1
ATOM 2875 C C . ALA A 1 371 ? -6.133 2.058 12.732 1.00 57.47 371 ALA A C 1
ATOM 2877 O O . ALA A 1 371 ? -6.705 3.118 12.497 1.00 57.47 371 ALA A O 1
ATOM 2878 N N . THR A 1 372 ? -5.189 1.591 11.905 1.00 56.97 372 THR A N 1
ATOM 2879 C CA . THR A 1 372 ? -4.748 2.327 10.702 1.00 56.97 372 THR A CA 1
ATOM 2880 C C . THR A 1 372 ? -5.671 2.155 9.497 1.00 56.97 372 THR A C 1
ATOM 2882 O O . THR A 1 372 ? -5.625 2.965 8.566 1.00 56.97 372 THR A O 1
ATOM 2885 N N . CYS A 1 373 ? -6.512 1.116 9.489 1.00 48.19 373 CYS A N 1
ATOM 2886 C CA . CYS A 1 373 ? -7.327 0.745 8.330 1.00 48.19 373 CYS A CA 1
ATOM 2887 C C . CYS A 1 373 ? -8.339 1.821 7.903 1.00 48.19 373 CYS A C 1
ATOM 2889 O O . CYS A 1 373 ? -8.419 2.088 6.702 1.00 48.19 373 CYS A O 1
ATOM 2891 N N . PRO A 1 374 ? -9.035 2.520 8.822 1.00 51.94 374 PRO A N 1
ATOM 2892 C CA . PRO A 1 374 ? -9.917 3.631 8.455 1.00 51.94 374 PRO A CA 1
ATOM 2893 C C . PRO A 1 374 ? -9.190 4.843 7.850 1.00 51.94 374 PRO A C 1
ATOM 2895 O O . PRO A 1 374 ? -9.830 5.697 7.243 1.00 51.94 374 PRO A O 1
ATOM 2898 N N . LEU A 1 375 ? -7.869 4.943 8.037 1.00 57.00 375 LEU A N 1
ATOM 2899 C CA . LEU A 1 375 ? -7.069 6.134 7.743 1.00 57.00 375 LEU A CA 1
ATOM 2900 C C . LEU A 1 375 ? -6.068 5.941 6.594 1.00 57.00 375 LEU A C 1
ATOM 2902 O O . LEU A 1 375 ? -5.329 6.867 6.275 1.00 57.00 375 LEU A O 1
ATOM 2906 N N . LYS A 1 376 ? -6.027 4.747 5.980 1.00 58.09 376 LYS A N 1
ATOM 2907 C CA . LYS A 1 376 ? -5.034 4.357 4.955 1.00 58.09 376 LYS A CA 1
ATOM 2908 C C . LYS A 1 376 ? -3.579 4.592 5.408 1.00 58.09 376 LYS A C 1
ATOM 2910 O O . LYS A 1 376 ? -2.729 4.977 4.610 1.00 58.09 376 LYS A O 1
ATOM 2915 N N . GLY A 1 377 ? -3.306 4.368 6.696 1.00 66.62 377 GLY A N 1
ATOM 2916 C CA . GLY A 1 377 ? -1.985 4.528 7.313 1.00 66.62 377 GLY A CA 1
ATOM 2917 C C . GLY A 1 377 ? -1.266 3.203 7.594 1.00 66.62 377 GLY A C 1
ATOM 2918 O O . GLY A 1 377 ? -1.757 2.122 7.266 1.00 66.62 377 GLY A O 1
ATOM 2919 N N . GLN A 1 378 ? -0.127 3.279 8.281 1.00 72.25 378 GLN A N 1
ATOM 2920 C CA . GLN A 1 378 ? 0.660 2.118 8.738 1.00 72.25 378 GLN A CA 1
ATOM 2921 C C . GLN A 1 378 ? 0.995 2.221 10.234 1.00 72.25 378 GLN A C 1
ATOM 2923 O O . GLN A 1 378 ? 0.751 3.250 10.853 1.00 72.25 378 GLN A O 1
ATOM 2928 N N . THR A 1 379 ? 1.513 1.169 10.870 1.00 80.50 379 THR A N 1
ATOM 2929 C CA . THR A 1 379 ? 1.825 1.243 12.312 1.00 80.50 379 THR A CA 1
ATOM 2930 C C . THR A 1 379 ? 2.983 2.202 12.587 1.00 80.50 379 THR A C 1
ATOM 2932 O O . THR A 1 379 ? 3.883 2.355 11.757 1.00 80.50 379 THR A O 1
ATOM 2935 N N . LEU A 1 380 ? 2.999 2.824 13.773 1.00 85.69 380 LEU A N 1
ATOM 2936 C CA . LEU A 1 380 ? 4.081 3.736 14.170 1.00 85.69 380 LEU A CA 1
ATOM 2937 C C . LEU A 1 380 ? 5.455 3.048 14.112 1.00 85.69 380 LEU A C 1
ATOM 2939 O O . LEU A 1 380 ? 6.420 3.633 13.622 1.00 85.69 380 LEU A O 1
ATOM 2943 N N . HIS A 1 381 ? 5.526 1.783 14.531 1.00 82.81 381 HIS A N 1
ATOM 2944 C CA . HIS A 1 381 ? 6.732 0.954 14.475 1.00 82.81 381 HIS A CA 1
ATOM 2945 C C . HIS A 1 381 ? 7.254 0.781 13.038 1.00 82.81 381 HIS A C 1
ATOM 2947 O O . HIS A 1 381 ? 8.431 1.017 12.768 1.00 82.81 381 HIS A O 1
ATOM 2953 N N . SER A 1 382 ? 6.365 0.434 12.100 1.00 74.56 382 SER A N 1
ATOM 2954 C CA . SER A 1 382 ? 6.713 0.239 10.685 1.00 74.56 382 SER A CA 1
ATOM 2955 C C . SER A 1 382 ? 7.111 1.553 10.001 1.00 74.56 382 SER A C 1
ATOM 2957 O O . SER A 1 382 ? 8.095 1.604 9.258 1.00 74.56 382 SER A O 1
ATOM 2959 N N . PHE A 1 383 ? 6.398 2.647 10.292 1.00 85.19 383 PHE A N 1
ATOM 2960 C CA . PHE A 1 383 ? 6.735 3.964 9.751 1.00 85.19 383 PHE A CA 1
ATOM 2961 C C . PHE A 1 383 ? 8.107 4.442 10.222 1.00 85.19 383 PHE A C 1
ATOM 2963 O O . PHE A 1 383 ? 8.913 4.879 9.397 1.00 85.19 383 PHE A O 1
ATOM 2970 N N . SER A 1 384 ? 8.352 4.352 11.530 1.00 85.00 384 SER A N 1
ATOM 2971 C CA . SER A 1 384 ? 9.551 4.894 12.164 1.00 85.00 384 SER A CA 1
ATOM 2972 C C . SER A 1 384 ? 10.794 4.037 11.954 1.00 85.00 384 SER A C 1
ATOM 2974 O O . SER A 1 384 ? 11.895 4.554 12.107 1.00 85.00 384 SER A O 1
ATOM 2976 N N . GLY A 1 385 ? 10.640 2.765 11.578 1.00 78.12 385 GLY A N 1
ATOM 2977 C CA . GLY A 1 385 ? 11.761 1.852 11.368 1.00 78.12 385 GLY A CA 1
ATOM 2978 C C . GLY A 1 385 ? 12.407 1.358 12.663 1.00 78.12 385 GLY A C 1
ATOM 2979 O O . GLY A 1 385 ? 13.504 0.820 12.605 1.00 78.12 385 GLY A O 1
ATOM 2980 N N . ILE A 1 386 ? 11.734 1.503 13.814 1.00 79.75 386 ILE A N 1
ATOM 2981 C CA . ILE A 1 386 ? 12.248 1.068 15.128 1.00 79.75 386 ILE A CA 1
ATOM 2982 C C . ILE A 1 386 ? 12.115 -0.449 15.373 1.00 79.75 386 ILE A C 1
ATOM 2984 O O . ILE A 1 386 ? 12.512 -0.946 16.432 1.00 79.75 386 ILE A O 1
ATOM 2988 N N . GLY A 1 387 ? 11.553 -1.205 14.424 1.00 72.56 387 GLY A N 1
ATOM 2989 C CA . GLY A 1 387 ? 11.324 -2.645 14.563 1.00 72.56 387 GLY A CA 1
ATOM 2990 C C . GLY A 1 387 ? 10.406 -2.958 15.749 1.00 72.56 387 GLY A C 1
ATOM 2991 O O . GLY A 1 387 ? 9.342 -2.361 15.890 1.00 72.56 387 GLY A O 1
ATOM 2992 N N . LEU A 1 388 ? 10.836 -3.867 16.630 1.00 66.38 388 LEU A N 1
ATOM 2993 C CA . LEU A 1 388 ? 10.126 -4.217 17.871 1.00 66.38 388 LEU A CA 1
ATOM 2994 C C . LEU A 1 388 ? 10.227 -3.158 18.987 1.00 66.38 388 LEU A C 1
ATOM 2996 O O . LEU A 1 388 ? 9.737 -3.407 20.084 1.00 66.38 388 LEU A O 1
ATOM 3000 N N . GLY A 1 389 ? 10.908 -2.029 18.759 1.00 67.00 389 GLY A N 1
ATOM 3001 C CA . GLY A 1 389 ? 11.120 -1.017 19.799 1.00 67.00 389 GLY A CA 1
ATOM 3002 C C . GLY A 1 389 ? 12.032 -1.494 20.938 1.00 67.00 389 GLY A C 1
ATOM 3003 O O . GLY A 1 389 ? 11.887 -1.051 22.071 1.00 67.00 389 GLY A O 1
ATOM 3004 N N . LYS A 1 390 ? 12.955 -2.423 20.650 1.00 68.12 390 LYS A N 1
ATOM 3005 C CA . LYS A 1 390 ? 13.971 -2.908 21.597 1.00 68.12 390 LYS A CA 1
ATOM 3006 C C . LYS A 1 390 ? 15.326 -2.275 21.283 1.00 68.12 390 LYS A C 1
ATOM 3008 O O . LYS A 1 390 ? 15.694 -2.199 20.114 1.00 68.12 390 LYS A O 1
ATOM 3013 N N . GLY A 1 391 ? 16.070 -1.893 22.318 1.00 75.88 391 GLY A N 1
ATOM 3014 C CA . GLY A 1 391 ? 17.374 -1.230 22.203 1.00 75.88 391 GLY A CA 1
ATOM 3015 C C . GLY A 1 391 ? 17.362 0.177 22.799 1.00 75.88 391 GLY A C 1
ATOM 3016 O O . GLY A 1 391 ? 16.326 0.648 23.265 1.00 75.88 391 GLY A O 1
ATOM 3017 N N . THR A 1 392 ? 18.518 0.841 22.809 1.00 86.19 392 THR A N 1
ATOM 3018 C CA . THR A 1 392 ? 18.628 2.233 23.274 1.00 86.19 392 THR A CA 1
ATOM 3019 C C . THR A 1 392 ? 18.379 3.212 22.127 1.00 86.19 392 THR A C 1
ATOM 3021 O O . THR A 1 392 ? 18.544 2.866 20.952 1.00 86.19 392 THR A O 1
ATOM 3024 N N . ALA A 1 393 ? 18.020 4.453 22.458 1.00 87.62 393 ALA A N 1
ATOM 3025 C CA . ALA A 1 393 ? 17.793 5.521 21.486 1.00 87.62 393 ALA A CA 1
ATOM 3026 C C . ALA A 1 393 ? 18.983 5.711 20.529 1.00 87.62 393 ALA A C 1
ATOM 3028 O O . ALA A 1 393 ? 18.785 5.885 19.327 1.00 87.62 393 ALA A O 1
ATOM 3029 N N . GLU A 1 394 ? 20.210 5.607 21.039 1.00 86.62 394 GLU A N 1
ATOM 3030 C CA . GLU A 1 394 ? 21.449 5.753 20.273 1.00 86.62 394 GLU A CA 1
ATOM 3031 C C . GLU A 1 394 ? 21.613 4.617 19.264 1.00 86.62 394 GLU A C 1
ATOM 3033 O O . GLU A 1 394 ? 21.917 4.863 18.098 1.00 86.62 394 GLU A O 1
ATOM 3038 N N . THR A 1 395 ? 21.372 3.373 19.693 1.00 86.06 395 THR A N 1
ATOM 3039 C CA . THR A 1 395 ? 21.517 2.198 18.820 1.00 86.06 395 THR A CA 1
ATOM 3040 C C . THR A 1 395 ? 20.538 2.240 17.653 1.00 86.06 395 THR A C 1
ATOM 3042 O O . THR A 1 395 ? 20.940 2.063 16.504 1.00 86.06 395 THR A O 1
ATOM 3045 N N . VAL A 1 396 ? 19.271 2.555 17.930 1.00 85.56 396 VAL A N 1
ATOM 3046 C CA . VAL A 1 396 ? 18.220 2.620 16.910 1.00 85.56 396 VAL A CA 1
ATOM 3047 C C . VAL A 1 396 ? 18.441 3.818 15.977 1.00 85.56 396 VAL A C 1
ATOM 3049 O O . VAL A 1 396 ? 18.280 3.693 14.763 1.00 85.56 396 VAL A O 1
ATOM 3052 N N . ALA A 1 397 ? 18.881 4.964 16.506 1.00 87.56 397 ALA A N 1
ATOM 3053 C CA . ALA A 1 397 ? 19.242 6.130 15.701 1.00 87.56 397 ALA A CA 1
ATOM 3054 C C . ALA A 1 397 ? 20.422 5.848 14.758 1.00 87.56 397 ALA A C 1
ATOM 3056 O O . ALA A 1 397 ? 20.353 6.179 13.575 1.00 87.56 397 ALA A O 1
ATOM 3057 N N . PHE A 1 398 ? 21.483 5.205 15.257 1.00 84.38 398 PHE A N 1
ATOM 3058 C CA . PHE A 1 398 ? 22.640 4.826 14.446 1.00 84.38 398 PHE A CA 1
ATOM 3059 C C . PHE A 1 398 ? 22.249 3.841 13.342 1.00 84.38 398 PHE A C 1
ATOM 3061 O O . PHE A 1 398 ? 22.603 4.046 12.185 1.00 84.38 398 PHE A O 1
ATOM 3068 N N . GLN A 1 399 ? 21.455 2.818 13.670 1.00 81.12 399 GLN A N 1
ATOM 3069 C CA . GLN A 1 399 ? 20.940 1.853 12.695 1.00 81.12 399 GLN A CA 1
ATOM 3070 C C . GLN A 1 399 ? 20.081 2.522 11.616 1.00 81.12 399 GLN A C 1
ATOM 3072 O O . GLN A 1 399 ? 20.207 2.193 10.436 1.00 81.12 399 GLN A O 1
ATOM 3077 N N . ALA A 1 400 ? 19.249 3.496 11.994 1.00 83.50 400 ALA A N 1
ATOM 3078 C CA . ALA A 1 400 ? 18.405 4.213 11.047 1.00 83.50 400 ALA A CA 1
ATOM 3079 C C . ALA A 1 400 ? 19.211 4.954 9.968 1.00 83.50 400 ALA A C 1
ATOM 3081 O O . ALA A 1 400 ? 18.762 5.005 8.823 1.00 83.50 400 ALA A O 1
ATOM 3082 N N . LEU A 1 401 ? 20.407 5.465 10.290 1.00 85.81 401 LEU A N 1
ATOM 3083 C CA . LEU A 1 401 ? 21.270 6.180 9.338 1.00 85.81 401 LEU A CA 1
ATOM 3084 C C . LEU A 1 401 ? 21.784 5.299 8.188 1.00 85.81 401 LEU A C 1
ATOM 3086 O O . LEU A 1 401 ? 22.043 5.813 7.100 1.00 85.81 401 LEU A O 1
ATOM 3090 N N . TYR A 1 402 ? 21.882 3.981 8.386 1.00 81.25 402 TYR A N 1
ATOM 3091 C CA . TYR A 1 402 ? 22.246 3.041 7.318 1.00 81.25 402 TYR A CA 1
ATOM 3092 C C . TYR A 1 402 ? 21.084 2.766 6.356 1.00 81.25 402 TYR A C 1
ATOM 3094 O O . TYR A 1 402 ? 21.290 2.276 5.245 1.00 81.25 402 TYR A O 1
ATOM 3102 N N . ASN A 1 403 ? 19.852 3.109 6.742 1.00 79.31 403 ASN A N 1
ATOM 3103 C CA . ASN A 1 403 ? 18.670 2.924 5.916 1.00 79.31 403 ASN A CA 1
ATOM 3104 C C . ASN A 1 403 ? 18.312 4.223 5.180 1.00 79.31 403 ASN A C 1
ATOM 3106 O O . ASN A 1 403 ? 17.475 5.012 5.621 1.00 79.31 403 ASN A O 1
ATOM 3110 N N . ARG A 1 404 ? 18.909 4.422 3.998 1.00 80.56 404 ARG A N 1
ATOM 3111 C CA . ARG A 1 404 ? 18.694 5.630 3.180 1.00 80.56 404 ARG A CA 1
ATOM 3112 C C . ARG A 1 404 ? 17.212 5.907 2.890 1.00 80.56 404 ARG A C 1
ATOM 3114 O O . ARG A 1 404 ? 16.784 7.050 2.994 1.00 80.56 404 ARG A O 1
ATOM 3121 N N . LYS A 1 405 ? 16.410 4.869 2.611 1.00 79.25 405 LYS A N 1
ATOM 3122 C CA . LYS A 1 405 ? 14.959 5.007 2.366 1.00 79.25 405 LYS A CA 1
ATOM 3123 C C . LYS A 1 405 ? 14.221 5.538 3.597 1.00 79.25 405 LYS A C 1
ATOM 3125 O O . LYS A 1 405 ? 13.326 6.373 3.465 1.00 79.25 405 LYS A O 1
ATOM 3130 N N . LEU A 1 406 ? 14.582 5.053 4.785 1.00 83.88 406 LEU A N 1
ATOM 3131 C CA . LEU A 1 406 ? 14.019 5.524 6.048 1.00 83.88 406 LEU A CA 1
ATOM 3132 C C . LEU A 1 406 ? 14.410 6.981 6.312 1.00 83.88 406 LEU A C 1
ATOM 3134 O O . LEU A 1 406 ? 13.547 7.790 6.656 1.00 83.88 406 LEU A O 1
ATOM 3138 N N . CYS A 1 407 ? 15.678 7.337 6.093 1.00 89.75 407 CYS A N 1
ATOM 3139 C CA . CYS A 1 407 ? 16.126 8.717 6.235 1.00 89.75 407 CYS A CA 1
ATOM 3140 C C . CYS A 1 407 ? 15.396 9.662 5.278 1.00 89.75 407 CYS A C 1
ATOM 3142 O O . CYS A 1 407 ? 14.931 10.715 5.708 1.00 89.75 407 CYS A O 1
ATOM 3144 N N . ASP A 1 408 ? 15.251 9.288 4.006 1.00 87.88 408 ASP A N 1
ATOM 3145 C CA . ASP A 1 408 ? 14.562 10.104 3.003 1.00 87.88 408 ASP A CA 1
ATOM 3146 C C . ASP A 1 408 ? 13.077 10.288 3.358 1.00 87.88 408 ASP A C 1
ATOM 3148 O O . ASP A 1 408 ? 12.550 11.400 3.275 1.00 87.88 408 ASP A O 1
ATOM 3152 N N . ARG A 1 409 ? 12.420 9.239 3.874 1.00 91.31 409 ARG A N 1
ATOM 3153 C CA . ARG A 1 409 ? 11.052 9.317 4.413 1.00 91.31 409 ARG A CA 1
ATOM 3154 C C . ARG A 1 409 ? 10.951 10.337 5.549 1.00 91.31 409 ARG A C 1
ATOM 3156 O O . ARG A 1 409 ? 10.088 11.215 5.512 1.00 91.31 409 ARG A O 1
ATOM 3163 N N . TRP A 1 410 ? 11.837 10.258 6.541 1.00 95.31 410 TRP A N 1
ATOM 3164 C CA . TRP A 1 410 ? 11.846 11.192 7.671 1.00 95.31 410 TRP A CA 1
ATOM 3165 C C . TRP A 1 410 ? 12.198 12.623 7.256 1.00 95.31 410 TRP A C 1
ATOM 3167 O O . TRP A 1 410 ? 11.609 13.562 7.788 1.00 95.31 410 TRP A O 1
ATOM 3177 N N . LYS A 1 411 ? 13.098 12.819 6.286 1.00 94.75 411 LYS A N 1
ATOM 3178 C CA . LYS A 1 411 ? 13.419 14.142 5.716 1.00 94.75 411 LYS A CA 1
ATOM 3179 C C . LYS A 1 411 ? 12.225 14.763 4.990 1.00 94.75 411 LYS A C 1
ATOM 3181 O O . LYS A 1 411 ? 11.988 15.960 5.133 1.00 94.75 411 LYS A O 1
ATOM 3186 N N . ASN A 1 412 ? 11.453 13.955 4.263 1.00 94.38 412 ASN A N 1
ATOM 3187 C CA . ASN A 1 412 ? 10.264 14.421 3.550 1.00 94.38 412 ASN A CA 1
ATOM 3188 C C . ASN A 1 412 ? 9.061 14.676 4.476 1.00 94.38 412 ASN A C 1
ATOM 3190 O O . ASN A 1 412 ? 8.208 15.505 4.171 1.00 94.38 412 ASN A O 1
ATOM 3194 N N . THR A 1 413 ? 8.990 13.988 5.618 1.00 96.50 413 THR A N 1
ATOM 3195 C CA . THR A 1 413 ? 7.856 14.102 6.546 1.00 96.50 413 THR A CA 1
ATOM 3196 C C . THR A 1 413 ? 7.780 15.508 7.156 1.00 96.50 413 THR A C 1
ATOM 3198 O O . THR A 1 413 ? 8.757 16.022 7.709 1.00 96.50 413 THR A O 1
ATOM 3201 N N . LYS A 1 414 ? 6.605 16.134 7.059 1.00 96.31 414 LYS A N 1
ATOM 3202 C CA . LYS A 1 414 ? 6.255 17.431 7.661 1.00 96.31 414 LYS A CA 1
ATOM 3203 C C . LYS A 1 414 ? 5.296 17.269 8.835 1.00 96.31 414 LYS A C 1
ATOM 3205 O O . LYS A 1 414 ? 5.477 17.947 9.842 1.00 96.31 414 LYS A O 1
ATOM 3210 N N . VAL A 1 415 ? 4.344 16.338 8.727 1.00 96.88 415 VAL A N 1
ATOM 3211 C CA . VAL A 1 415 ? 3.354 16.048 9.773 1.00 96.88 415 VAL A CA 1
ATOM 3212 C C . VAL A 1 415 ? 3.344 14.557 10.084 1.00 96.88 415 VAL A C 1
ATOM 3214 O O . VAL A 1 415 ? 3.302 13.737 9.168 1.00 96.88 415 V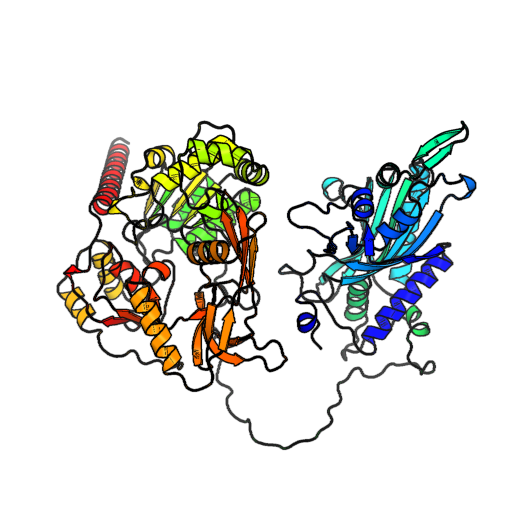AL A O 1
ATOM 3217 N N . LEU A 1 416 ? 3.356 14.207 11.368 1.00 96.25 416 LEU A N 1
ATOM 3218 C CA . LEU A 1 416 ? 3.185 12.847 11.868 1.00 96.25 416 LEU A CA 1
ATOM 3219 C C . LEU A 1 416 ? 1.910 12.772 12.710 1.00 96.25 416 LEU A C 1
ATOM 3221 O O . LEU A 1 416 ? 1.815 13.367 13.784 1.00 96.25 416 LEU A O 1
ATOM 3225 N N . ILE A 1 417 ? 0.937 12.015 12.212 1.00 95.12 417 ILE A N 1
ATOM 3226 C CA . ILE A 1 417 ? -0.317 11.719 12.896 1.00 95.12 417 ILE A CA 1
ATOM 3227 C C . ILE A 1 417 ? -0.181 10.366 13.603 1.00 95.12 417 ILE A C 1
ATOM 3229 O O . ILE A 1 417 ? 0.206 9.382 12.971 1.00 95.12 417 ILE A O 1
ATOM 3233 N N . ILE A 1 418 ? -0.506 10.307 14.896 1.00 93.44 418 ILE A N 1
ATOM 3234 C CA . ILE A 1 418 ? -0.452 9.090 15.721 1.00 93.44 418 ILE A CA 1
ATOM 3235 C C . ILE A 1 418 ? -1.830 8.858 16.346 1.00 93.44 418 ILE A C 1
ATOM 3237 O O . ILE A 1 418 ? -2.183 9.544 17.300 1.00 93.44 418 ILE A O 1
ATOM 3241 N N . ASP A 1 419 ? -2.603 7.905 15.823 1.00 90.06 419 ASP A N 1
ATOM 3242 C CA . ASP A 1 419 ? -3.885 7.483 16.407 1.00 90.06 419 ASP A CA 1
ATOM 3243 C C . ASP A 1 419 ? -3.707 6.378 17.466 1.00 90.06 419 ASP A C 1
ATOM 3245 O O . ASP A 1 419 ? -2.742 5.606 17.446 1.00 90.06 419 ASP A O 1
ATOM 3249 N N . GLU A 1 420 ? -4.666 6.290 18.387 1.00 88.94 420 GLU A N 1
ATOM 3250 C CA . GLU A 1 420 ? -4.690 5.354 19.517 1.00 88.94 420 GLU A CA 1
ATOM 3251 C C . GLU A 1 420 ? -3.379 5.359 20.338 1.00 88.94 420 GLU A C 1
ATOM 3253 O O . GLU A 1 420 ? -2.805 4.307 20.641 1.00 88.94 420 GLU A O 1
ATOM 3258 N N . VAL A 1 421 ? -2.904 6.555 20.722 1.00 91.44 421 VAL A N 1
ATOM 3259 C CA . VAL A 1 421 ? -1.647 6.744 21.481 1.00 91.44 421 VAL A CA 1
ATOM 3260 C C . VAL A 1 421 ? -1.632 6.063 22.859 1.00 91.44 421 VAL A C 1
ATOM 3262 O O . VAL A 1 421 ? -0.563 5.876 23.429 1.00 91.44 421 VAL A O 1
ATOM 3265 N N . SER A 1 422 ? -2.786 5.656 23.401 1.00 90.06 422 SER A N 1
ATOM 3266 C CA . SER A 1 422 ? -2.874 5.054 24.743 1.00 90.06 422 SER A CA 1
ATOM 3267 C C . SER A 1 422 ? -2.047 3.774 24.889 1.00 90.06 422 SER A C 1
ATOM 3269 O O . SER A 1 422 ? -1.556 3.494 25.975 1.00 90.06 422 SER A O 1
ATOM 3271 N N . MET A 1 423 ? -1.845 3.044 23.788 1.00 86.25 423 MET A N 1
ATOM 3272 C CA . MET A 1 423 ? -1.044 1.817 23.739 1.00 86.25 423 MET A CA 1
ATOM 3273 C C . MET A 1 423 ? 0.434 2.061 23.380 1.00 86.25 423 MET A C 1
ATOM 3275 O O . MET A 1 423 ? 1.194 1.104 23.243 1.00 86.25 423 MET A O 1
ATOM 3279 N N . ILE A 1 424 ? 0.856 3.316 23.187 1.00 89.31 424 ILE A N 1
ATOM 3280 C CA . ILE A 1 424 ? 2.256 3.680 22.934 1.00 89.31 424 ILE A CA 1
ATOM 3281 C C . ILE A 1 424 ? 2.917 4.060 24.258 1.00 89.31 424 ILE A C 1
ATOM 3283 O O . ILE A 1 424 ? 2.408 4.905 24.996 1.00 89.31 424 ILE A O 1
ATOM 3287 N N . SER A 1 425 ? 4.068 3.454 24.546 1.00 90.81 425 SER A N 1
ATOM 3288 C CA . SER A 1 425 ? 4.838 3.775 25.746 1.00 90.81 425 SER A CA 1
ATOM 3289 C C . SER A 1 425 ? 5.716 5.018 25.563 1.00 90.81 425 SER A C 1
ATOM 3291 O O . SER A 1 425 ? 6.036 5.429 24.439 1.00 90.81 425 SER A O 1
ATOM 3293 N N . GLY A 1 426 ? 6.132 5.622 26.677 1.00 90.38 426 GLY A N 1
ATOM 3294 C CA . GLY A 1 426 ? 7.046 6.763 26.671 1.00 90.38 426 GLY A CA 1
ATOM 3295 C C . GLY A 1 426 ? 8.403 6.431 26.046 1.00 90.38 426 GLY A C 1
ATOM 3296 O O . GLY A 1 426 ? 8.977 7.271 25.348 1.00 90.38 426 GLY A O 1
ATOM 3297 N N . GLU A 1 427 ? 8.879 5.195 26.213 1.00 90.00 427 GLU A N 1
ATOM 3298 C CA . GLU A 1 427 ? 10.137 4.710 25.636 1.00 90.00 427 GLU A CA 1
ATOM 3299 C C . GLU A 1 427 ? 10.037 4.596 24.110 1.00 90.00 427 GLU A C 1
ATOM 3301 O O . GLU A 1 427 ? 10.936 5.042 23.397 1.00 90.00 427 GLU A O 1
ATOM 3306 N N . VAL A 1 428 ? 8.914 4.092 23.581 1.00 90.06 428 VAL A N 1
ATOM 3307 C CA . VAL A 1 428 ? 8.683 4.040 22.128 1.00 90.06 428 VAL A CA 1
ATOM 3308 C C . VAL A 1 428 ? 8.723 5.445 21.524 1.00 90.06 428 VAL A C 1
ATOM 3310 O O . VAL A 1 428 ? 9.373 5.645 20.498 1.00 90.06 428 VAL A O 1
ATOM 3313 N N . LEU A 1 429 ? 8.105 6.444 22.169 1.00 92.75 429 LEU A N 1
ATOM 3314 C CA . LEU A 1 429 ? 8.195 7.835 21.704 1.00 92.75 429 LEU A CA 1
ATOM 3315 C C . LEU A 1 429 ? 9.637 8.359 21.686 1.00 92.75 429 LEU A C 1
ATOM 3317 O O . LEU A 1 429 ? 10.010 9.072 20.752 1.00 92.75 429 LEU A O 1
ATOM 3321 N N . GLN A 1 430 ? 10.458 7.989 22.673 1.00 93.00 430 GLN A N 1
ATOM 3322 C CA . GLN A 1 430 ? 11.873 8.369 22.711 1.00 93.00 430 GLN A CA 1
ATOM 3323 C C . GLN A 1 430 ? 12.666 7.753 21.557 1.00 93.00 430 GLN A C 1
ATOM 3325 O O . GLN A 1 430 ? 13.430 8.467 20.904 1.00 93.00 430 GLN A O 1
ATOM 3330 N N . LEU A 1 431 ? 12.437 6.473 21.248 1.00 93.06 431 LEU A N 1
ATOM 3331 C CA . LEU A 1 431 ? 13.071 5.804 20.109 1.00 93.06 431 LEU A CA 1
ATOM 3332 C C . LEU A 1 431 ? 12.682 6.463 18.779 1.00 93.06 431 LEU A C 1
ATOM 3334 O O . LEU A 1 431 ? 13.551 6.773 17.964 1.00 93.06 431 LEU A O 1
ATOM 3338 N N . VAL A 1 432 ? 11.388 6.736 18.573 1.00 94.75 432 VAL A N 1
ATOM 3339 C CA . VAL A 1 432 ? 10.898 7.411 17.358 1.00 94.75 432 VAL A CA 1
ATOM 3340 C C . VAL A 1 432 ? 11.531 8.799 17.213 1.00 94.75 432 VAL A C 1
ATOM 3342 O O . VAL A 1 432 ? 11.996 9.155 16.130 1.00 94.75 432 VAL A O 1
ATOM 3345 N N . ASN A 1 433 ? 11.596 9.572 18.299 1.00 95.75 433 ASN A N 1
ATOM 3346 C CA . ASN A 1 433 ? 12.243 10.882 18.312 1.00 95.75 433 ASN A CA 1
ATOM 3347 C C . ASN A 1 433 ? 13.739 10.797 17.968 1.00 95.75 433 ASN A C 1
ATOM 3349 O O . ASN A 1 433 ? 14.226 11.614 17.186 1.00 95.75 433 ASN A O 1
ATOM 3353 N N . ALA A 1 434 ? 14.460 9.812 18.508 1.00 94.50 434 ALA A N 1
ATOM 3354 C CA . ALA A 1 434 ? 15.881 9.618 18.228 1.00 94.50 434 ALA A CA 1
ATOM 3355 C C . ALA A 1 434 ? 16.134 9.329 16.740 1.00 94.50 434 ALA A C 1
ATOM 3357 O O . ALA A 1 434 ? 16.985 9.973 16.123 1.00 94.50 434 ALA A O 1
ATOM 3358 N N . VAL A 1 435 ? 15.330 8.445 16.136 1.00 94.69 435 VAL A N 1
ATOM 3359 C CA . VAL A 1 435 ? 15.388 8.170 14.693 1.00 94.69 435 VAL A CA 1
ATOM 3360 C C . VAL A 1 435 ? 15.087 9.422 13.875 1.00 94.69 435 VAL A C 1
ATOM 3362 O O . VAL A 1 435 ? 15.830 9.740 12.945 1.00 94.69 435 VAL A O 1
ATOM 3365 N N . ALA A 1 436 ? 14.026 10.152 14.221 1.00 96.19 436 ALA A N 1
ATOM 3366 C CA . ALA A 1 436 ? 13.624 11.354 13.501 1.00 96.19 436 ALA A CA 1
ATOM 3367 C C . ALA A 1 436 ? 14.719 12.434 13.534 1.00 96.19 436 ALA A C 1
ATOM 3369 O O . ALA A 1 436 ? 15.059 13.002 12.494 1.00 96.19 436 ALA A O 1
ATOM 3370 N N . ARG A 1 437 ? 15.317 12.679 14.709 1.00 96.31 437 ARG A N 1
ATOM 3371 C CA . ARG A 1 437 ? 16.426 13.629 14.896 1.00 96.31 437 ARG A CA 1
ATOM 3372 C C . ARG A 1 437 ? 17.663 13.227 14.101 1.00 96.31 437 ARG A C 1
ATOM 3374 O O . ARG A 1 437 ? 18.226 14.074 13.409 1.00 96.31 437 ARG A O 1
ATOM 3381 N N . ALA A 1 438 ? 18.041 11.949 14.144 1.00 94.50 438 ALA A N 1
ATOM 3382 C CA . ALA A 1 438 ? 19.185 11.425 13.403 1.00 94.50 438 ALA A CA 1
ATOM 3383 C C . ALA A 1 438 ? 18.986 11.543 11.886 1.00 94.50 438 ALA A C 1
ATOM 3385 O O . ALA A 1 438 ? 19.809 12.143 11.197 1.00 94.50 438 ALA A O 1
ATOM 3386 N N . CYS A 1 439 ? 17.856 11.060 11.364 1.00 94.81 439 CYS A N 1
ATOM 3387 C CA . CYS A 1 439 ? 17.559 11.089 9.931 1.00 94.81 439 CYS A CA 1
ATOM 3388 C C . CYS A 1 439 ? 17.494 12.512 9.357 1.00 94.81 439 CYS A C 1
ATOM 3390 O O . CYS A 1 439 ? 17.831 12.726 8.190 1.00 94.81 439 CYS A O 1
ATOM 3392 N N . ARG A 1 440 ? 17.028 13.477 10.159 1.00 96.44 440 ARG A N 1
ATOM 3393 C CA . ARG A 1 440 ? 16.814 14.871 9.742 1.00 96.44 440 ARG A CA 1
ATOM 3394 C C . ARG A 1 440 ? 17.968 15.805 10.101 1.00 96.44 440 ARG A C 1
ATOM 3396 O O . ARG A 1 440 ? 17.937 16.956 9.681 1.00 96.44 440 ARG A O 1
ATOM 3403 N N . GLY A 1 441 ? 18.954 15.339 10.869 1.00 94.19 441 GLY A N 1
ATOM 3404 C CA . GLY A 1 441 ? 20.062 16.169 11.348 1.00 94.19 441 GLY A CA 1
ATOM 3405 C C . GLY A 1 441 ? 19.598 17.358 12.198 1.00 94.19 441 GLY A C 1
ATOM 3406 O O . GLY A 1 441 ? 20.126 18.454 12.050 1.00 94.19 441 GLY A O 1
ATOM 3407 N N . SER A 1 442 ? 18.578 17.172 13.045 1.00 94.56 442 SER A N 1
ATOM 3408 C CA . SER A 1 442 ? 17.959 18.255 13.823 1.00 94.56 442 SER A CA 1
ATOM 3409 C C . SER A 1 442 ? 17.910 17.932 15.316 1.00 94.56 442 SER A C 1
ATOM 3411 O O . SER A 1 442 ? 17.661 16.794 15.719 1.00 94.56 442 SER A O 1
ATOM 3413 N N . SER A 1 443 ? 18.140 18.944 16.155 1.00 92.56 443 SER A N 1
ATOM 3414 C CA . SER A 1 443 ? 18.019 18.845 17.614 1.00 92.56 443 SER A CA 1
ATOM 3415 C C . SER A 1 443 ? 16.590 19.052 18.123 1.00 92.56 443 SER A C 1
ATOM 3417 O O . SER A 1 443 ? 16.319 18.745 19.283 1.00 92.56 443 SER A O 1
ATOM 3419 N N . LEU A 1 444 ? 15.682 19.539 17.270 1.00 93.75 444 LEU A N 1
ATOM 3420 C CA . LEU A 1 444 ? 14.289 19.790 17.630 1.00 93.75 444 LEU A CA 1
ATOM 3421 C C . LEU A 1 444 ? 13.549 18.477 17.943 1.00 93.75 444 LEU A C 1
ATOM 3423 O O . LEU A 1 444 ? 13.896 17.434 17.372 1.00 93.75 444 LEU A O 1
ATOM 3427 N N . PRO A 1 445 ? 12.499 18.510 18.786 1.00 93.25 445 PRO A N 1
ATOM 3428 C CA . PRO A 1 445 ? 11.636 17.353 19.013 1.00 93.25 445 PRO A CA 1
ATOM 3429 C C . PRO A 1 445 ? 11.147 16.759 17.686 1.00 93.25 445 PRO A C 1
ATOM 3431 O O . PRO A 1 445 ? 10.685 17.479 16.801 1.00 93.25 445 PRO A O 1
ATOM 3434 N N . PHE A 1 446 ? 11.320 15.447 17.521 1.00 95.12 446 PHE A N 1
ATOM 3435 C CA . PHE A 1 446 ? 11.007 14.680 16.310 1.00 95.12 446 PHE A CA 1
ATOM 3436 C C . PHE A 1 446 ? 11.634 15.260 15.028 1.00 95.12 446 PHE A C 1
ATOM 3438 O O . PHE A 1 446 ? 11.095 15.133 13.930 1.00 95.12 446 PHE A O 1
ATOM 3445 N N . GLY A 1 447 ? 12.780 15.933 15.157 1.00 93.56 447 GLY A N 1
ATOM 3446 C CA . GLY A 1 447 ? 13.460 16.620 14.062 1.00 93.56 447 GLY A CA 1
ATOM 3447 C C . GLY A 1 447 ? 12.679 17.811 13.488 1.00 93.56 447 GLY A C 1
ATOM 3448 O O . GLY A 1 447 ? 12.890 18.183 12.331 1.00 93.56 447 GLY A O 1
ATOM 3449 N N . GLY A 1 448 ? 11.757 18.396 14.257 1.00 94.25 448 GLY A N 1
ATOM 3450 C CA . GLY A 1 448 ? 10.914 19.515 13.827 1.00 94.25 448 GLY A CA 1
ATOM 3451 C C . GLY A 1 448 ? 9.707 19.097 12.981 1.00 94.25 448 GLY A C 1
ATOM 3452 O O . GLY A 1 448 ? 9.224 19.892 12.180 1.00 94.25 448 GLY A O 1
ATOM 3453 N N . VAL A 1 449 ? 9.261 17.845 13.099 1.00 95.75 449 VAL A N 1
ATOM 3454 C CA . VAL A 1 449 ? 8.007 17.362 12.499 1.00 95.75 449 VAL A CA 1
ATOM 3455 C C . VAL A 1 449 ? 6.825 17.803 13.368 1.00 95.75 449 VAL A C 1
ATOM 3457 O O . VAL A 1 449 ? 6.878 17.669 14.590 1.00 95.75 449 VAL A O 1
ATOM 3460 N N . GLN A 1 450 ? 5.751 18.299 12.748 1.00 96.31 450 GLN A N 1
ATOM 3461 C CA . GLN A 1 450 ? 4.500 18.600 13.449 1.00 96.31 450 GLN A CA 1
ATOM 3462 C C . GLN A 1 450 ? 3.860 17.299 13.949 1.00 96.31 450 GLN A C 1
ATOM 3464 O O . GLN A 1 450 ? 3.697 16.354 13.175 1.00 96.31 450 GLN A O 1
ATOM 3469 N N . LEU A 1 451 ? 3.457 17.253 15.220 1.00 96.00 451 LEU A N 1
ATOM 3470 C CA . LEU A 1 451 ? 2.803 16.086 15.812 1.00 96.00 451 LEU A CA 1
ATOM 3471 C C . LEU A 1 451 ? 1.306 16.307 15.999 1.00 96.00 451 LEU A C 1
ATOM 3473 O O . LEU A 1 451 ? 0.887 17.218 16.707 1.00 96.00 451 LEU A O 1
ATOM 3477 N N . VAL A 1 452 ? 0.505 15.402 15.446 1.00 95.69 452 VAL A N 1
ATOM 3478 C CA . VAL A 1 452 ? -0.934 15.315 15.710 1.00 95.69 452 VAL A CA 1
ATOM 3479 C C . VAL A 1 452 ? -1.192 13.994 16.419 1.00 95.69 452 VAL A C 1
ATOM 3481 O O . VAL A 1 452 ? -1.279 12.935 15.797 1.00 95.69 452 VAL A O 1
ATOM 3484 N N . VAL A 1 453 ? -1.267 14.040 17.743 1.00 95.06 453 VAL A N 1
ATOM 3485 C CA . VAL A 1 453 ? -1.402 12.844 18.579 1.00 95.06 453 VAL A CA 1
ATOM 3486 C C . VAL A 1 453 ? -2.855 12.688 18.999 1.00 95.06 453 VAL A C 1
ATOM 3488 O O . VAL A 1 453 ? -3.459 13.633 19.497 1.00 95.06 453 VAL A O 1
ATOM 3491 N N . VAL A 1 454 ? -3.438 11.507 18.815 1.00 92.88 454 VAL A N 1
ATOM 3492 C CA . VAL A 1 454 ? -4.859 11.247 19.064 1.00 92.88 454 VAL A CA 1
ATOM 3493 C C . VAL A 1 454 ? -5.027 9.982 19.904 1.00 92.88 454 VAL A C 1
ATOM 3495 O O . VAL A 1 454 ? -4.367 8.971 19.681 1.00 92.88 454 VAL A O 1
ATOM 3498 N N . GLY A 1 455 ? -5.911 10.023 20.902 1.00 91.25 455 GLY A N 1
ATOM 3499 C CA . GLY A 1 455 ? -6.252 8.839 21.695 1.00 91.25 455 GLY A CA 1
ATOM 3500 C C . GLY A 1 455 ? -7.021 9.157 22.973 1.00 91.25 455 GLY A C 1
ATOM 3501 O O . GLY A 1 455 ? -7.417 10.293 23.211 1.00 91.25 455 GLY A O 1
ATOM 3502 N N . ASP A 1 456 ? -7.263 8.141 23.798 1.00 91.62 456 ASP A N 1
ATOM 3503 C CA . ASP A 1 456 ? -7.854 8.303 25.131 1.00 91.62 456 ASP A CA 1
ATOM 3504 C C . ASP A 1 456 ? -7.125 7.390 26.120 1.00 91.62 456 ASP A C 1
ATOM 3506 O O . ASP A 1 456 ? -7.303 6.179 26.064 1.00 91.62 456 ASP A O 1
ATOM 3510 N N . PHE A 1 457 ? -6.322 7.950 27.030 1.00 91.88 457 PHE A N 1
ATOM 3511 C CA . PHE A 1 457 ? -5.560 7.156 28.006 1.00 91.88 457 PHE A CA 1
ATOM 3512 C C . PHE A 1 457 ? -6.428 6.410 29.034 1.00 91.88 457 PHE A C 1
ATOM 3514 O O . PHE A 1 457 ? -5.909 5.543 29.722 1.00 91.88 457 PHE A O 1
ATOM 3521 N N . TYR A 1 458 ? -7.736 6.697 29.125 1.00 89.75 458 TYR A N 1
ATOM 3522 C CA . TYR A 1 458 ? -8.677 5.864 29.892 1.00 89.75 458 TYR A CA 1
ATOM 3523 C C . TYR A 1 458 ? -9.023 4.535 29.192 1.00 89.75 458 TYR A C 1
ATOM 3525 O O . TYR A 1 458 ? -9.690 3.686 29.782 1.00 89.75 458 TYR A O 1
ATOM 3533 N N . GLN A 1 459 ? -8.633 4.363 27.923 1.00 88.62 459 GLN A N 1
ATOM 3534 C CA . GLN A 1 459 ? -8.694 3.073 27.230 1.00 88.62 459 GLN A CA 1
ATOM 3535 C C . GLN A 1 459 ? -7.517 2.181 27.666 1.00 88.62 459 GLN A C 1
ATOM 3537 O O . GLN A 1 459 ? -6.963 2.367 28.746 1.00 88.62 459 GLN A O 1
ATOM 3542 N N . LEU A 1 460 ? -7.158 1.180 26.860 1.00 85.56 460 LEU A N 1
ATOM 3543 C CA . LEU A 1 460 ? -6.081 0.258 27.210 1.00 85.56 460 LEU A CA 1
ATOM 3544 C C . LEU A 1 460 ? -4.737 0.982 27.280 1.00 85.56 460 LEU A C 1
ATOM 3546 O O . LEU A 1 460 ? -4.432 1.844 26.444 1.00 85.56 460 LEU A O 1
ATOM 3550 N N . SER A 1 461 ? -3.962 0.582 28.282 1.00 84.56 461 SER A N 1
ATOM 3551 C CA . SER A 1 461 ? -2.601 1.043 28.537 1.00 84.56 461 SER A CA 1
ATOM 3552 C C . SER A 1 461 ? -1.612 0.356 27.580 1.00 84.56 461 SER A C 1
ATOM 3554 O O . SER A 1 461 ? -1.991 -0.583 26.869 1.00 84.56 461 SER A O 1
ATOM 3556 N N . PRO A 1 462 ? -0.337 0.782 27.532 1.00 81.00 462 PRO A N 1
ATOM 3557 C CA . PRO A 1 462 ? 0.701 0.009 26.860 1.00 81.00 462 PRO A CA 1
ATOM 3558 C C . PRO A 1 462 ? 0.774 -1.410 27.441 1.00 81.00 462 PRO A C 1
ATOM 3560 O O . PRO A 1 462 ? 0.550 -1.611 28.635 1.00 81.00 462 PRO A O 1
ATOM 3563 N N . VAL A 1 463 ? 1.091 -2.398 26.600 1.00 70.12 463 VAL A N 1
ATOM 3564 C CA . VAL A 1 463 ? 1.280 -3.785 27.056 1.00 70.12 463 VAL A CA 1
ATOM 3565 C C . VAL A 1 463 ? 2.393 -3.799 28.112 1.00 70.12 463 VAL A C 1
ATOM 3567 O O . VAL A 1 463 ? 3.447 -3.211 27.883 1.00 70.12 463 VAL A O 1
ATOM 3570 N N . ASP A 1 464 ? 2.150 -4.442 29.257 1.00 64.88 464 ASP A N 1
ATOM 3571 C CA . ASP A 1 464 ? 3.013 -4.406 30.449 1.00 64.88 464 ASP A CA 1
ATOM 3572 C C . ASP A 1 464 ? 3.184 -2.998 31.067 1.00 64.88 464 ASP A C 1
ATOM 3574 O O . ASP A 1 464 ? 4.290 -2.590 31.423 1.00 64.88 464 ASP A O 1
ATOM 3578 N N . ALA A 1 465 ? 2.086 -2.253 31.246 1.00 57.78 465 ALA A N 1
ATOM 3579 C CA . ALA A 1 465 ? 2.067 -0.910 31.851 1.00 57.78 465 ALA A CA 1
ATOM 3580 C C . ALA A 1 465 ? 2.714 -0.802 33.252 1.00 57.78 465 ALA A C 1
ATOM 3582 O O . ALA A 1 465 ? 3.087 0.288 33.673 1.00 57.78 465 ALA A O 1
ATOM 3583 N N . GLU A 1 466 ? 2.893 -1.910 33.979 1.00 61.62 466 GLU A N 1
ATOM 3584 C CA . GLU A 1 466 ? 3.660 -1.916 35.237 1.00 61.62 466 GLU A CA 1
ATOM 3585 C C . GLU A 1 466 ? 5.168 -1.701 35.020 1.00 61.62 466 GLU A C 1
ATOM 3587 O O . GLU A 1 466 ? 5.870 -1.246 35.922 1.00 61.62 466 GLU A O 1
ATOM 3592 N N . LYS A 1 467 ? 5.672 -2.027 33.824 1.00 66.06 467 LYS A N 1
ATOM 3593 C CA . LYS A 1 467 ? 7.089 -1.931 33.438 1.00 66.06 467 LYS A CA 1
ATOM 3594 C C . LYS A 1 467 ? 7.381 -0.763 32.501 1.00 66.06 467 LYS A C 1
ATOM 3596 O O . LYS A 1 467 ? 8.546 -0.410 32.334 1.00 66.06 467 LYS A O 1
ATOM 3601 N N . HIS A 1 468 ? 6.351 -0.193 31.885 1.00 76.50 468 HIS A N 1
ATOM 3602 C CA . HIS A 1 468 ? 6.477 0.827 30.851 1.00 76.50 468 HIS A CA 1
ATOM 3603 C C . HIS A 1 468 ? 5.741 2.105 31.229 1.00 76.50 468 HIS A C 1
ATOM 3605 O O . HIS A 1 468 ? 4.626 2.073 31.744 1.00 76.50 468 HIS A O 1
ATOM 3611 N N . SER A 1 469 ? 6.360 3.245 30.934 1.00 86.94 469 SER A N 1
ATOM 3612 C CA . SER A 1 469 ? 5.739 4.551 31.138 1.00 86.94 469 SER A CA 1
ATOM 3613 C C . SER A 1 469 ? 4.660 4.832 30.087 1.00 86.94 469 SER A C 1
ATOM 3615 O O . SER A 1 469 ? 4.770 4.420 28.927 1.00 86.94 469 SER A O 1
ATOM 3617 N N . PHE A 1 470 ? 3.613 5.573 30.455 1.00 90.56 470 PHE A N 1
ATOM 3618 C CA . PHE A 1 470 ? 2.672 6.102 29.469 1.00 90.56 470 PHE A CA 1
ATOM 3619 C C . PHE A 1 470 ? 3.366 7.128 28.568 1.00 90.56 470 PHE A C 1
ATOM 3621 O O . PHE A 1 470 ? 4.277 7.839 28.989 1.00 90.56 470 PHE A O 1
ATOM 3628 N N . ALA A 1 471 ? 2.876 7.283 27.336 1.00 91.62 471 ALA A N 1
ATOM 3629 C CA . ALA A 1 471 ? 3.376 8.297 26.410 1.00 91.62 471 ALA A CA 1
ATOM 3630 C C . ALA A 1 471 ? 3.460 9.712 27.023 1.00 91.62 471 ALA A C 1
ATOM 3632 O O . ALA A 1 471 ? 4.440 10.416 26.780 1.00 91.62 471 ALA A O 1
ATOM 3633 N N . PHE A 1 472 ? 2.480 10.106 27.849 1.00 91.94 472 PHE A N 1
ATOM 3634 C CA . PHE A 1 472 ? 2.445 11.425 28.496 1.00 91.94 472 PHE A CA 1
ATOM 3635 C C . PHE A 1 472 ? 3.459 11.615 29.630 1.00 91.94 472 PHE A C 1
ATOM 3637 O O . PHE A 1 472 ? 3.683 12.743 30.059 1.00 91.94 472 PHE A O 1
ATOM 3644 N N . GLU A 1 473 ? 4.068 10.537 30.121 1.00 91.06 473 GLU A N 1
ATOM 3645 C CA . GLU A 1 473 ? 5.132 10.599 31.129 1.00 91.06 473 GLU A CA 1
ATOM 3646 C C . GLU A 1 473 ? 6.509 10.817 30.496 1.00 91.06 473 GLU A C 1
ATOM 3648 O O . GLU A 1 473 ? 7.474 11.125 31.193 1.00 91.06 473 GLU A O 1
ATOM 3653 N N . SER A 1 474 ? 6.619 10.663 29.173 1.00 90.44 474 SER A N 1
ATOM 3654 C CA . SER A 1 474 ? 7.863 10.928 28.463 1.00 90.44 474 SER A CA 1
ATOM 3655 C C . SER A 1 474 ? 8.234 12.409 28.594 1.00 90.44 474 SER A C 1
ATOM 3657 O O . SER A 1 474 ? 7.388 13.262 28.313 1.00 90.44 474 SER A O 1
ATOM 3659 N N . PRO A 1 475 ? 9.496 12.754 28.913 1.00 86.06 475 PRO A N 1
ATOM 3660 C CA . PRO A 1 475 ? 9.948 14.149 28.939 1.00 86.06 475 PRO A CA 1
ATOM 3661 C C . PRO A 1 475 ? 9.660 14.889 27.623 1.00 86.06 475 PRO A C 1
ATOM 3663 O O . PRO A 1 475 ? 9.322 16.068 27.617 1.00 86.06 475 PRO A O 1
ATOM 3666 N N . LEU A 1 476 ? 9.695 14.154 26.505 1.00 88.88 476 LEU A N 1
ATOM 3667 C CA . LEU A 1 476 ? 9.412 14.669 25.165 1.00 88.88 476 LEU A CA 1
ATOM 3668 C C . LEU A 1 476 ? 7.959 15.105 24.961 1.00 88.88 476 LEU A C 1
ATOM 3670 O O . LEU A 1 476 ? 7.688 15.849 24.020 1.00 88.88 476 LEU A O 1
ATOM 3674 N N . TRP A 1 477 ? 7.021 14.631 25.785 1.00 90.75 477 TRP A N 1
ATOM 3675 C CA . TRP A 1 477 ? 5.602 14.925 25.610 1.00 90.75 477 TRP A CA 1
ATOM 3676 C C . TRP A 1 477 ? 5.340 16.428 25.717 1.00 90.75 477 TRP A C 1
ATOM 3678 O O . TRP A 1 477 ? 4.790 17.016 24.791 1.00 90.75 477 TRP A O 1
ATOM 3688 N N . ASN A 1 478 ? 5.815 17.069 26.786 1.00 85.62 478 ASN A N 1
ATOM 3689 C CA . ASN A 1 478 ? 5.621 18.508 27.010 1.00 85.62 478 ASN A CA 1
ATOM 3690 C C . ASN A 1 478 ? 6.468 19.374 26.056 1.00 85.62 478 ASN A C 1
ATOM 3692 O O . ASN A 1 478 ? 6.088 20.492 25.690 1.00 85.62 478 ASN A O 1
ATOM 3696 N N . ASP A 1 479 ? 7.608 18.849 25.604 1.00 84.94 479 ASP A N 1
ATOM 3697 C CA . ASP A 1 479 ? 8.462 19.538 24.637 1.00 84.94 479 ASP A CA 1
ATOM 3698 C C . ASP A 1 479 ? 7.838 19.561 23.240 1.00 84.94 479 ASP A C 1
ATOM 3700 O O . ASP A 1 479 ? 7.929 20.576 22.543 1.00 84.94 479 ASP A O 1
ATOM 3704 N N . ALA A 1 480 ? 7.187 18.468 22.835 1.00 88.31 480 ALA A N 1
ATOM 3705 C CA . ALA A 1 480 ? 6.647 18.305 21.492 1.00 88.31 480 ALA A CA 1
ATOM 3706 C C . ALA A 1 480 ? 5.174 18.727 21.366 1.00 88.31 480 ALA A C 1
ATOM 3708 O O . ALA A 1 480 ? 4.797 19.281 20.337 1.00 88.31 480 ALA A O 1
ATOM 3709 N N . ILE A 1 481 ? 4.344 18.495 22.386 1.00 90.62 481 ILE A N 1
ATOM 3710 C CA . ILE A 1 481 ? 2.903 18.783 22.367 1.00 90.62 481 ILE A CA 1
ATOM 3711 C C . ILE A 1 481 ? 2.645 20.099 23.098 1.00 90.62 481 ILE A C 1
ATOM 3713 O O . ILE A 1 481 ? 2.889 20.218 24.296 1.00 90.62 481 ILE A O 1
ATOM 3717 N N . LYS A 1 482 ? 2.138 21.097 22.369 1.00 83.38 482 LYS A N 1
ATOM 3718 C CA . LYS A 1 482 ? 1.920 22.457 22.888 1.00 83.38 482 LYS A CA 1
ATOM 3719 C C . LYS A 1 482 ? 0.489 22.711 23.326 1.00 83.38 482 LYS A C 1
ATOM 3721 O O . LYS A 1 482 ? 0.263 23.459 24.273 1.00 83.38 482 LYS A O 1
ATOM 3726 N N . THR A 1 483 ? -0.472 22.084 22.660 1.00 87.69 483 THR A N 1
ATOM 3727 C CA . THR A 1 483 ? -1.896 22.291 22.924 1.00 87.69 483 THR A CA 1
ATOM 3728 C C . THR A 1 483 ? -2.622 20.962 23.109 1.00 87.69 483 THR A C 1
ATOM 3730 O O . THR A 1 483 ? -2.225 19.918 22.585 1.00 87.69 483 THR A O 1
ATOM 3733 N N . VAL A 1 484 ? -3.692 20.984 23.909 1.00 90.88 484 VAL A N 1
ATOM 3734 C CA . VAL A 1 484 ? -4.534 19.811 24.174 1.00 90.88 484 VAL A CA 1
ATOM 3735 C C . VAL A 1 484 ? -5.988 20.139 23.865 1.00 90.88 484 VAL A C 1
ATOM 3737 O O . VAL A 1 484 ? -6.599 21.012 24.487 1.00 90.88 484 VAL A O 1
ATOM 3740 N N . HIS A 1 485 ? -6.572 19.391 22.935 1.00 90.62 485 HIS A N 1
ATOM 3741 C CA . HIS A 1 485 ? -7.972 19.506 22.549 1.00 90.62 485 HIS A CA 1
ATOM 3742 C C . HIS A 1 485 ? -8.775 18.338 23.122 1.00 90.62 485 HIS A C 1
ATOM 3744 O O . HIS A 1 485 ? -8.383 17.179 23.017 1.00 90.62 485 HIS A O 1
ATOM 3750 N N . VAL A 1 486 ? -9.928 18.639 23.725 1.00 90.38 486 VAL A N 1
ATOM 3751 C CA . VAL A 1 486 ? -10.798 17.637 24.359 1.00 90.38 486 VAL A CA 1
ATOM 3752 C C . VAL A 1 486 ? -12.177 17.694 23.713 1.00 90.38 486 VAL A C 1
ATOM 3754 O O . VAL A 1 486 ? -12.888 18.678 23.915 1.00 90.38 486 VAL A O 1
ATOM 3757 N N . LEU A 1 487 ? -12.550 16.642 22.980 1.00 87.88 487 LEU A N 1
ATOM 3758 C CA . LEU A 1 487 ? -13.883 16.469 22.399 1.00 87.88 487 LEU A CA 1
ATOM 3759 C C . LEU A 1 487 ? -14.848 15.923 23.451 1.00 87.88 487 LEU A C 1
ATOM 3761 O O . LEU A 1 487 ? -14.571 14.892 24.076 1.00 87.88 487 LEU A O 1
ATOM 3765 N N . LYS A 1 488 ? -15.991 16.590 23.625 1.00 82.81 488 LYS A N 1
ATOM 3766 C CA . LYS A 1 488 ? -16.985 16.227 24.650 1.00 82.81 488 LYS A CA 1
ATOM 3767 C C . LYS A 1 488 ? -18.234 15.565 24.081 1.00 82.81 488 LYS A C 1
ATOM 3769 O O . LYS A 1 488 ? -18.857 14.758 24.764 1.00 82.81 488 LYS A O 1
ATOM 3774 N N . SER A 1 489 ? -18.610 15.902 22.849 1.00 75.88 489 SER A N 1
ATOM 3775 C CA . SER A 1 489 ? -19.834 15.386 22.232 1.00 75.88 489 SER A CA 1
ATOM 3776 C C . SER A 1 489 ? -19.664 13.926 21.801 1.00 75.88 489 SER A C 1
ATOM 3778 O O . SER A 1 489 ? -18.815 13.629 20.964 1.00 75.88 489 SER A O 1
ATOM 3780 N N . VAL A 1 490 ? -20.449 13.004 22.373 1.00 75.00 490 VAL A N 1
ATOM 3781 C CA . VAL A 1 490 ? -20.465 11.582 21.986 1.00 75.00 490 VAL A CA 1
ATOM 3782 C C . VAL A 1 490 ? -21.458 11.382 20.839 1.00 75.00 490 VAL A C 1
ATOM 3784 O O . VAL A 1 490 ? -22.654 11.613 20.990 1.00 75.00 490 VAL A O 1
ATOM 3787 N N . HIS A 1 491 ? -20.962 10.931 19.687 1.00 68.38 491 HIS A N 1
ATOM 3788 C CA . HIS A 1 491 ? -21.745 10.751 18.462 1.00 68.38 491 HIS A CA 1
ATOM 3789 C C . HIS A 1 491 ? -22.174 9.293 18.229 1.00 68.38 491 HIS A C 1
ATOM 3791 O O . HIS A 1 491 ? -23.260 9.059 17.707 1.00 68.38 491 HIS A O 1
ATOM 3797 N N . ARG A 1 492 ? -21.353 8.307 18.629 1.00 63.91 492 ARG A N 1
ATOM 3798 C CA . ARG A 1 492 ? -21.586 6.876 18.330 1.00 63.91 492 ARG A CA 1
ATOM 3799 C C . ARG A 1 492 ? -22.850 6.308 18.992 1.00 63.91 492 ARG A C 1
ATOM 3801 O O . ARG A 1 492 ? -23.554 5.537 18.354 1.00 63.91 492 ARG A O 1
ATOM 3808 N N . GLN A 1 493 ? -23.140 6.695 20.234 1.00 66.75 493 GLN A N 1
ATOM 3809 C CA . GLN A 1 493 ? -24.311 6.242 21.003 1.00 66.75 493 GLN A CA 1
ATOM 3810 C C . GLN A 1 493 ? -25.391 7.332 21.140 1.00 66.75 493 GLN A C 1
ATOM 3812 O O . GLN A 1 493 ? -26.153 7.329 22.101 1.00 66.75 493 GLN A O 1
ATOM 3817 N N . ARG A 1 494 ? -25.463 8.298 20.208 1.00 65.69 494 ARG A N 1
ATOM 3818 C CA . ARG A 1 494 ? -26.308 9.507 20.344 1.00 65.69 494 ARG A CA 1
ATOM 3819 C C . ARG A 1 494 ? -27.791 9.216 20.623 1.00 65.69 494 ARG A C 1
ATOM 3821 O O . ARG A 1 494 ? -28.462 10.048 21.225 1.00 65.69 494 ARG A O 1
ATOM 3828 N N . THR A 1 495 ? -28.301 8.065 20.193 1.00 70.75 495 THR A N 1
ATOM 3829 C CA . THR A 1 495 ? -29.700 7.659 20.388 1.00 70.75 495 THR A CA 1
ATOM 3830 C C . THR A 1 495 ? -29.977 6.984 21.738 1.00 70.75 495 THR A C 1
ATOM 3832 O O . THR A 1 495 ? -31.129 6.661 22.008 1.00 70.75 495 THR A O 1
ATOM 3835 N N . ASP A 1 496 ? -28.966 6.787 22.595 1.00 78.38 496 ASP A N 1
ATOM 3836 C CA . ASP A 1 496 ? -29.088 6.116 23.898 1.00 78.38 496 ASP A CA 1
ATOM 3837 C C . ASP A 1 496 ? -28.347 6.899 25.012 1.00 78.38 496 ASP A C 1
ATOM 3839 O O . ASP A 1 496 ? -27.208 6.577 25.372 1.00 78.38 496 ASP A O 1
ATOM 3843 N N . PRO A 1 497 ? -28.965 7.966 25.565 1.00 80.25 497 PRO A N 1
ATOM 3844 C CA . PRO A 1 497 ? -28.349 8.798 26.604 1.00 80.25 497 PRO A CA 1
ATOM 3845 C C . PRO A 1 497 ? -28.000 8.034 27.888 1.00 80.25 497 PRO A C 1
ATOM 3847 O O . PRO A 1 497 ? -26.998 8.346 28.534 1.00 80.25 497 PRO A O 1
ATOM 3850 N N . ALA A 1 498 ? -28.796 7.019 28.242 1.00 81.38 498 ALA A N 1
ATOM 3851 C CA . ALA A 1 498 ? -28.537 6.168 29.399 1.00 81.38 498 ALA A CA 1
ATOM 3852 C C . ALA A 1 498 ? -27.243 5.367 29.203 1.00 81.38 498 ALA A C 1
ATOM 3854 O O . ALA A 1 498 ? -26.402 5.309 30.100 1.00 81.38 498 ALA A O 1
ATOM 3855 N N . PHE A 1 499 ? -27.017 4.830 28.002 1.00 84.75 499 PHE A N 1
ATOM 3856 C CA . PHE A 1 499 ? -25.776 4.126 27.701 1.00 84.75 499 PHE A CA 1
ATOM 3857 C C . PHE A 1 499 ? -24.554 5.055 27.664 1.00 84.75 499 PHE A C 1
ATOM 3859 O O . PHE A 1 499 ? -23.481 4.672 28.127 1.00 84.75 499 PHE A O 1
ATOM 3866 N N . ILE A 1 500 ? -24.706 6.303 27.202 1.00 83.94 500 ILE A N 1
ATOM 3867 C CA . ILE A 1 500 ? -23.638 7.315 27.285 1.00 83.94 500 ILE A CA 1
ATOM 3868 C C . ILE A 1 500 ? -23.250 7.589 28.747 1.00 83.94 500 ILE A C 1
ATOM 3870 O O . ILE A 1 500 ? -22.057 7.688 29.046 1.00 83.94 500 ILE A O 1
ATOM 3874 N N . LYS A 1 501 ? -24.229 7.700 29.658 1.00 85.50 501 LYS A N 1
ATOM 3875 C CA . LYS A 1 501 ? -23.977 7.865 31.100 1.00 85.50 501 LYS A CA 1
ATOM 3876 C C . LYS A 1 501 ? -23.151 6.692 31.634 1.00 85.50 501 LYS A C 1
ATOM 3878 O O . LYS A 1 501 ? -22.071 6.925 32.167 1.00 85.50 501 LYS A O 1
ATOM 3883 N N . ILE A 1 502 ? -23.596 5.459 31.380 1.00 87.31 502 ILE A N 1
ATOM 3884 C CA . ILE A 1 502 ? -22.893 4.230 31.779 1.00 87.31 502 ILE A CA 1
ATOM 3885 C C . ILE A 1 502 ? -21.443 4.232 31.273 1.00 87.31 502 ILE A C 1
ATOM 3887 O O . ILE A 1 502 ? -20.513 4.047 32.051 1.00 87.31 502 ILE A O 1
ATOM 3891 N N . LEU A 1 503 ? -21.220 4.485 29.980 1.00 87.19 503 LEU A N 1
ATOM 3892 C CA . LEU A 1 503 ? -19.873 4.472 29.402 1.00 87.19 503 LEU A CA 1
ATOM 3893 C C . LEU A 1 503 ? -18.960 5.554 29.995 1.00 87.19 503 LEU A C 1
ATOM 3895 O O . LEU A 1 503 ? -17.765 5.312 30.144 1.00 87.19 503 LEU A O 1
ATOM 3899 N N . ASN A 1 504 ? -19.497 6.726 30.341 1.00 86.62 504 ASN A N 1
ATOM 3900 C CA . ASN A 1 504 ? -18.724 7.786 30.987 1.00 86.62 504 ASN A CA 1
ATOM 3901 C C . ASN A 1 504 ? -18.386 7.468 32.448 1.00 86.62 504 ASN A C 1
ATOM 3903 O O . ASN A 1 504 ? -17.287 7.812 32.874 1.00 86.62 504 ASN A O 1
ATOM 3907 N N . GLU A 1 505 ? -19.280 6.806 33.189 1.00 88.19 505 GLU A N 1
ATOM 3908 C CA . GLU A 1 505 ? -18.987 6.305 34.541 1.00 88.19 505 GLU A CA 1
ATOM 3909 C C . GLU A 1 505 ? -17.846 5.278 34.482 1.00 88.19 505 GLU A C 1
ATOM 3911 O O . GLU A 1 505 ? -16.801 5.458 35.113 1.00 88.19 505 GLU A O 1
ATOM 3916 N N . LEU A 1 506 ? -17.984 4.279 33.604 1.00 88.81 506 LEU A N 1
ATOM 3917 C CA . LEU A 1 506 ? -16.978 3.234 33.405 1.00 88.81 506 LEU A CA 1
ATOM 3918 C C . LEU A 1 506 ? -15.619 3.795 32.973 1.00 88.81 506 LEU A C 1
ATOM 3920 O O . LEU A 1 506 ? -14.582 3.303 33.412 1.00 88.81 506 LEU A O 1
ATOM 3924 N N . ARG A 1 507 ? -15.617 4.836 32.127 1.00 88.94 507 ARG A N 1
ATOM 3925 C CA . ARG A 1 507 ? -14.399 5.512 31.659 1.00 88.94 507 ARG A CA 1
ATOM 3926 C C . ARG A 1 507 ? -13.555 6.039 32.813 1.00 88.94 507 ARG A C 1
ATOM 3928 O O . ARG A 1 507 ? -12.337 5.995 32.721 1.00 88.94 507 ARG A O 1
ATOM 3935 N N . VAL A 1 508 ? -14.188 6.556 33.866 1.00 87.25 508 VAL A N 1
ATOM 3936 C CA . VAL A 1 508 ? -13.496 7.159 35.017 1.00 87.25 508 VAL A CA 1
ATOM 3937 C C . VAL A 1 508 ? -13.378 6.211 36.210 1.00 87.25 508 VAL A C 1
ATOM 3939 O O . VAL A 1 508 ? -12.941 6.638 37.272 1.00 87.25 508 VAL A O 1
ATOM 3942 N N . GLY A 1 509 ? -13.724 4.930 36.046 1.00 84.00 509 GLY A N 1
ATOM 3943 C CA . GLY A 1 509 ? -13.599 3.937 37.116 1.00 84.00 509 GLY A CA 1
ATOM 3944 C C . GLY A 1 509 ? -14.717 4.002 38.155 1.00 84.00 509 GLY A C 1
ATOM 3945 O O . GLY A 1 509 ? -14.584 3.425 39.228 1.00 84.00 509 GLY A O 1
ATOM 3946 N N . PHE A 1 510 ? -15.806 4.711 37.857 1.00 86.44 510 PHE A N 1
ATOM 3947 C CA . PHE A 1 510 ? -16.965 4.820 38.734 1.00 86.44 510 PHE A CA 1
ATOM 3948 C C . PHE A 1 510 ? -18.089 3.912 38.228 1.00 86.44 510 PHE A C 1
ATOM 3950 O O . PHE A 1 510 ? -18.304 3.788 37.024 1.00 86.44 510 PHE A O 1
ATOM 3957 N N . VAL A 1 511 ? -18.819 3.273 39.139 1.00 87.62 511 VAL A N 1
ATOM 3958 C CA . VAL A 1 511 ? -19.995 2.461 38.807 1.00 87.62 511 VAL A CA 1
ATOM 3959 C C . VAL A 1 511 ? -21.080 2.784 39.823 1.00 87.62 511 VAL A C 1
ATOM 3961 O O . VAL A 1 511 ? -20.970 2.395 40.984 1.00 87.62 511 VAL A O 1
ATOM 3964 N N . SER A 1 512 ? -22.121 3.507 39.406 1.00 88.81 512 SER A N 1
ATOM 3965 C CA . SER A 1 512 ? -23.295 3.725 40.259 1.00 88.81 512 SER A CA 1
ATOM 3966 C C . SER A 1 512 ? -24.102 2.434 40.451 1.00 88.81 512 SER A C 1
ATOM 3968 O O . SER A 1 512 ? -24.023 1.513 39.634 1.00 88.81 512 SER A O 1
ATOM 3970 N N . GLU A 1 513 ? -24.922 2.367 41.504 1.00 86.69 513 GLU A N 1
ATOM 3971 C CA . GLU A 1 513 ? -25.826 1.227 41.734 1.00 86.69 513 GLU A CA 1
ATOM 3972 C C . GLU A 1 513 ? -26.783 1.003 40.553 1.00 86.69 513 GLU A C 1
ATOM 3974 O O . GLU A 1 513 ? -27.000 -0.133 40.131 1.00 86.69 513 GLU A O 1
ATOM 3979 N N . GLU A 1 514 ? -27.284 2.092 39.960 1.00 87.44 514 GLU A N 1
ATOM 3980 C CA . GLU A 1 514 ? -28.117 2.071 38.755 1.00 87.44 514 GLU A CA 1
ATOM 3981 C C . GLU A 1 514 ? -27.372 1.430 37.571 1.0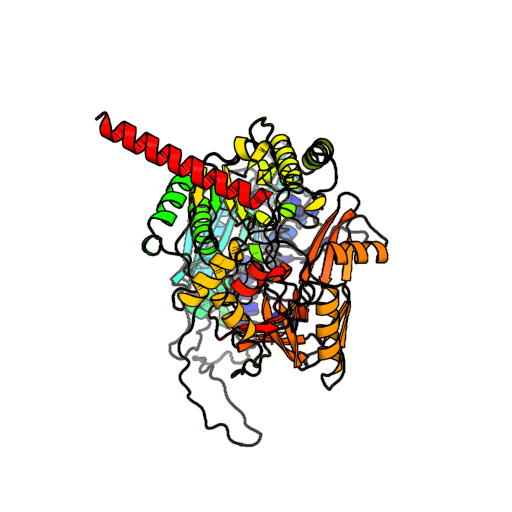0 87.44 514 GLU A C 1
ATOM 3983 O O . GLU A 1 514 ? -27.884 0.507 36.933 1.00 87.44 514 GLU A O 1
ATOM 3988 N N . THR A 1 515 ? -26.133 1.861 37.307 1.00 88.06 515 THR A N 1
ATOM 3989 C CA . THR A 1 515 ? -25.288 1.286 36.251 1.00 88.06 515 THR A CA 1
ATOM 3990 C C . THR A 1 515 ? -24.993 -0.190 36.511 1.00 88.06 515 THR A C 1
ATOM 3992 O O . THR A 1 515 ? -25.100 -1.009 35.597 1.00 88.06 515 THR A O 1
ATOM 3995 N N . ALA A 1 516 ? -24.658 -0.561 37.749 1.00 87.25 516 ALA A N 1
ATOM 3996 C CA . ALA A 1 516 ? -24.382 -1.947 38.111 1.00 87.25 516 ALA A CA 1
ATOM 3997 C C . ALA A 1 516 ? -25.605 -2.848 37.887 1.00 87.25 516 ALA A C 1
ATOM 3999 O O . ALA A 1 516 ? -25.463 -3.933 37.321 1.00 87.25 516 ALA A O 1
ATOM 4000 N N . ALA A 1 517 ? -26.801 -2.395 38.276 1.00 86.00 517 ALA A N 1
ATOM 4001 C CA . ALA A 1 517 ? -28.047 -3.122 38.050 1.00 86.00 517 ALA A CA 1
ATOM 4002 C C . ALA A 1 517 ? -28.349 -3.283 36.550 1.00 86.00 517 ALA A C 1
ATOM 4004 O O . ALA A 1 517 ? -28.663 -4.385 36.097 1.00 86.00 517 ALA A O 1
ATOM 4005 N N . LEU A 1 518 ? -28.184 -2.215 35.761 1.00 85.94 518 LEU A N 1
ATOM 4006 C CA . LEU A 1 518 ? -28.405 -2.243 34.313 1.00 85.94 518 LEU A CA 1
ATOM 4007 C C . LEU A 1 518 ? -27.429 -3.164 33.575 1.00 85.94 518 LEU A C 1
ATOM 4009 O O . LEU A 1 518 ? -27.838 -3.807 32.612 1.00 85.94 518 LEU A O 1
ATOM 4013 N N . LEU A 1 519 ? -26.164 -3.235 34.001 1.00 85.88 519 LEU A N 1
ATOM 4014 C CA . LEU A 1 519 ? -25.162 -4.123 33.402 1.00 85.88 519 LEU A CA 1
ATOM 4015 C C . LEU A 1 519 ? -25.371 -5.586 33.822 1.00 85.88 519 LEU A C 1
ATOM 4017 O O . LEU A 1 519 ? -25.287 -6.466 32.970 1.00 85.88 519 LEU A O 1
ATOM 4021 N N . LYS A 1 520 ? -25.709 -5.853 35.094 1.00 84.88 520 LYS A N 1
ATOM 4022 C CA . LYS A 1 520 ? -26.048 -7.208 35.576 1.00 84.88 520 LYS A CA 1
ATOM 4023 C C . LYS A 1 520 ? -27.321 -7.755 34.930 1.00 84.88 520 LYS A C 1
ATOM 4025 O O . LYS A 1 520 ? -27.396 -8.935 34.619 1.00 84.88 520 LYS A O 1
ATOM 4030 N N . GLY A 1 521 ? -28.299 -6.900 34.632 1.00 79.94 521 GLY A N 1
ATOM 4031 C CA . GLY A 1 521 ? -29.527 -7.291 33.930 1.00 79.94 521 GLY A CA 1
ATOM 4032 C C . GLY A 1 521 ? -29.339 -7.722 32.464 1.00 79.94 521 GLY A C 1
ATOM 4033 O O . GLY A 1 521 ? -30.327 -8.007 31.789 1.00 79.94 521 GLY A O 1
ATOM 4034 N N . ARG A 1 522 ? -28.104 -7.750 31.935 1.00 81.88 522 ARG A N 1
ATOM 4035 C CA . ARG A 1 522 ? -27.786 -8.030 30.518 1.00 81.88 522 ARG A CA 1
ATOM 4036 C C . ARG A 1 522 ? -27.255 -9.440 30.256 1.00 81.88 522 ARG A C 1
ATOM 4038 O O . ARG A 1 522 ? -26.566 -9.653 29.263 1.00 81.88 522 ARG A O 1
ATOM 4045 N N . GLU A 1 523 ? -27.603 -10.415 31.088 1.00 73.94 523 GLU A N 1
ATOM 4046 C CA . GLU A 1 523 ? -27.191 -11.817 30.902 1.00 73.94 523 GLU A CA 1
ATOM 4047 C C . GLU A 1 523 ? -27.995 -12.570 29.825 1.00 73.94 523 GLU A C 1
ATOM 4049 O O . GLU A 1 523 ? -27.574 -13.635 29.354 1.00 73.94 523 GLU A O 1
ATOM 4054 N N . LEU A 1 524 ? -29.140 -12.016 29.403 1.00 69.75 524 LEU A N 1
ATOM 4055 C CA . LEU A 1 524 ? -30.044 -12.658 28.448 1.00 69.75 524 LEU A CA 1
ATOM 4056 C C . LEU A 1 524 ? -29.398 -12.831 27.054 1.00 69.75 524 LEU A C 1
ATOM 4058 O O . LEU A 1 524 ? -28.671 -11.943 26.599 1.00 69.75 524 LEU A O 1
ATOM 4062 N N . PRO A 1 525 ? -29.660 -13.953 26.350 1.00 66.00 525 PRO A N 1
ATOM 4063 C CA . PRO A 1 525 ? -29.112 -14.205 25.018 1.00 66.00 525 PRO A CA 1
ATOM 4064 C C . PRO A 1 525 ? -29.540 -13.144 23.996 1.00 66.00 525 PRO A C 1
ATOM 4066 O O . PRO A 1 525 ? -30.714 -12.782 23.921 1.00 66.00 525 PRO A O 1
ATOM 4069 N N . LEU A 1 526 ? -28.599 -12.685 23.165 1.00 68.62 526 LEU A N 1
ATOM 4070 C CA . LEU A 1 526 ? -28.910 -11.817 22.026 1.00 68.62 526 LEU A CA 1
ATOM 4071 C C . LEU A 1 526 ? -29.529 -12.653 20.900 1.00 68.62 526 LEU A C 1
ATOM 4073 O O . LEU A 1 526 ? -28.939 -13.644 20.467 1.00 68.62 526 LEU A O 1
ATOM 4077 N N . LEU A 1 527 ? -30.694 -12.237 20.402 1.00 58.16 527 LEU A N 1
ATOM 4078 C CA . LEU A 1 527 ? -31.309 -12.826 19.212 1.00 58.16 527 LEU A CA 1
ATOM 4079 C C . LEU A 1 527 ? -30.621 -12.266 17.959 1.00 58.16 527 LEU A C 1
ATOM 4081 O O . LEU A 1 527 ? -30.499 -11.054 17.795 1.00 58.16 527 LEU A O 1
ATOM 4085 N N . SER A 1 528 ? -30.151 -13.155 17.084 1.00 54.62 528 SER A N 1
ATOM 4086 C CA . SER A 1 528 ? -29.570 -12.803 15.786 1.00 54.62 528 SER A CA 1
ATOM 4087 C C . SER A 1 528 ? -30.600 -13.055 14.690 1.00 54.62 528 SER A C 1
ATOM 4089 O O . SER A 1 528 ? -30.971 -14.199 14.447 1.00 54.62 528 SER A O 1
ATOM 4091 N N . GLU A 1 529 ? -31.048 -11.998 14.011 1.00 54.34 529 GLU A N 1
ATOM 4092 C CA . GLU A 1 529 ? -31.966 -12.106 12.863 1.00 54.34 529 GLU A CA 1
ATOM 4093 C C . GLU A 1 529 ? -31.252 -12.578 11.578 1.00 54.34 529 GLU A C 1
ATOM 4095 O O . GLU A 1 529 ? -31.900 -12.994 10.622 1.00 54.34 529 GLU A O 1
ATOM 4100 N N . THR A 1 530 ? -29.912 -12.548 11.541 1.00 53.34 530 THR A N 1
ATOM 4101 C CA . THR A 1 530 ? -29.099 -12.750 10.322 1.00 53.34 530 THR A CA 1
ATOM 4102 C C . THR A 1 530 ? -28.308 -14.063 10.292 1.00 53.34 530 THR A C 1
ATOM 4104 O O . THR A 1 530 ? -27.570 -14.314 9.339 1.00 53.34 530 THR A O 1
ATOM 4107 N N . GLY A 1 531 ? -28.425 -14.907 11.324 1.00 58.50 531 GLY A N 1
ATOM 4108 C CA . GLY A 1 531 ? -27.704 -16.186 11.430 1.00 58.50 531 GLY A CA 1
ATOM 4109 C C . GLY A 1 531 ? -26.217 -16.065 11.799 1.00 58.50 531 GLY A C 1
ATOM 4110 O O . GLY A 1 531 ? -25.538 -17.079 11.939 1.00 58.50 531 GLY A O 1
ATOM 4111 N N . ILE A 1 532 ? -25.698 -14.847 11.994 1.00 61.81 532 ILE A N 1
ATOM 4112 C CA . ILE A 1 532 ? -24.332 -14.603 12.479 1.00 61.81 532 ILE A CA 1
ATOM 4113 C C . ILE A 1 532 ? -24.357 -14.519 14.005 1.00 61.81 532 ILE A C 1
ATOM 4115 O O . ILE A 1 532 ? -25.121 -13.737 14.576 1.00 61.81 532 ILE A O 1
ATOM 4119 N N . VAL A 1 533 ? -23.508 -15.302 14.669 1.00 71.38 533 VAL A N 1
ATOM 4120 C CA . VAL A 1 533 ? -23.404 -15.313 16.134 1.00 71.38 533 VAL A CA 1
ATOM 4121 C C . VAL A 1 533 ? -22.709 -14.019 16.610 1.00 71.38 533 VAL A C 1
ATOM 4123 O O . VAL A 1 533 ? -21.733 -13.579 15.981 1.00 71.38 533 VAL A O 1
ATOM 4126 N N . PRO A 1 534 ? -23.179 -13.375 17.700 1.00 74.31 534 PRO A N 1
ATOM 4127 C CA . PRO A 1 534 ? -22.495 -12.231 18.305 1.00 74.31 534 PRO A CA 1
ATOM 4128 C C . PRO A 1 534 ? -21.018 -12.542 18.569 1.00 74.31 534 PRO A C 1
ATOM 4130 O O . PRO A 1 534 ? -20.680 -13.648 18.989 1.00 74.31 534 PRO A O 1
ATOM 4133 N N . THR A 1 535 ? -20.123 -11.582 18.317 1.00 78.31 535 THR A N 1
ATOM 4134 C CA . THR A 1 535 ? -18.705 -11.796 18.646 1.00 78.31 535 THR A CA 1
ATOM 4135 C C . THR A 1 535 ? -18.547 -11.815 20.153 1.00 78.31 535 THR A C 1
ATOM 4137 O O . THR A 1 535 ? -18.984 -10.885 20.834 1.00 78.31 535 THR A O 1
ATOM 4140 N N . ARG A 1 536 ? -17.877 -12.848 20.656 1.00 88.56 536 ARG A N 1
ATOM 4141 C CA . ARG A 1 536 ? -17.491 -12.945 22.056 1.00 88.56 536 ARG A CA 1
ATOM 4142 C C . ARG A 1 536 ? -16.203 -12.168 22.302 1.00 88.56 536 ARG A C 1
ATOM 4144 O O . ARG A 1 536 ? -15.223 -12.348 21.580 1.00 88.56 536 ARG A O 1
ATOM 4151 N N . LEU A 1 537 ? -16.193 -11.290 23.296 1.00 87.75 537 LEU A N 1
ATOM 4152 C CA . LEU A 1 537 ? -14.986 -10.590 23.725 1.00 87.75 537 LEU A CA 1
ATOM 4153 C C . LEU A 1 537 ? -14.467 -11.205 25.018 1.00 87.75 537 LEU A C 1
ATOM 4155 O O . LEU A 1 537 ? -15.211 -11.288 25.992 1.00 87.75 537 LEU A O 1
ATOM 4159 N N . TYR A 1 538 ? -13.186 -11.578 25.019 1.00 88.38 538 TYR A N 1
ATOM 4160 C CA . TYR A 1 538 ? -12.494 -12.113 26.192 1.00 88.38 538 TYR A CA 1
ATOM 4161 C C . TYR A 1 538 ? -11.263 -11.270 26.563 1.00 88.38 538 TYR A C 1
ATOM 4163 O O . TYR A 1 538 ? -10.640 -10.655 25.688 1.00 88.38 538 TYR A O 1
ATOM 4171 N N . PRO A 1 539 ? -10.846 -11.260 27.839 1.00 84.75 539 PRO A N 1
ATOM 4172 C CA . PRO A 1 539 ? -9.634 -10.567 28.268 1.00 84.75 539 PRO A CA 1
ATOM 4173 C C . PRO A 1 539 ? -8.346 -11.239 27.763 1.00 84.75 539 PRO A C 1
ATOM 4175 O O . PRO A 1 539 ? -7.426 -10.550 27.318 1.00 84.75 539 PRO A O 1
ATOM 4178 N N . LEU A 1 540 ? -8.290 -12.578 27.797 1.00 83.44 540 LEU A N 1
ATOM 4179 C CA . LEU A 1 540 ? -7.086 -13.379 27.546 1.00 83.44 540 LEU A CA 1
ATOM 4180 C C . LEU A 1 540 ? -7.108 -14.060 26.168 1.00 83.44 540 LEU A C 1
ATOM 4182 O O . LEU A 1 540 ? -8.140 -14.544 25.712 1.00 83.44 540 LEU A O 1
ATOM 4186 N N . ASN A 1 541 ? -5.941 -14.170 25.516 1.00 79.94 541 ASN A N 1
ATOM 4187 C CA . ASN A 1 541 ? -5.817 -14.892 24.237 1.00 79.94 541 ASN A CA 1
ATOM 4188 C C . ASN A 1 541 ? -6.112 -16.396 24.369 1.00 79.94 541 ASN A C 1
ATOM 4190 O O . ASN A 1 541 ? -6.578 -16.991 23.402 1.00 79.94 541 ASN A O 1
ATOM 4194 N N . ARG A 1 542 ? -5.835 -17.007 25.532 1.00 84.19 542 ARG A N 1
ATOM 4195 C CA . ARG A 1 542 ? -6.123 -18.428 25.787 1.00 84.19 542 ARG A CA 1
ATOM 4196 C C . ARG A 1 542 ? -7.615 -18.708 25.622 1.00 84.19 542 ARG A C 1
ATOM 4198 O O . ARG A 1 542 ? -7.969 -19.520 24.779 1.00 84.19 542 ARG A O 1
ATOM 4205 N N . ASP A 1 543 ? -8.452 -17.954 26.328 1.00 86.69 543 ASP A N 1
ATOM 4206 C CA . ASP A 1 543 ? -9.910 -18.106 26.310 1.00 86.69 543 ASP A CA 1
ATOM 4207 C C . ASP A 1 543 ? -10.473 -17.867 24.889 1.00 86.69 543 ASP A C 1
ATOM 4209 O O . ASP A 1 543 ? -11.311 -18.622 24.402 1.00 86.69 543 ASP A O 1
ATOM 4213 N N . VAL A 1 544 ? -9.929 -16.881 24.156 1.00 85.62 544 VAL A N 1
ATOM 4214 C CA . VAL A 1 544 ? -10.264 -16.648 22.735 1.00 85.62 544 VAL A CA 1
ATOM 4215 C C . VAL A 1 544 ? -9.919 -17.844 21.852 1.00 85.62 544 VAL A C 1
ATOM 4217 O O . VAL A 1 544 ? -10.693 -18.204 20.963 1.00 85.62 544 VAL A O 1
ATOM 4220 N N . ASN A 1 545 ? -8.733 -18.423 22.032 1.00 83.81 545 ASN A N 1
ATOM 4221 C CA . ASN A 1 545 ? -8.281 -19.551 21.226 1.00 83.81 545 ASN A CA 1
ATOM 4222 C C . ASN A 1 545 ? -9.076 -20.818 21.567 1.00 83.81 545 ASN A C 1
ATOM 4224 O O . ASN A 1 545 ? -9.461 -21.542 20.655 1.00 83.81 545 ASN A O 1
ATOM 4228 N N . GLU A 1 546 ? -9.360 -21.067 22.847 1.00 87.25 546 GLU A N 1
ATOM 4229 C CA . GLU A 1 546 ? -10.180 -22.190 23.312 1.00 87.25 546 GLU A CA 1
ATOM 4230 C C . GLU A 1 546 ? -11.602 -22.124 22.751 1.00 87.25 546 GLU A C 1
ATOM 4232 O O . GLU A 1 546 ? -12.052 -23.097 22.147 1.00 87.25 546 GLU A O 1
ATOM 4237 N N . GLU A 1 547 ? -12.271 -20.971 22.855 1.00 88.38 547 GLU A N 1
ATOM 4238 C CA . GLU A 1 547 ? -13.614 -20.764 22.301 1.00 88.38 547 GLU A CA 1
ATOM 4239 C C . GLU A 1 547 ? -13.616 -20.973 20.780 1.00 88.38 547 GLU A C 1
ATOM 4241 O O . GLU A 1 547 ? -14.389 -21.779 20.263 1.00 88.38 547 GLU A O 1
ATOM 4246 N N . ASN A 1 548 ? -12.714 -20.306 20.049 1.00 89.81 548 ASN A N 1
ATOM 4247 C CA . ASN A 1 548 ? -12.640 -20.449 18.592 1.00 89.81 548 ASN A CA 1
ATOM 4248 C C . ASN A 1 548 ? -12.361 -21.904 18.166 1.00 89.81 548 ASN A C 1
ATOM 4250 O O . ASN A 1 548 ? -12.981 -22.396 17.222 1.00 89.81 548 ASN A O 1
ATOM 4254 N N . ASN A 1 549 ? -11.469 -22.610 18.868 1.00 88.38 549 ASN A N 1
ATOM 4255 C CA . ASN A 1 549 ? -11.146 -24.007 18.575 1.00 88.38 549 ASN A CA 1
ATOM 4256 C C . ASN A 1 549 ? -12.280 -24.968 18.963 1.00 88.38 549 ASN A C 1
ATOM 4258 O O . ASN A 1 549 ? -12.500 -25.956 18.262 1.00 88.38 549 ASN A O 1
ATOM 4262 N N . SER A 1 550 ? -13.014 -24.712 20.052 1.00 90.19 550 SER A N 1
ATOM 4263 C CA . SER A 1 550 ? -14.198 -25.501 20.423 1.00 90.19 550 SER A CA 1
ATOM 4264 C C . SER A 1 550 ? -15.280 -25.384 19.357 1.00 90.19 550 SER A C 1
ATOM 4266 O O . SER A 1 550 ? -15.709 -26.397 18.807 1.00 90.19 550 SER A O 1
ATOM 4268 N N . ARG A 1 551 ? -15.622 -24.151 18.963 1.00 89.69 551 ARG A N 1
ATOM 4269 C CA . ARG A 1 551 ? -16.610 -23.880 17.909 1.00 89.69 551 ARG A CA 1
ATOM 4270 C C . ARG A 1 551 ? -16.223 -24.509 16.577 1.00 89.69 551 ARG A C 1
ATOM 4272 O O . ARG A 1 551 ? -17.062 -25.104 15.909 1.00 89.69 551 ARG A O 1
ATOM 4279 N N . LEU A 1 552 ? -14.945 -24.443 16.207 1.00 90.75 552 LEU A N 1
ATOM 4280 C CA . LEU A 1 552 ? -14.461 -25.108 14.999 1.00 90.75 552 LEU A CA 1
ATOM 4281 C C . LEU A 1 552 ? -14.579 -26.642 15.092 1.00 90.75 552 LEU A C 1
ATOM 4283 O O . LEU A 1 552 ? -14.888 -27.299 14.097 1.00 90.75 552 LEU A O 1
ATOM 4287 N N . ARG A 1 553 ? -14.343 -27.241 16.266 1.00 90.56 553 ARG A N 1
ATOM 4288 C CA . ARG A 1 553 ? -14.501 -28.692 16.465 1.00 90.56 553 ARG A CA 1
ATOM 4289 C C . ARG A 1 553 ? -15.960 -29.130 16.369 1.00 90.56 553 ARG A C 1
ATOM 4291 O O . ARG A 1 553 ? -16.209 -30.131 15.705 1.00 90.56 553 ARG A O 1
ATOM 4298 N N . GLU A 1 554 ? -16.878 -28.360 16.947 1.00 92.12 554 GLU A N 1
ATOM 4299 C CA . GLU A 1 554 ? -18.331 -28.601 16.922 1.00 92.12 554 GLU A CA 1
ATOM 4300 C C . GLU A 1 554 ? -18.931 -28.568 15.508 1.00 92.12 554 GLU A C 1
ATOM 4302 O O . GLU A 1 554 ? -19.917 -29.254 15.246 1.00 92.12 554 GLU A O 1
ATOM 4307 N N . LEU A 1 555 ? -18.345 -27.800 14.581 1.00 90.44 555 LEU A N 1
ATOM 4308 C CA . LEU A 1 555 ? -18.836 -27.747 13.204 1.00 90.44 555 LEU A CA 1
ATOM 4309 C C . LEU A 1 555 ? -18.718 -29.111 12.493 1.00 90.44 555 LEU A C 1
ATOM 4311 O O . LEU A 1 555 ? -17.640 -29.724 12.517 1.00 90.44 555 LEU A O 1
ATOM 4315 N N . PRO A 1 556 ? -19.775 -29.563 11.791 1.00 87.69 556 PRO A N 1
ATOM 4316 C CA . PRO A 1 556 ? -19.720 -30.771 10.979 1.00 87.69 556 PRO A CA 1
ATOM 4317 C C . PRO A 1 556 ? -18.832 -30.575 9.739 1.00 87.69 556 PRO A C 1
ATOM 4319 O O . PRO A 1 556 ? -18.579 -29.456 9.292 1.00 87.69 556 PRO A O 1
ATOM 4322 N N . GLY A 1 557 ? -18.379 -31.683 9.152 1.00 87.75 557 GLY A N 1
ATOM 4323 C CA . GLY A 1 557 ? -17.607 -31.686 7.907 1.00 87.75 557 GLY A CA 1
ATOM 4324 C C . GLY A 1 557 ? -16.080 -31.691 8.083 1.00 87.75 557 GLY A C 1
ATOM 4325 O O . GLY A 1 557 ? -15.559 -31.542 9.196 1.00 87.75 557 GLY A O 1
ATOM 4326 N N . PRO A 1 558 ? -15.343 -31.909 6.978 1.00 89.31 558 PRO A N 1
ATOM 4327 C CA . PRO A 1 558 ? -13.895 -32.073 7.007 1.00 89.31 558 PRO A CA 1
ATOM 4328 C C . PRO A 1 558 ? -13.185 -30.759 7.348 1.00 89.31 558 PRO A C 1
ATOM 4330 O O . PRO A 1 558 ? -13.515 -29.695 6.823 1.00 89.31 558 PRO A O 1
ATOM 4333 N N . CYS A 1 559 ? -12.179 -30.850 8.218 1.00 91.38 559 CYS A N 1
ATOM 4334 C CA . CYS A 1 559 ? -11.298 -29.734 8.548 1.00 91.38 559 CYS A CA 1
ATOM 4335 C C . CYS A 1 559 ? -10.209 -29.588 7.485 1.00 91.38 559 CYS A C 1
ATOM 4337 O O . CYS A 1 559 ? -9.569 -30.573 7.121 1.00 91.38 559 CYS A O 1
ATOM 4339 N N . ARG A 1 560 ? -9.967 -28.359 7.025 1.00 91.75 560 ARG A N 1
ATOM 4340 C CA . ARG A 1 560 ? -8.867 -28.034 6.115 1.00 91.75 560 ARG A CA 1
ATOM 4341 C C . ARG A 1 560 ? -7.824 -27.183 6.811 1.00 91.75 560 ARG A C 1
ATOM 4343 O O . ARG A 1 560 ? -8.166 -26.295 7.590 1.00 91.75 560 ARG A O 1
ATOM 4350 N N . THR A 1 561 ? -6.565 -27.465 6.514 1.00 92.31 561 THR A N 1
ATOM 4351 C CA . THR A 1 561 ? -5.408 -26.816 7.131 1.00 92.31 561 THR A CA 1
ATOM 4352 C C . THR A 1 561 ? -4.651 -26.031 6.070 1.00 92.31 561 THR A C 1
ATOM 4354 O O . THR A 1 561 ? -4.340 -26.578 5.016 1.00 92.31 561 THR A O 1
ATOM 4357 N N . PHE A 1 562 ? -4.354 -24.766 6.361 1.00 91.38 562 PHE A N 1
ATOM 4358 C CA . PHE A 1 562 ? -3.546 -23.890 5.514 1.00 91.38 562 PHE A CA 1
ATOM 4359 C C . PHE A 1 562 ? -2.280 -23.495 6.274 1.00 91.38 562 PHE A C 1
ATOM 4361 O O . PHE A 1 562 ? -2.360 -22.863 7.331 1.00 91.38 562 PHE A O 1
ATOM 4368 N N . THR A 1 563 ? -1.120 -23.870 5.740 1.00 91.19 563 THR A N 1
ATOM 4369 C CA . THR A 1 563 ? 0.201 -23.581 6.318 1.00 91.19 563 THR A CA 1
ATOM 4370 C C . THR A 1 563 ? 0.883 -22.479 5.513 1.00 91.19 563 THR A C 1
ATOM 4372 O O . THR A 1 563 ? 0.770 -22.452 4.289 1.00 91.19 563 THR A O 1
ATOM 4375 N N . SER A 1 564 ? 1.541 -21.548 6.200 1.00 89.75 564 SER A N 1
ATOM 4376 C CA . SER A 1 564 ? 2.162 -20.379 5.589 1.00 89.75 564 SER A CA 1
ATOM 4377 C C . SER A 1 564 ? 3.457 -20.724 4.861 1.00 89.75 564 SER A C 1
ATOM 4379 O O . SER A 1 564 ? 4.118 -21.718 5.165 1.00 89.75 564 SER A O 1
ATOM 4381 N N . VAL A 1 565 ? 3.833 -19.863 3.917 1.00 88.38 565 VAL A N 1
ATOM 4382 C CA . VAL A 1 565 ? 5.155 -19.871 3.285 1.00 88.38 565 VAL A CA 1
ATOM 4383 C C . VAL A 1 565 ? 5.933 -18.668 3.803 1.00 88.38 565 VAL A C 1
ATOM 4385 O O . VAL A 1 565 ? 5.573 -17.522 3.531 1.00 88.38 565 VAL A O 1
ATOM 4388 N N . ASP A 1 566 ? 6.992 -18.934 4.563 1.00 86.94 566 ASP A N 1
ATOM 4389 C CA . ASP A 1 566 ? 7.791 -17.911 5.234 1.00 86.94 566 ASP A CA 1
ATOM 4390 C C . ASP A 1 566 ? 9.169 -17.787 4.554 1.00 86.94 566 ASP A C 1
ATOM 4392 O O . ASP A 1 566 ? 9.839 -18.790 4.305 1.00 86.94 566 ASP A O 1
ATOM 4396 N N . SER A 1 567 ? 9.610 -16.564 4.244 1.00 81.81 567 SER A N 1
ATOM 4397 C CA . SER A 1 567 ? 10.918 -16.276 3.633 1.00 81.81 567 SER A CA 1
ATOM 4398 C C . SER A 1 567 ? 11.612 -15.070 4.280 1.00 81.81 567 SER A C 1
ATOM 4400 O O . SER A 1 567 ? 10.974 -14.231 4.913 1.00 81.81 567 SER A O 1
ATOM 4402 N N . SER A 1 568 ? 12.940 -15.001 4.186 1.00 76.62 568 SER A N 1
ATOM 4403 C CA . SER A 1 568 ? 13.763 -13.912 4.732 1.00 76.62 568 SER A CA 1
ATOM 4404 C C . SER A 1 568 ? 14.967 -13.668 3.830 1.00 76.62 568 SER A C 1
ATOM 4406 O O . SER A 1 568 ? 15.471 -14.594 3.198 1.00 76.62 568 SER A O 1
ATOM 4408 N N . GLU A 1 569 ? 15.426 -12.419 3.783 1.00 62.84 569 GLU A N 1
ATOM 4409 C CA . GLU A 1 569 ? 16.617 -12.013 3.029 1.00 62.84 569 GLU A CA 1
ATOM 4410 C C . GLU A 1 569 ? 17.921 -12.616 3.594 1.00 62.84 569 GLU A C 1
ATOM 4412 O O . GLU A 1 569 ? 18.842 -12.892 2.827 1.00 62.84 569 GLU A O 1
ATOM 4417 N N . TYR A 1 570 ? 18.000 -12.861 4.911 1.00 58.19 570 TYR A N 1
ATOM 4418 C CA . TYR A 1 570 ? 19.248 -13.266 5.583 1.00 58.19 570 TYR A CA 1
ATOM 4419 C C . TYR A 1 570 ? 19.151 -14.558 6.413 1.00 58.19 570 TYR A C 1
ATOM 4421 O O . TYR A 1 570 ? 20.176 -15.196 6.657 1.00 58.19 570 TYR A O 1
ATOM 4429 N N . LEU A 1 571 ? 17.958 -14.968 6.871 1.00 59.38 571 LEU A N 1
ATOM 4430 C CA . LEU A 1 571 ? 17.796 -16.202 7.655 1.00 59.38 571 LEU A CA 1
ATOM 4431 C C . LEU A 1 571 ? 17.493 -17.408 6.769 1.00 59.38 571 LEU A C 1
ATOM 4433 O O . LEU A 1 571 ? 16.503 -17.431 6.047 1.00 59.38 571 LEU A O 1
ATOM 4437 N N . VAL A 1 572 ? 18.309 -18.453 6.923 1.00 55.19 572 VAL A N 1
ATOM 4438 C CA . VAL A 1 572 ? 18.151 -19.741 6.224 1.00 55.19 572 VAL A CA 1
ATOM 4439 C C . VAL A 1 572 ? 17.314 -20.741 7.045 1.00 55.19 572 VAL A C 1
ATOM 4441 O O . VAL A 1 572 ? 16.761 -21.684 6.488 1.00 55.19 572 VAL A O 1
ATOM 4444 N N . ASN A 1 573 ? 17.180 -20.543 8.365 1.00 64.81 573 ASN A N 1
ATOM 4445 C CA . ASN A 1 573 ? 16.428 -21.455 9.236 1.00 64.81 573 ASN A CA 1
ATOM 4446 C C . ASN A 1 573 ? 14.928 -21.096 9.312 1.00 64.81 573 ASN A C 1
ATOM 4448 O O . ASN A 1 573 ? 14.544 -20.078 9.902 1.00 64.81 573 ASN A O 1
ATOM 4452 N N . SER A 1 574 ? 14.088 -21.975 8.754 1.00 62.62 574 SER A N 1
ATOM 4453 C CA . SER A 1 574 ? 12.634 -21.814 8.645 1.00 62.62 574 SER A CA 1
ATOM 4454 C C . SER A 1 574 ? 11.892 -21.844 9.990 1.00 62.62 574 SER A C 1
ATOM 4456 O O . SER A 1 574 ? 10.934 -21.088 10.161 1.00 62.62 574 SER A O 1
ATOM 4458 N N . GLU A 1 575 ? 12.326 -22.631 10.981 1.00 65.31 575 GLU A N 1
ATOM 4459 C CA . GLU A 1 575 ? 11.630 -22.731 12.279 1.00 65.31 575 GLU A CA 1
ATOM 4460 C C . GLU A 1 575 ? 11.773 -21.455 13.116 1.00 65.31 575 GLU A C 1
ATOM 4462 O O . GLU A 1 575 ? 10.786 -20.922 13.631 1.00 65.31 575 GLU A O 1
ATOM 4467 N N . SER A 1 576 ? 12.988 -20.906 13.206 1.00 71.00 576 SER A N 1
ATOM 4468 C CA . SER A 1 576 ? 13.222 -19.628 13.891 1.00 71.00 576 SER A CA 1
ATOM 4469 C C . SER A 1 576 ? 12.497 -18.467 13.207 1.00 71.00 576 SER A C 1
ATOM 4471 O O . SER A 1 576 ? 11.968 -17.583 13.881 1.00 71.00 576 SER A O 1
ATOM 4473 N N . LEU A 1 577 ? 12.424 -18.490 11.873 1.00 78.69 577 LEU A N 1
ATOM 4474 C CA . LEU A 1 577 ? 11.736 -17.476 11.079 1.00 78.69 577 LEU A CA 1
ATOM 4475 C C . LEU A 1 577 ? 10.219 -17.511 11.316 1.00 78.69 577 LEU A C 1
ATOM 4477 O O . LEU A 1 577 ? 9.607 -16.469 11.558 1.00 78.69 577 LEU A O 1
ATOM 4481 N N . THR A 1 578 ? 9.636 -18.711 11.340 1.00 81.75 578 THR A N 1
ATOM 4482 C CA . THR A 1 578 ? 8.200 -18.912 11.580 1.00 81.75 578 THR A CA 1
ATOM 4483 C C . THR A 1 578 ? 7.784 -18.397 12.955 1.00 81.75 578 THR A C 1
ATOM 4485 O O . THR A 1 578 ? 6.779 -17.695 13.078 1.00 81.75 578 THR A O 1
ATOM 4488 N N . GLN A 1 579 ? 8.589 -18.661 13.991 1.00 77.75 579 GLN A N 1
ATOM 4489 C CA . GLN A 1 579 ? 8.339 -18.156 15.346 1.00 77.75 579 GLN A CA 1
ATOM 4490 C C . GLN A 1 579 ? 8.439 -16.628 15.437 1.00 77.75 579 GLN A C 1
ATOM 4492 O O . GLN A 1 579 ? 7.668 -15.995 16.163 1.00 77.75 579 GLN A O 1
ATOM 4497 N N . ILE A 1 580 ? 9.384 -16.019 14.716 1.00 71.62 580 ILE A N 1
ATOM 4498 C CA . ILE A 1 580 ? 9.510 -14.559 14.631 1.00 71.62 580 ILE A CA 1
ATOM 4499 C C . ILE A 1 580 ? 8.262 -13.970 13.965 1.00 71.62 580 ILE A C 1
ATOM 4501 O O . ILE A 1 580 ? 7.652 -13.052 14.515 1.00 71.62 580 ILE A O 1
ATOM 4505 N N . LEU A 1 581 ? 7.848 -14.522 12.824 1.00 74.50 581 LEU A N 1
ATOM 4506 C CA . LEU A 1 581 ? 6.684 -14.053 12.076 1.00 74.50 581 LEU A CA 1
ATOM 4507 C C . LEU A 1 581 ? 5.367 -14.299 12.831 1.00 74.50 581 LEU A C 1
ATOM 4509 O O . LEU A 1 581 ? 4.499 -13.431 12.796 1.00 74.50 581 LEU A O 1
ATOM 4513 N N . ASP A 1 582 ? 5.232 -15.382 13.602 1.00 77.00 582 ASP A N 1
ATOM 4514 C CA . ASP A 1 582 ? 4.073 -15.615 14.485 1.00 77.00 582 ASP A CA 1
ATOM 4515 C C . ASP A 1 582 ? 3.971 -14.584 15.619 1.00 77.00 582 ASP A C 1
ATOM 4517 O O . ASP A 1 582 ? 2.872 -14.250 16.064 1.00 77.00 582 ASP A O 1
ATOM 4521 N N . ARG A 1 583 ? 5.108 -14.053 16.089 1.00 66.88 583 ARG A N 1
ATOM 4522 C CA . ARG A 1 583 ? 5.143 -13.002 17.119 1.00 66.88 583 ARG A CA 1
ATOM 4523 C C . ARG A 1 583 ? 4.935 -11.598 16.552 1.00 66.88 583 ARG A C 1
ATOM 4525 O O . ARG A 1 583 ? 4.468 -10.727 17.280 1.00 66.88 583 ARG A O 1
ATOM 4532 N N . GLN A 1 584 ? 5.322 -11.361 15.298 1.00 64.56 584 GLN A N 1
ATOM 4533 C CA . GLN A 1 584 ? 5.348 -10.021 14.698 1.00 64.56 584 GLN A CA 1
ATOM 4534 C C . GLN A 1 584 ? 4.192 -9.738 13.738 1.00 64.56 584 GLN A C 1
ATOM 4536 O O . GLN A 1 584 ? 3.802 -8.582 13.580 1.00 64.56 584 GLN A O 1
ATOM 4541 N N . THR A 1 585 ? 3.630 -10.767 13.106 1.00 65.25 585 THR A N 1
ATOM 4542 C CA . THR A 1 585 ? 2.496 -10.626 12.190 1.00 65.25 585 THR A CA 1
ATOM 4543 C C . THR A 1 585 ? 1.183 -10.949 12.901 1.00 65.25 585 THR A C 1
ATOM 4545 O O . THR A 1 585 ? 1.130 -11.649 13.910 1.00 65.25 585 THR A O 1
ATOM 4548 N N . ASN A 1 586 ? 0.079 -10.406 12.393 1.00 69.69 586 ASN A N 1
ATOM 4549 C CA . ASN A 1 586 ? -1.260 -10.680 12.915 1.00 69.69 586 ASN A CA 1
ATOM 4550 C C . ASN A 1 586 ? -1.877 -11.976 12.357 1.00 69.69 586 ASN A C 1
ATOM 4552 O O . ASN A 1 586 ? -2.993 -12.319 12.760 1.00 69.69 586 ASN A O 1
ATOM 4556 N N . VAL A 1 587 ? -1.166 -12.675 11.465 1.00 80.06 587 VAL A N 1
ATOM 4557 C CA . VAL A 1 587 ? -1.584 -13.914 10.804 1.00 80.06 587 VAL A CA 1
ATOM 4558 C C . VAL A 1 587 ? -0.771 -15.099 11.342 1.00 80.06 587 VAL A C 1
ATOM 4560 O O . VAL A 1 587 ? 0.441 -15.005 11.521 1.00 80.06 587 VAL A O 1
ATOM 4563 N N . GLN A 1 588 ? -1.440 -16.216 11.629 1.00 82.75 588 GLN A N 1
ATOM 4564 C CA . GLN A 1 588 ? -0.788 -17.412 12.173 1.00 82.75 588 GLN A CA 1
ATOM 4565 C C . GLN A 1 588 ? -0.129 -18.238 11.066 1.00 82.75 588 GLN A C 1
ATOM 4567 O O . GLN A 1 588 ? -0.634 -18.293 9.945 1.00 82.75 588 GLN A O 1
ATOM 4572 N N . SER A 1 589 ? 0.966 -18.919 11.398 1.00 87.31 589 SER A N 1
ATOM 4573 C CA . SER A 1 589 ? 1.660 -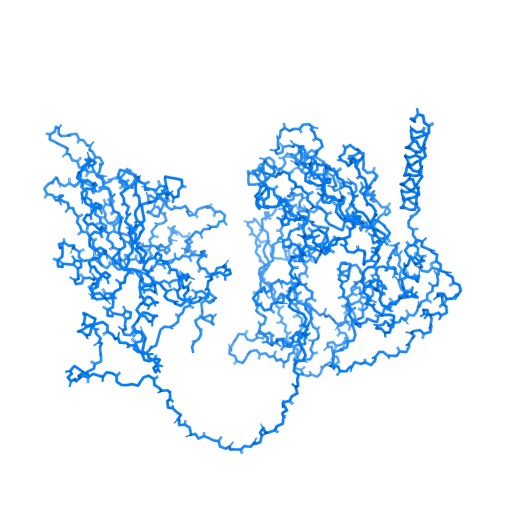19.849 10.503 1.00 87.31 589 SER A CA 1
ATOM 4574 C C . SER A 1 589 ? 0.759 -20.979 10.014 1.00 87.31 589 SER A C 1
ATOM 4576 O O . SER A 1 589 ? 0.845 -21.382 8.862 1.00 87.31 589 SER A O 1
ATOM 4578 N N . THR A 1 590 ? -0.164 -21.458 10.848 1.00 90.12 590 THR A N 1
ATOM 4579 C CA . THR A 1 590 ? -1.162 -22.460 10.461 1.00 90.12 590 THR A CA 1
ATOM 4580 C C . THR A 1 590 ? -2.559 -22.015 10.872 1.00 90.12 590 THR A C 1
ATOM 4582 O O . THR A 1 590 ? -2.765 -21.570 12.001 1.00 90.12 590 THR A O 1
ATOM 4585 N N . ILE A 1 591 ? -3.528 -22.157 9.966 1.00 92.00 591 ILE A N 1
ATOM 4586 C CA . ILE A 1 591 ? -4.950 -21.948 10.253 1.00 92.00 591 ILE A CA 1
ATOM 4587 C C . ILE A 1 591 ? -5.776 -23.164 9.833 1.00 92.00 591 ILE A C 1
ATOM 4589 O O . ILE A 1 591 ? -5.579 -23.741 8.764 1.00 92.00 591 ILE A O 1
ATOM 4593 N N . HIS A 1 592 ? -6.731 -23.530 10.687 1.00 92.94 592 HIS A N 1
ATOM 4594 C CA . HIS A 1 592 ? -7.693 -24.600 10.448 1.00 92.94 592 HIS A CA 1
ATOM 4595 C C . HIS A 1 592 ? -9.075 -24.001 10.178 1.00 92.94 592 HIS A C 1
ATOM 4597 O O . HIS A 1 592 ? -9.536 -23.142 10.931 1.00 92.94 592 HIS A O 1
ATOM 4603 N N . LEU A 1 593 ? -9.741 -24.447 9.113 1.00 94.06 593 LEU A N 1
ATOM 4604 C CA . LEU A 1 593 ? -11.044 -23.938 8.686 1.00 94.06 593 LEU A CA 1
ATOM 4605 C C . LEU A 1 593 ? -11.995 -25.091 8.323 1.00 94.06 593 LEU A C 1
ATOM 4607 O O . LEU A 1 593 ? -11.580 -26.129 7.807 1.00 94.06 593 LEU A O 1
ATOM 4611 N N . LYS A 1 594 ? -13.292 -24.880 8.562 1.00 94.56 594 LYS A N 1
ATOM 4612 C CA . LYS A 1 594 ? -14.411 -25.743 8.150 1.00 94.56 594 LYS A CA 1
ATOM 4613 C C . LYS A 1 594 ? -15.497 -24.890 7.496 1.00 94.56 594 LYS A C 1
ATOM 4615 O O . LYS A 1 594 ? -15.560 -23.685 7.743 1.00 94.56 594 LYS A O 1
ATOM 4620 N N . ILE A 1 595 ? -16.382 -25.508 6.716 1.00 92.69 595 ILE A N 1
ATOM 4621 C CA . ILE A 1 595 ? -17.614 -24.842 6.270 1.00 92.69 595 ILE A CA 1
ATOM 4622 C C . ILE A 1 595 ? -18.444 -24.490 7.515 1.00 92.69 595 ILE A C 1
ATOM 4624 O O . ILE A 1 595 ? -18.570 -25.295 8.433 1.00 92.69 595 ILE A O 1
ATOM 4628 N N . GLY A 1 596 ? -18.953 -23.262 7.572 1.00 90.19 596 GLY A N 1
ATOM 4629 C CA . GLY A 1 596 ? -19.598 -22.671 8.744 1.00 90.19 596 GLY A CA 1
ATOM 4630 C C . GLY A 1 596 ? -18.643 -21.922 9.677 1.00 90.19 596 GLY A C 1
ATOM 4631 O O . GLY A 1 596 ? -19.105 -21.296 10.632 1.00 90.19 596 GLY A O 1
ATOM 4632 N N . ALA A 1 597 ? -17.327 -21.939 9.426 1.00 92.62 597 ALA A N 1
ATOM 4633 C CA . ALA A 1 597 ? -16.376 -21.246 10.290 1.00 92.62 597 ALA A CA 1
ATOM 4634 C C . ALA A 1 597 ? -16.529 -19.724 10.201 1.00 92.62 597 ALA A C 1
ATOM 4636 O O . ALA A 1 597 ? -16.476 -19.152 9.112 1.00 92.62 597 ALA A O 1
ATOM 4637 N N . GLN A 1 598 ? -16.683 -19.054 11.345 1.00 90.44 598 GLN A N 1
ATOM 4638 C CA . GLN A 1 598 ? -16.742 -17.597 11.401 1.00 90.44 598 GLN A CA 1
ATOM 4639 C C . GLN A 1 598 ? -15.328 -17.023 11.425 1.00 90.44 598 GLN A C 1
ATOM 4641 O O . GLN A 1 598 ? -14.524 -17.358 12.296 1.00 90.44 598 GLN A O 1
ATOM 4646 N N . VAL A 1 599 ? -15.034 -16.131 10.485 1.00 90.19 599 VAL A N 1
ATOM 4647 C CA . VAL A 1 599 ? -13.701 -15.572 10.262 1.00 90.19 599 VAL A CA 1
ATOM 4648 C C . VAL A 1 599 ? -13.720 -14.048 10.205 1.00 90.19 599 VAL A C 1
ATOM 4650 O O . VAL A 1 599 ? -14.740 -13.422 9.911 1.00 90.19 599 VAL A O 1
ATOM 4653 N N . VAL A 1 600 ? -12.571 -13.449 10.495 1.00 83.31 600 VAL A N 1
ATOM 4654 C CA . VAL A 1 600 ? -12.280 -12.033 10.296 1.00 83.31 600 VAL A CA 1
ATOM 4655 C C . VAL A 1 600 ? -11.153 -11.892 9.286 1.00 83.31 600 VAL A C 1
ATOM 4657 O O . VAL A 1 600 ? -10.171 -12.636 9.323 1.00 83.31 600 VAL A O 1
ATOM 4660 N N . LEU A 1 601 ? -11.313 -10.935 8.382 1.00 80.50 601 LEU A N 1
ATOM 4661 C CA . LEU A 1 601 ? -10.328 -10.583 7.375 1.00 80.50 601 LEU A CA 1
ATOM 4662 C C . LEU A 1 601 ? -9.204 -9.763 8.007 1.00 80.50 601 LEU A C 1
ATOM 4664 O O . LEU A 1 601 ? -9.470 -8.836 8.765 1.00 80.50 601 LEU A O 1
ATOM 4668 N N . LEU A 1 602 ? -7.953 -10.086 7.692 1.00 73.62 602 LEU A N 1
ATOM 4669 C CA . LEU A 1 602 ? -6.765 -9.421 8.242 1.00 73.62 602 LEU A CA 1
ATOM 4670 C C . LEU A 1 602 ? -6.117 -8.429 7.266 1.00 73.62 602 LEU A C 1
ATOM 4672 O O . LEU A 1 602 ? -5.146 -7.761 7.626 1.00 73.62 602 LEU A O 1
ATOM 4676 N N . LYS A 1 603 ? -6.636 -8.333 6.036 1.00 68.69 603 LYS A N 1
ATOM 4677 C CA . LYS A 1 603 ? -6.110 -7.481 4.964 1.00 68.69 603 LYS A CA 1
ATOM 4678 C C . LYS A 1 603 ? -7.237 -6.722 4.270 1.00 68.69 603 LYS A C 1
ATOM 4680 O O . LYS A 1 603 ? -8.372 -7.178 4.235 1.00 68.69 603 LYS A O 1
ATOM 4685 N N . ASN A 1 604 ? -6.927 -5.549 3.731 1.00 55.12 604 ASN A N 1
ATOM 4686 C CA . ASN A 1 604 ? -7.911 -4.729 3.030 1.00 55.12 604 ASN A CA 1
ATOM 4687 C C . ASN A 1 604 ? -8.087 -5.207 1.580 1.00 55.12 604 ASN A C 1
ATOM 4689 O O . ASN A 1 604 ? -7.111 -5.297 0.838 1.00 55.12 604 ASN A O 1
ATOM 4693 N N . TYR A 1 605 ? -9.336 -5.421 1.177 1.00 64.25 605 TYR A N 1
ATOM 4694 C CA . TYR A 1 605 ? -9.802 -5.674 -0.185 1.00 64.25 605 TYR A CA 1
ATOM 4695 C C . TYR A 1 605 ? -10.717 -4.511 -0.593 1.00 64.25 605 TYR A C 1
ATOM 4697 O O . TYR A 1 605 ? -11.946 -4.572 -0.560 1.00 64.25 605 TYR A O 1
ATOM 4705 N N . LEU A 1 606 ? -10.069 -3.391 -0.920 1.00 42.91 606 LEU A N 1
ATOM 4706 C CA . LEU A 1 606 ? -10.708 -2.092 -1.147 1.00 42.91 606 LEU A CA 1
ATOM 4707 C C . LEU A 1 606 ? -11.759 -2.042 -2.280 1.00 42.91 606 LEU A C 1
ATOM 4709 O O . LEU A 1 606 ? -12.693 -1.259 -2.129 1.00 42.91 606 LEU A O 1
ATOM 4713 N N . PRO A 1 607 ? -11.680 -2.831 -3.374 1.00 42.34 607 PRO A N 1
ATOM 4714 C CA . PRO A 1 607 ? -12.727 -2.836 -4.404 1.00 42.34 607 PRO A CA 1
ATOM 4715 C C . PRO A 1 607 ? -14.098 -3.308 -3.897 1.00 42.34 607 PRO A C 1
ATOM 4717 O O . PRO A 1 607 ? -15.121 -2.856 -4.401 1.00 42.34 607 PRO A O 1
ATOM 4720 N N . ASP A 1 608 ? -14.109 -4.165 -2.873 1.00 43.09 608 ASP A N 1
ATOM 4721 C CA . ASP A 1 608 ? -15.303 -4.840 -2.356 1.00 43.09 608 ASP A CA 1
ATOM 4722 C C . ASP A 1 608 ? -15.783 -4.240 -1.020 1.00 43.09 608 ASP A C 1
ATOM 4724 O O . ASP A 1 608 ? -16.628 -4.808 -0.332 1.00 43.09 608 ASP A O 1
ATOM 4728 N N . ASN A 1 609 ? -15.236 -3.091 -0.597 1.00 56.25 609 ASN A N 1
ATOM 4729 C CA . ASN A 1 609 ? -15.472 -2.513 0.737 1.00 56.25 609 ASN A CA 1
ATOM 4730 C C . ASN A 1 609 ? -15.219 -3.510 1.888 1.00 56.25 609 ASN A C 1
ATOM 4732 O O . ASN A 1 609 ? -15.823 -3.412 2.959 1.00 56.25 609 ASN A O 1
ATOM 4736 N N . LEU A 1 610 ? -14.317 -4.470 1.676 1.00 58.53 610 LEU A N 1
ATOM 4737 C CA . LEU A 1 610 ? -13.872 -5.409 2.694 1.00 58.53 610 LEU A CA 1
ATOM 4738 C C . LEU A 1 610 ? -12.547 -4.915 3.260 1.00 58.53 610 LEU A C 1
ATOM 4740 O O . LEU A 1 610 ? -11.584 -4.665 2.540 1.00 58.53 610 LEU A O 1
ATOM 4744 N N . VAL A 1 611 ? -12.500 -4.725 4.567 1.00 53.81 611 VAL A N 1
ATOM 4745 C CA . VAL A 1 611 ? -11.352 -4.165 5.277 1.00 53.81 611 VAL A CA 1
ATOM 4746 C C . VAL A 1 611 ? -10.852 -5.165 6.308 1.00 53.81 611 VAL A C 1
ATOM 4748 O O . VAL A 1 611 ? -11.542 -6.118 6.664 1.00 53.81 611 VAL A O 1
ATOM 4751 N N . ASN A 1 612 ? -9.647 -4.954 6.818 1.00 59.62 612 ASN A N 1
ATOM 4752 C CA . ASN A 1 612 ? -9.181 -5.649 8.005 1.00 59.62 612 ASN A CA 1
ATOM 4753 C C . ASN A 1 612 ? -10.196 -5.420 9.139 1.00 59.62 612 ASN A C 1
ATOM 4755 O O . ASN A 1 612 ? -10.530 -4.279 9.463 1.00 59.62 612 ASN A O 1
ATOM 4759 N N . GLY A 1 613 ? -10.722 -6.504 9.699 1.00 60.59 613 GLY A N 1
ATOM 4760 C CA . GLY A 1 613 ? -11.846 -6.487 10.629 1.00 60.59 613 GLY A CA 1
ATOM 4761 C C . GLY A 1 613 ? -13.190 -6.895 10.017 1.00 60.59 613 GLY A C 1
ATOM 4762 O O . GLY A 1 613 ? -14.114 -7.188 10.775 1.00 60.59 613 GLY A O 1
ATOM 4763 N N . SER A 1 614 ? -13.321 -6.971 8.686 1.00 68.06 614 SER A N 1
ATOM 4764 C CA . SER A 1 614 ? -14.539 -7.459 8.028 1.00 68.06 614 SER A CA 1
ATOM 4765 C C . SER A 1 614 ? -14.805 -8.912 8.403 1.00 68.06 614 SER A C 1
ATOM 4767 O O . SER A 1 614 ? -13.941 -9.779 8.265 1.00 68.06 614 SER A O 1
ATOM 4769 N N . ARG A 1 615 ? -16.019 -9.178 8.887 1.00 79.69 615 ARG A N 1
ATOM 4770 C CA . ARG A 1 615 ? -16.437 -10.494 9.373 1.00 79.69 615 ARG A CA 1
ATOM 4771 C C . ARG A 1 615 ? -17.187 -11.260 8.299 1.00 79.69 615 ARG A C 1
ATOM 4773 O O . ARG A 1 615 ? -17.979 -10.676 7.560 1.00 79.69 615 ARG A O 1
ATOM 4780 N N . GLY A 1 616 ? -16.990 -12.569 8.273 1.00 86.81 616 GLY A N 1
ATOM 4781 C CA . GLY A 1 616 ? -17.713 -13.463 7.386 1.00 86.81 616 GLY A CA 1
ATOM 4782 C C . GLY A 1 616 ? -17.784 -14.889 7.905 1.00 86.81 616 GLY A C 1
ATOM 4783 O O . GLY A 1 616 ? -17.249 -15.214 8.964 1.00 86.81 616 GLY A O 1
ATOM 4784 N N . VAL A 1 617 ? -18.472 -15.732 7.147 1.00 91.19 617 VAL A N 1
ATOM 4785 C CA . VAL A 1 617 ? -18.620 -17.165 7.394 1.00 91.19 617 VAL A CA 1
ATOM 4786 C C . VAL A 1 617 ? -18.090 -17.912 6.178 1.00 91.19 617 VAL A C 1
ATOM 4788 O O . VAL A 1 617 ? -18.442 -17.575 5.049 1.00 91.19 617 VAL A O 1
ATOM 4791 N N . VAL A 1 618 ? -17.241 -18.915 6.391 1.00 93.81 618 VAL A N 1
ATOM 4792 C CA . VAL A 1 618 ? -16.790 -19.822 5.329 1.00 93.81 618 VAL A CA 1
ATOM 4793 C C . VAL A 1 618 ? -18.006 -20.603 4.835 1.00 93.81 618 VAL A C 1
ATOM 4795 O O . VAL A 1 618 ? -18.582 -21.387 5.582 1.00 93.81 618 VAL A O 1
ATOM 4798 N N . VAL A 1 619 ? -18.424 -20.379 3.595 1.00 92.88 619 VAL A N 1
ATOM 4799 C CA . VAL A 1 619 ? -19.597 -21.039 2.992 1.00 92.88 619 VAL A CA 1
ATOM 4800 C C . VAL A 1 619 ? -19.217 -22.220 2.111 1.00 92.88 619 VAL A C 1
ATOM 4802 O O . VAL A 1 619 ? -20.069 -23.036 1.780 1.00 92.88 619 VAL A O 1
ATOM 4805 N N . GLY A 1 620 ? -17.943 -22.335 1.758 1.00 91.81 620 GLY A N 1
ATOM 4806 C CA . GLY A 1 620 ? -17.458 -23.403 0.909 1.00 91.81 620 GLY A CA 1
ATOM 4807 C C . GLY A 1 620 ? -15.975 -23.263 0.628 1.00 91.81 620 GLY A C 1
ATOM 4808 O O . GLY A 1 620 ? -15.263 -22.472 1.252 1.00 91.81 620 GLY A O 1
ATOM 4809 N N . TRP A 1 621 ? -15.540 -24.031 -0.352 1.00 91.69 621 TRP A N 1
ATOM 4810 C CA . TRP A 1 621 ? -14.190 -24.017 -0.884 1.00 91.69 621 TRP A CA 1
ATOM 4811 C C . TRP A 1 621 ? -14.295 -23.807 -2.386 1.00 91.69 621 TRP A C 1
ATOM 4813 O O . TRP A 1 621 ? -15.275 -24.261 -2.976 1.00 91.69 621 TRP A O 1
ATOM 4823 N N . ASP A 1 622 ? -13.343 -23.112 -3.001 1.00 80.38 622 ASP A N 1
ATOM 4824 C CA . ASP A 1 622 ? -13.404 -22.943 -4.452 1.00 80.38 622 ASP A CA 1
ATOM 4825 C C . ASP A 1 622 ? -13.233 -24.311 -5.135 1.00 80.38 622 ASP A C 1
ATOM 4827 O O . ASP A 1 622 ? -12.293 -25.056 -4.852 1.00 80.38 622 ASP A O 1
ATOM 4831 N N . GLU A 1 623 ? -14.187 -24.653 -6.003 1.00 61.69 623 GLU A N 1
ATOM 4832 C CA . GLU A 1 623 ? -14.250 -25.940 -6.712 1.00 61.69 623 GLU A CA 1
ATOM 4833 C C . GLU A 1 623 ? -13.284 -25.998 -7.912 1.00 61.69 623 GLU A C 1
ATOM 4835 O O . GLU A 1 623 ? -13.270 -26.982 -8.647 1.00 61.69 623 GLU A O 1
ATOM 4840 N N . ARG A 1 624 ? -12.480 -24.949 -8.143 1.00 53.69 624 ARG A N 1
ATOM 4841 C CA . ARG A 1 624 ? -11.569 -24.828 -9.291 1.00 53.69 624 ARG A CA 1
ATOM 4842 C C . ARG A 1 624 ? -10.118 -24.943 -8.826 1.00 53.69 624 ARG A C 1
ATOM 4844 O O . ARG A 1 624 ? -9.376 -23.973 -8.882 1.00 53.69 624 ARG A O 1
ATOM 4851 N N . ASP A 1 625 ? -9.741 -26.129 -8.351 1.00 51.59 625 ASP A N 1
ATOM 4852 C CA . ASP A 1 625 ? -8.381 -26.581 -7.983 1.00 51.59 625 ASP A CA 1
ATOM 4853 C C . ASP A 1 625 ? -7.581 -25.763 -6.935 1.00 51.59 625 ASP A C 1
ATOM 4855 O O . ASP A 1 625 ? -6.674 -26.314 -6.314 1.00 51.59 625 ASP A O 1
ATOM 4859 N N . SER A 1 626 ? -7.905 -24.493 -6.661 1.00 63.34 626 SER A N 1
ATOM 4860 C CA . SER A 1 626 ? -7.190 -23.625 -5.707 1.00 63.34 626 SER A CA 1
ATOM 4861 C C . SER A 1 626 ? -7.449 -24.004 -4.243 1.00 63.34 626 SER A C 1
ATOM 4863 O O . SER A 1 626 ? -6.616 -23.769 -3.369 1.00 63.34 626 SER A O 1
ATOM 4865 N N . ASN A 1 627 ? -8.602 -24.630 -3.977 1.00 78.25 627 ASN A N 1
ATOM 4866 C CA . ASN A 1 627 ? -9.012 -25.195 -2.692 1.00 78.25 627 ASN A CA 1
ATOM 4867 C C . ASN A 1 627 ? -9.069 -24.188 -1.514 1.00 78.25 627 ASN A C 1
ATOM 4869 O O . ASN A 1 627 ? -9.171 -24.603 -0.352 1.00 78.25 627 ASN A O 1
ATOM 4873 N N . PHE A 1 628 ? -9.025 -22.881 -1.800 1.00 90.38 628 PHE A N 1
ATOM 4874 C CA . PHE A 1 628 ? -9.064 -21.786 -0.825 1.00 90.38 628 PHE A CA 1
ATOM 4875 C C . PHE A 1 628 ? -10.479 -21.536 -0.269 1.00 90.38 628 PHE A C 1
ATOM 4877 O O . PHE A 1 628 ? -11.476 -21.933 -0.883 1.00 90.38 628 PHE A O 1
ATOM 4884 N N . PRO A 1 629 ? -10.606 -20.911 0.920 1.00 92.69 629 PRO A N 1
ATOM 4885 C CA . PRO A 1 629 ? -11.905 -20.666 1.544 1.00 92.69 629 PRO A CA 1
ATOM 4886 C C . PRO A 1 629 ? -12.736 -19.636 0.773 1.00 92.69 629 PRO A C 1
ATOM 4888 O O . PRO A 1 629 ? -12.283 -18.522 0.509 1.00 92.69 629 PRO A O 1
ATOM 4891 N N . VAL A 1 630 ? -13.996 -19.979 0.502 1.00 92.88 630 VAL A N 1
ATOM 4892 C CA . VAL A 1 630 ? -15.019 -19.042 0.024 1.00 92.88 630 VAL A CA 1
ATOM 4893 C C . VAL A 1 630 ? -15.776 -18.512 1.235 1.00 92.88 630 VAL A C 1
ATOM 4895 O O . VAL A 1 630 ? -16.400 -19.274 1.975 1.00 92.88 630 VAL A O 1
ATOM 4898 N N . VAL A 1 631 ? -15.715 -17.202 1.456 1.00 92.56 631 VAL A N 1
ATOM 4899 C CA . VAL A 1 631 ? -16.261 -16.531 2.637 1.00 92.56 631 VAL A CA 1
ATOM 4900 C C . VAL A 1 631 ? -17.405 -15.612 2.227 1.00 92.56 631 VAL A C 1
ATOM 4902 O O . VAL A 1 631 ? -17.246 -14.752 1.363 1.00 92.56 631 VAL A O 1
ATOM 4905 N N . LYS A 1 632 ? -18.559 -15.772 2.882 1.00 89.56 632 LYS A N 1
ATOM 4906 C CA . LYS A 1 632 ? -19.681 -14.831 2.830 1.00 89.56 632 LYS A CA 1
ATOM 4907 C C . LYS A 1 632 ? -19.534 -13.813 3.953 1.00 89.56 632 LYS A C 1
ATOM 4909 O O . LYS A 1 632 ? -19.678 -14.154 5.127 1.00 89.56 632 LYS A O 1
ATOM 4914 N N . PHE A 1 633 ? -19.239 -12.574 3.600 1.00 83.75 633 PHE A N 1
ATOM 4915 C CA . PHE A 1 633 ? -19.053 -11.468 4.528 1.00 83.75 633 PHE A CA 1
ATOM 4916 C C . PHE A 1 633 ? -20.380 -10.816 4.937 1.00 83.75 633 PHE A C 1
ATOM 4918 O O . PHE A 1 633 ? -21.408 -10.968 4.278 1.00 83.75 633 PHE A O 1
ATOM 4925 N N . GLN A 1 634 ? -20.357 -10.067 6.044 1.00 70.75 634 GLN A N 1
ATOM 4926 C CA . GLN A 1 634 ? -21.524 -9.357 6.587 1.00 70.75 634 GLN A CA 1
ATOM 4927 C C . GLN A 1 634 ? -22.165 -8.373 5.601 1.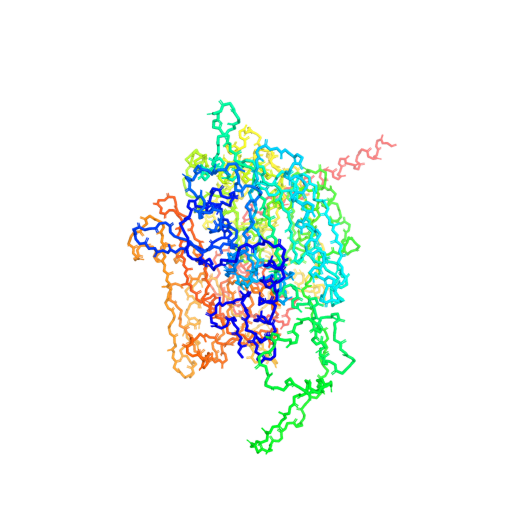00 70.75 634 GLN A C 1
ATOM 4929 O O . GLN A 1 634 ? -23.373 -8.172 5.643 1.00 70.75 634 GLN A O 1
ATOM 4934 N N . ASN A 1 635 ? -21.379 -7.795 4.690 1.00 64.81 635 ASN A N 1
ATOM 4935 C CA . ASN A 1 635 ? -21.864 -6.917 3.622 1.00 64.81 635 ASN A CA 1
ATOM 4936 C C . ASN A 1 635 ? -22.549 -7.681 2.465 1.00 64.81 635 ASN A C 1
ATOM 4938 O O . ASN A 1 635 ? -22.835 -7.091 1.428 1.00 64.81 635 ASN A O 1
ATOM 4942 N N . GLY A 1 636 ? -22.781 -8.989 2.619 1.00 73.38 636 GLY A N 1
ATOM 4943 C CA . GLY A 1 636 ? -23.412 -9.855 1.624 1.00 73.38 636 GLY A CA 1
ATOM 4944 C C . GLY A 1 636 ? -22.463 -10.362 0.537 1.00 73.38 636 GLY A C 1
ATOM 4945 O O . GLY A 1 636 ? -22.851 -11.245 -0.228 1.00 73.38 636 GLY A O 1
ATOM 4946 N N . ILE A 1 637 ? -21.227 -9.859 0.482 1.00 78.25 637 ILE A N 1
ATOM 4947 C CA . ILE A 1 637 ? -20.242 -10.258 -0.524 1.00 78.25 637 ILE A CA 1
ATOM 4948 C C . ILE A 1 637 ? -19.766 -11.675 -0.238 1.00 78.25 637 ILE A C 1
ATOM 4950 O O . ILE A 1 637 ? -19.361 -11.999 0.877 1.00 78.25 637 ILE A O 1
ATOM 4954 N N . VAL A 1 638 ? -19.796 -12.514 -1.267 1.00 86.94 638 VAL A N 1
ATOM 4955 C CA . VAL A 1 638 ? -19.223 -13.857 -1.243 1.00 86.94 638 VAL A CA 1
ATOM 4956 C C . VAL A 1 638 ? -17.975 -13.832 -2.109 1.00 86.94 638 VAL A C 1
ATOM 4958 O O . VAL A 1 638 ? -18.071 -13.566 -3.305 1.00 86.94 638 VAL A O 1
ATOM 4961 N N . MET A 1 639 ? -16.812 -14.085 -1.516 1.00 87.44 639 MET A N 1
ATOM 4962 C CA . MET A 1 639 ? -15.547 -14.097 -2.250 1.00 87.44 639 MET A CA 1
ATOM 4963 C C . MET A 1 639 ? -14.634 -15.229 -1.796 1.00 87.44 639 MET A C 1
ATOM 4965 O O . MET A 1 639 ? -14.658 -15.651 -0.640 1.00 87.44 639 MET A O 1
ATOM 4969 N N . GLU A 1 640 ? -13.799 -15.691 -2.716 1.00 89.81 640 GLU A N 1
ATOM 4970 C CA . GLU A 1 640 ? -12.662 -16.551 -2.410 1.00 89.81 640 GLU A CA 1
ATOM 4971 C C . GLU A 1 640 ? -11.551 -15.720 -1.760 1.00 89.81 640 GLU A C 1
ATOM 4973 O O . GLU A 1 640 ? -11.200 -14.639 -2.242 1.00 89.81 640 GLU A O 1
ATOM 4978 N N . VAL A 1 641 ? -10.997 -16.219 -0.657 1.00 90.38 641 VAL A N 1
ATOM 4979 C CA . VAL A 1 641 ? -9.932 -15.544 0.086 1.00 90.38 641 VAL A CA 1
ATOM 4980 C C . VAL A 1 641 ? -8.636 -16.340 -0.061 1.00 90.38 641 VAL A C 1
ATOM 4982 O O . VAL A 1 641 ? -8.378 -17.278 0.692 1.00 90.38 641 VAL A O 1
ATOM 4985 N N . GLY A 1 642 ? -7.831 -15.961 -1.057 1.00 89.62 642 GLY A N 1
ATOM 4986 C CA . GLY A 1 642 ? -6.508 -16.539 -1.326 1.00 89.62 642 GLY A CA 1
ATOM 4987 C C . GLY A 1 642 ? -5.383 -15.971 -0.442 1.00 89.62 642 GLY A C 1
ATOM 4988 O O . GLY A 1 642 ? -5.615 -15.040 0.337 1.00 89.62 642 GLY A O 1
ATOM 4989 N N . PRO A 1 643 ? -4.155 -16.512 -0.551 1.00 89.06 643 PRO A N 1
ATOM 4990 C CA . PRO A 1 643 ? -3.019 -16.108 0.266 1.00 89.06 643 PRO A CA 1
ATOM 4991 C C . PRO A 1 643 ? -2.610 -14.659 0.003 1.00 89.06 643 PRO A C 1
ATOM 4993 O O . PRO A 1 643 ? -2.711 -14.132 -1.104 1.00 89.06 643 PRO A O 1
ATOM 4996 N N . ALA A 1 644 ? -2.123 -14.010 1.052 1.00 82.00 644 ALA A N 1
ATOM 4997 C CA . ALA A 1 644 ? -1.639 -12.649 1.019 1.00 82.00 644 ALA A CA 1
ATOM 4998 C C . ALA A 1 644 ? -0.296 -12.530 1.738 1.00 82.00 644 ALA A C 1
ATOM 5000 O O . ALA A 1 644 ? -0.038 -13.214 2.725 1.00 82.00 644 ALA A O 1
ATOM 5001 N N . ARG A 1 645 ? 0.530 -11.597 1.259 1.00 80.19 645 ARG A N 1
ATOM 5002 C CA . ARG A 1 645 ? 1.829 -11.268 1.848 1.00 80.19 645 ARG A CA 1
ATOM 5003 C C . ARG A 1 645 ? 1.697 -10.396 3.104 1.00 80.19 645 ARG A C 1
ATOM 5005 O O . ARG A 1 645 ? 0.971 -9.393 3.075 1.00 80.19 645 ARG A O 1
ATOM 5012 N N . PHE A 1 646 ? 2.415 -10.769 4.157 1.00 74.94 646 PHE A N 1
ATOM 5013 C CA . PHE A 1 646 ? 2.604 -10.055 5.417 1.00 74.94 646 PHE A CA 1
ATOM 5014 C C . PHE A 1 646 ? 4.100 -9.872 5.647 1.00 74.94 646 PHE A C 1
ATOM 5016 O O . PHE A 1 646 ? 4.873 -10.804 5.453 1.00 74.94 646 PHE A O 1
ATOM 5023 N N . GLU A 1 647 ? 4.508 -8.679 6.057 1.00 69.56 647 GLU A N 1
ATOM 5024 C CA . GLU A 1 647 ? 5.920 -8.325 6.197 1.00 69.56 647 GLU A CA 1
ATOM 5025 C C . GLU A 1 647 ? 6.225 -7.978 7.647 1.00 69.56 647 GLU A C 1
ATOM 5027 O O . GLU A 1 647 ? 5.445 -7.304 8.326 1.00 69.56 647 GLU A O 1
ATOM 5032 N N . ALA A 1 648 ? 7.379 -8.435 8.111 1.00 62.72 648 ALA A N 1
ATOM 5033 C CA . ALA A 1 648 ? 7.929 -8.099 9.404 1.00 62.72 648 ALA A CA 1
ATOM 5034 C C . ALA A 1 648 ? 9.406 -7.745 9.232 1.00 62.72 648 ALA A C 1
ATOM 5036 O O . ALA A 1 648 ? 10.122 -8.388 8.468 1.00 62.72 648 ALA A O 1
ATOM 5037 N N . PHE A 1 649 ? 9.869 -6.707 9.925 1.00 54.41 649 PHE A N 1
ATOM 5038 C CA . PHE A 1 649 ? 11.256 -6.268 9.818 1.00 54.41 649 PHE A CA 1
ATOM 5039 C C . PHE A 1 649 ? 12.013 -6.576 11.099 1.00 54.41 649 PHE A C 1
ATOM 5041 O O . PHE A 1 649 ? 11.573 -6.253 12.206 1.00 54.41 649 PHE A O 1
ATOM 5048 N N . THR A 1 650 ? 13.188 -7.169 10.937 1.00 54.50 650 THR A N 1
ATOM 5049 C CA . THR A 1 650 ? 14.055 -7.558 12.044 1.00 54.50 650 THR A CA 1
ATOM 5050 C C . THR A 1 650 ? 15.480 -7.126 11.763 1.00 54.50 650 THR A C 1
ATOM 5052 O O . THR A 1 650 ? 16.016 -7.375 10.693 1.00 54.50 650 THR A O 1
ATOM 5055 N N . TYR A 1 651 ? 16.122 -6.498 12.745 1.00 50.38 651 TYR A N 1
ATOM 5056 C CA . TYR A 1 651 ? 17.460 -5.930 12.566 1.00 50.38 651 TYR A CA 1
ATOM 5057 C C . TYR A 1 651 ? 18.532 -6.957 12.179 1.00 50.38 651 TYR A C 1
ATOM 5059 O O . TYR A 1 651 ? 19.459 -6.615 11.457 1.00 50.38 651 TYR A O 1
ATOM 5067 N N . TYR A 1 652 ? 18.398 -8.204 12.638 1.00 51.75 652 TYR A N 1
ATOM 5068 C CA . TYR A 1 652 ? 19.360 -9.278 12.365 1.00 51.75 652 TYR A CA 1
ATOM 5069 C C . TYR A 1 652 ? 19.053 -10.073 11.095 1.00 51.75 652 TYR A C 1
ATOM 5071 O O . TYR A 1 652 ? 19.914 -10.794 10.605 1.00 51.75 652 TYR A O 1
ATOM 5079 N N . SER A 1 653 ? 17.824 -9.976 10.591 1.00 51.41 653 SER A N 1
ATOM 5080 C CA . SER A 1 653 ? 17.304 -10.875 9.559 1.00 51.41 653 SER A CA 1
ATOM 5081 C C . SER A 1 653 ? 16.628 -10.170 8.387 1.00 51.41 653 SER A C 1
ATOM 5083 O O . SER A 1 653 ? 16.088 -10.823 7.497 1.00 51.41 653 SER A O 1
ATOM 5085 N N . GLY A 1 654 ? 16.727 -8.840 8.351 1.00 63.00 654 GLY A N 1
ATOM 5086 C CA . GLY A 1 654 ? 16.202 -7.999 7.286 1.00 63.00 654 GLY A CA 1
ATOM 5087 C C . GLY A 1 654 ? 14.683 -8.070 7.179 1.00 63.00 654 GLY A C 1
ATOM 5088 O O . GLY A 1 654 ? 13.965 -8.171 8.185 1.00 63.00 654 GLY A O 1
ATOM 5089 N N . GLU A 1 655 ? 14.203 -7.973 5.942 1.00 65.06 655 GLU A N 1
ATOM 5090 C CA . GLU A 1 655 ? 12.796 -8.164 5.612 1.00 65.06 655 GLU A CA 1
ATOM 5091 C C . GLU A 1 655 ? 12.442 -9.657 5.697 1.00 65.06 655 GLU A C 1
ATOM 5093 O O . GLU A 1 655 ? 13.010 -10.497 4.995 1.00 65.06 655 GLU A O 1
ATOM 5098 N N . CYS A 1 656 ? 11.501 -9.981 6.581 1.00 73.81 656 CYS A N 1
ATOM 5099 C CA . CYS A 1 656 ? 10.893 -11.296 6.714 1.00 73.81 656 CYS A CA 1
ATOM 5100 C C . CYS A 1 656 ? 9.472 -11.237 6.151 1.00 73.81 656 CYS A C 1
ATOM 5102 O O . CYS A 1 656 ? 8.708 -10.316 6.446 1.00 73.81 656 CYS A O 1
ATOM 5104 N N . ILE A 1 657 ? 9.105 -12.232 5.360 1.00 80.12 657 ILE A N 1
ATOM 5105 C CA . ILE A 1 657 ? 7.876 -12.259 4.581 1.00 80.12 657 ILE A CA 1
ATOM 5106 C C . ILE A 1 657 ? 7.114 -13.537 4.919 1.00 80.12 657 ILE A C 1
ATOM 5108 O O . ILE A 1 657 ? 7.691 -14.618 4.921 1.00 80.12 657 ILE A O 1
ATOM 5112 N N . ARG A 1 658 ? 5.812 -13.414 5.165 1.00 84.19 658 ARG A N 1
ATOM 5113 C CA . ARG A 1 658 ? 4.868 -14.522 5.323 1.00 84.19 658 ARG A CA 1
ATOM 5114 C C . ARG A 1 658 ? 3.782 -14.438 4.263 1.00 84.19 658 ARG A C 1
ATOM 5116 O O . ARG A 1 658 ? 3.075 -13.436 4.191 1.00 84.19 658 ARG A O 1
ATOM 5123 N N . GLU A 1 659 ? 3.587 -15.501 3.500 1.00 88.69 659 GLU A N 1
ATOM 5124 C CA . GLU A 1 659 ? 2.430 -15.675 2.625 1.00 88.69 659 GLU A CA 1
ATOM 5125 C C . GLU A 1 659 ? 1.440 -16.650 3.261 1.00 88.69 659 GLU A C 1
ATOM 5127 O O . GLU A 1 659 ? 1.769 -17.800 3.547 1.00 88.69 659 GLU A O 1
ATOM 5132 N N . GLN A 1 660 ? 0.227 -16.172 3.538 1.00 92.56 660 GLN A N 1
ATOM 5133 C CA . GLN A 1 660 ? -0.813 -16.954 4.208 1.00 92.56 660 GLN A CA 1
ATOM 5134 C C . GLN A 1 660 ? -2.202 -16.402 3.872 1.00 92.56 660 GLN A C 1
ATOM 5136 O O . GLN A 1 660 ? -2.350 -15.211 3.591 1.00 92.56 660 GLN A O 1
ATOM 5141 N N . VAL A 1 661 ? -3.235 -17.245 3.924 1.00 92.06 661 VAL A N 1
ATOM 5142 C CA . VAL A 1 661 ? -4.637 -16.816 3.816 1.00 92.06 661 VAL A CA 1
ATOM 5143 C C . VAL A 1 661 ? -4.923 -15.762 4.902 1.00 92.06 661 VAL A C 1
ATOM 5145 O O . VAL A 1 661 ? -4.752 -16.054 6.087 1.00 92.06 661 VAL A O 1
ATOM 5148 N N . PRO A 1 662 ? -5.357 -14.533 4.554 1.00 89.62 662 PRO A N 1
ATOM 5149 C CA . PRO A 1 662 ? -5.507 -13.421 5.493 1.00 89.62 662 PRO A CA 1
ATOM 5150 C C . PRO A 1 662 ? -6.796 -13.526 6.320 1.00 89.62 662 PRO A C 1
ATOM 5152 O O . PRO A 1 662 ? -7.554 -12.563 6.432 1.00 89.62 662 PRO A O 1
ATOM 5155 N N . LEU A 1 663 ? -7.055 -14.694 6.900 1.00 90.69 663 LEU A N 1
ATOM 5156 C CA . LEU A 1 663 ? -8.201 -14.969 7.753 1.00 90.69 663 LEU A CA 1
ATOM 5157 C C . LEU A 1 663 ? -7.738 -15.341 9.156 1.00 90.69 663 LEU A C 1
ATOM 5159 O O . LEU A 1 663 ? -6.658 -15.889 9.362 1.00 90.69 663 LEU A O 1
ATOM 5163 N N . LYS A 1 664 ? -8.601 -15.074 10.130 1.00 88.75 664 LYS A N 1
ATOM 5164 C CA . LYS A 1 664 ? -8.498 -15.610 11.486 1.00 88.75 664 LYS A CA 1
ATOM 5165 C C . LYS A 1 664 ? -9.885 -15.993 11.981 1.00 88.75 664 LYS A C 1
ATOM 5167 O O . LYS A 1 664 ? -10.848 -15.314 11.643 1.00 88.75 664 LYS A O 1
ATOM 5172 N N . LEU A 1 665 ? -9.998 -17.044 12.793 1.00 89.69 665 LEU A N 1
ATOM 5173 C CA . LEU A 1 665 ? -11.258 -17.377 13.464 1.00 89.69 665 LEU A CA 1
ATOM 5174 C C . LEU A 1 665 ? -11.747 -16.198 14.319 1.00 89.69 665 LEU A C 1
ATOM 5176 O O . LEU A 1 665 ? -10.953 -15.528 14.984 1.00 89.69 665 LEU A O 1
ATOM 5180 N N . ALA A 1 666 ? -13.050 -15.934 14.262 1.00 86.44 666 ALA A N 1
ATOM 5181 C CA . ALA A 1 666 ? -13.652 -14.715 14.793 1.00 86.44 666 ALA A CA 1
ATOM 5182 C C . ALA A 1 666 ? -15.001 -14.943 15.488 1.00 86.44 666 ALA A C 1
ATOM 5184 O O . ALA A 1 666 ? -15.851 -14.045 15.497 1.00 86.44 666 ALA A O 1
ATOM 5185 N N . TRP A 1 667 ? -15.223 -16.123 16.078 1.00 86.62 667 TRP A N 1
ATOM 5186 C CA . TRP A 1 667 ? -16.275 -16.273 17.093 1.00 86.62 667 TRP A CA 1
ATOM 5187 C C . TRP A 1 667 ? -15.912 -15.490 18.347 1.00 86.62 667 TRP A C 1
ATOM 5189 O O . TRP A 1 667 ? -16.766 -14.809 18.911 1.00 86.62 667 TRP A O 1
ATOM 5199 N N . ALA A 1 668 ? -14.630 -15.520 18.711 1.00 87.56 668 ALA A N 1
ATOM 5200 C CA . ALA A 1 668 ? -14.069 -14.777 19.823 1.00 87.56 668 ALA A CA 1
ATOM 5201 C C . ALA A 1 668 ? -12.921 -13.851 19.389 1.00 87.56 668 ALA A C 1
ATOM 5203 O O . ALA A 1 668 ? -12.104 -14.212 18.537 1.00 87.56 668 ALA A O 1
ATOM 5204 N N . LEU A 1 669 ? -12.831 -12.676 20.014 1.00 83.50 669 LEU A N 1
ATOM 5205 C CA . LEU A 1 669 ? -11.718 -11.728 19.904 1.00 83.50 669 LEU A CA 1
ATOM 5206 C C . LEU A 1 669 ? -11.264 -11.294 21.300 1.00 83.50 669 LEU A C 1
ATOM 5208 O O . LEU A 1 669 ? -12.041 -11.313 22.254 1.00 83.50 669 LEU A O 1
ATOM 5212 N N . THR A 1 670 ? -10.008 -10.861 21.430 1.00 84.19 670 THR A N 1
ATOM 5213 C CA . THR A 1 670 ? -9.576 -10.225 22.677 1.00 84.19 670 THR A CA 1
ATOM 5214 C C . THR A 1 670 ? -10.102 -8.798 22.750 1.00 84.19 670 THR A C 1
ATOM 5216 O O . THR A 1 670 ? -10.173 -8.108 21.729 1.00 84.19 670 THR A O 1
ATOM 5219 N N . VAL A 1 671 ? -10.388 -8.312 23.960 1.00 83.81 671 VAL A N 1
ATOM 5220 C CA . VAL A 1 671 ? -10.758 -6.902 24.183 1.00 83.81 671 VAL A CA 1
ATOM 5221 C C . VAL A 1 671 ? -9.708 -5.960 23.580 1.00 83.81 671 VAL A C 1
ATOM 5223 O O . VAL A 1 671 ? -10.068 -5.011 22.887 1.00 83.81 671 VAL A O 1
ATOM 5226 N N . HIS A 1 672 ? -8.422 -6.298 23.726 1.00 77.69 672 HIS A N 1
ATOM 5227 C CA . HIS A 1 672 ? -7.294 -5.584 23.121 1.00 77.69 672 HIS A CA 1
ATOM 5228 C C . HIS A 1 672 ? -7.435 -5.374 21.611 1.00 77.69 672 HIS A C 1
ATOM 5230 O O . HIS A 1 672 ? -7.277 -4.262 21.116 1.00 77.69 672 HIS A O 1
ATOM 5236 N N . LYS A 1 673 ? -7.788 -6.426 20.865 1.00 74.88 673 LYS A N 1
ATOM 5237 C CA . LYS A 1 673 ? -7.932 -6.343 19.404 1.00 74.88 673 LYS A CA 1
ATOM 5238 C C . LYS A 1 673 ? -9.227 -5.667 18.957 1.00 74.88 673 LYS A C 1
ATOM 5240 O O . LYS A 1 673 ? -9.341 -5.328 17.787 1.00 74.88 673 LYS A O 1
ATOM 5245 N N . SER A 1 674 ? -10.181 -5.464 19.867 1.00 75.88 674 SER A N 1
ATOM 5246 C CA . SER A 1 674 ? -11.437 -4.767 19.576 1.00 75.88 674 SER A CA 1
ATOM 5247 C C . SER A 1 674 ? -11.320 -3.237 19.634 1.00 75.88 674 SER A C 1
ATOM 5249 O O . SER A 1 674 ? -12.208 -2.538 19.140 1.00 75.88 674 SER A O 1
ATOM 5251 N N . GLN A 1 675 ? -10.248 -2.689 20.225 1.00 74.19 675 GLN A N 1
ATOM 5252 C CA . GLN A 1 675 ? -10.060 -1.239 20.333 1.00 74.19 675 GLN A CA 1
ATOM 5253 C C . GLN A 1 675 ? -10.059 -0.580 18.943 1.00 74.19 675 GLN A C 1
ATOM 5255 O O . GLN A 1 675 ? -9.567 -1.133 17.964 1.00 74.19 675 GLN A O 1
ATOM 5260 N N . GLY A 1 676 ? -10.692 0.588 18.835 1.00 65.19 676 GLY A N 1
ATOM 5261 C CA . GLY A 1 676 ? -10.937 1.263 17.553 1.00 65.19 676 GLY A CA 1
ATOM 5262 C C . GLY A 1 676 ? -12.099 0.699 16.711 1.00 65.19 676 GLY A C 1
ATOM 5263 O O . GLY A 1 676 ? -12.643 1.429 15.886 1.00 65.19 676 GLY A O 1
ATOM 5264 N N . MET A 1 677 ? -12.572 -0.531 16.955 1.00 70.25 677 MET A N 1
ATOM 5265 C CA . MET A 1 677 ? -13.678 -1.138 16.190 1.00 70.25 677 MET A CA 1
ATOM 5266 C C . MET A 1 677 ? -15.062 -0.666 16.673 1.00 70.25 677 MET A C 1
ATOM 5268 O O . MET A 1 677 ? -15.221 -0.238 17.820 1.00 70.25 677 MET A O 1
ATOM 5272 N N . THR A 1 678 ? -16.070 -0.763 15.800 1.00 67.94 678 THR A N 1
ATOM 5273 C CA . THR A 1 678 ? -17.498 -0.611 16.141 1.00 67.94 678 THR A CA 1
ATOM 5274 C C . THR A 1 678 ? -18.212 -1.921 15.815 1.00 67.94 678 THR A C 1
ATOM 5276 O O . THR A 1 678 ? -18.042 -2.435 14.713 1.00 67.94 678 THR A O 1
ATOM 5279 N N . LEU A 1 679 ? -18.967 -2.470 16.766 1.00 72.75 679 LEU A N 1
ATOM 5280 C CA . LEU A 1 679 ? -19.637 -3.768 16.663 1.00 72.75 679 LEU A CA 1
ATOM 5281 C C . LEU A 1 679 ? -21.135 -3.606 16.960 1.00 72.75 679 LEU A C 1
ATOM 5283 O O . LEU A 1 679 ? -21.501 -2.857 17.863 1.00 72.75 679 LEU A O 1
ATOM 5287 N N . ASP A 1 680 ? -21.998 -4.306 16.224 1.00 69.56 680 ASP A N 1
ATOM 5288 C CA . ASP A 1 680 ? -23.455 -4.188 16.404 1.00 69.56 680 ASP A CA 1
ATOM 5289 C C . ASP A 1 680 ? -24.002 -5.124 17.497 1.00 69.56 680 ASP A C 1
ATOM 5291 O O . ASP A 1 680 ? -24.845 -4.712 18.290 1.00 69.56 680 ASP A O 1
ATOM 5295 N N . LEU A 1 681 ? -23.489 -6.361 17.568 1.00 76.56 681 LEU A N 1
ATOM 5296 C CA . LEU A 1 681 ? -23.870 -7.385 18.550 1.00 76.56 681 LEU A CA 1
ATOM 5297 C C . LEU A 1 681 ? -22.625 -8.004 19.193 1.00 76.56 681 LEU A C 1
ATOM 5299 O O . LEU A 1 681 ? -21.784 -8.583 18.491 1.00 76.56 681 LEU A O 1
ATOM 5303 N N . VAL A 1 682 ? -22.517 -7.901 20.519 1.00 82.44 682 VAL A N 1
ATOM 5304 C CA . VAL A 1 682 ? -21.346 -8.349 21.286 1.00 82.44 682 VAL A CA 1
ATOM 5305 C C . VAL A 1 682 ? -21.759 -9.077 22.559 1.00 82.44 682 VAL A C 1
ATOM 5307 O O . VAL A 1 682 ? -22.631 -8.621 23.294 1.00 82.44 682 VAL A O 1
ATOM 5310 N N . GLU A 1 683 ? -21.076 -10.184 22.840 1.00 87.81 683 GLU A N 1
ATOM 5311 C CA . GLU A 1 683 ? -21.146 -10.890 24.119 1.00 87.81 683 GLU A CA 1
ATOM 5312 C C . GLU A 1 683 ? -19.810 -10.721 24.862 1.00 87.81 683 GLU A C 1
ATOM 5314 O O . GLU A 1 683 ? -18.784 -11.258 24.454 1.00 87.81 683 GLU A O 1
ATOM 5319 N N . CYS A 1 684 ? -19.792 -9.935 25.933 1.00 86.69 684 CYS A N 1
ATOM 5320 C CA . CYS A 1 684 ? -18.587 -9.655 26.712 1.00 86.69 684 CYS A CA 1
ATOM 5321 C C . CYS A 1 684 ? -18.474 -10.620 27.896 1.00 86.69 684 CYS A C 1
ATOM 5323 O O . CYS A 1 684 ? -19.318 -10.591 28.789 1.00 86.69 684 CYS A O 1
ATOM 5325 N N . HIS A 1 685 ? -17.405 -11.414 27.932 1.00 87.94 685 HIS A N 1
ATOM 5326 C CA . HIS A 1 685 ? -17.049 -12.267 29.068 1.00 87.94 685 HIS A CA 1
ATOM 5327 C C . HIS A 1 685 ? -16.032 -11.526 29.938 1.00 87.94 685 HIS A C 1
ATOM 5329 O O . HIS A 1 685 ? -14.924 -11.246 29.481 1.00 87.94 685 HIS A O 1
ATOM 5335 N N . LEU A 1 686 ? -16.400 -11.166 31.171 1.00 84.81 686 LEU A N 1
ATOM 5336 C CA . LEU A 1 686 ? -15.598 -10.258 32.009 1.00 84.81 686 LEU A CA 1
ATOM 5337 C C . LEU A 1 686 ? -14.927 -10.925 33.225 1.00 84.81 686 LEU A C 1
ATOM 5339 O O . LEU A 1 686 ? -14.236 -10.241 33.977 1.00 84.81 686 LEU A O 1
ATOM 5343 N N . ALA A 1 687 ? -15.046 -12.247 33.390 1.00 80.81 687 ALA A N 1
ATOM 5344 C CA . ALA A 1 687 ? -14.528 -12.974 34.557 1.00 80.81 687 ALA A CA 1
ATOM 5345 C C . ALA A 1 687 ? -13.016 -12.783 34.814 1.00 80.81 687 ALA A C 1
ATOM 5347 O O . ALA A 1 687 ? -12.596 -12.678 35.964 1.00 80.81 687 ALA A O 1
ATOM 5348 N N . ASN A 1 688 ? -12.207 -12.708 33.749 1.00 81.19 688 ASN A N 1
ATOM 5349 C CA . ASN A 1 688 ? -10.738 -12.660 33.812 1.00 81.19 688 ASN A CA 1
ATOM 5350 C C . ASN A 1 688 ? -10.159 -11.276 33.469 1.00 81.19 688 ASN A C 1
ATOM 5352 O O . ASN A 1 688 ? -9.052 -11.182 32.940 1.00 81.19 688 ASN A O 1
ATOM 5356 N N . VAL A 1 689 ? -10.916 -10.195 33.673 1.00 83.19 689 VAL A N 1
ATOM 5357 C CA . VAL A 1 689 ? -10.409 -8.837 33.431 1.00 83.19 689 VAL A CA 1
ATOM 5358 C C . VAL A 1 689 ? -9.280 -8.530 34.413 1.00 83.19 689 VAL A C 1
ATOM 5360 O O . VAL A 1 689 ? -9.452 -8.652 35.625 1.00 83.19 689 VAL A O 1
ATOM 5363 N N . PHE A 1 690 ? -8.131 -8.113 33.884 1.00 80.94 690 PHE A N 1
ATOM 5364 C CA . PHE A 1 690 ? -6.922 -7.864 34.676 1.00 80.94 690 PHE A CA 1
ATOM 5365 C C . PHE A 1 690 ? -6.350 -6.457 34.480 1.00 80.94 690 PHE A C 1
ATOM 5367 O O . PHE A 1 690 ? -5.692 -5.951 35.385 1.00 80.94 690 PHE A O 1
ATOM 5374 N N . ASP A 1 691 ? -6.617 -5.822 33.335 1.00 79.25 691 ASP A N 1
ATOM 5375 C CA . ASP A 1 691 ? -6.003 -4.549 32.953 1.00 79.25 691 ASP A CA 1
ATOM 5376 C C . ASP A 1 691 ? -6.947 -3.349 33.152 1.00 79.25 691 ASP A C 1
ATOM 5378 O O . ASP A 1 691 ? -8.178 -3.467 33.096 1.00 79.25 691 ASP A O 1
ATOM 5382 N N . TYR A 1 692 ? -6.363 -2.171 33.356 1.00 86.38 692 TYR A N 1
ATOM 5383 C CA . TYR A 1 692 ? -7.077 -0.904 33.484 1.00 86.38 692 TYR A CA 1
ATOM 5384 C C . TYR A 1 692 ? -7.783 -0.536 32.169 1.00 86.38 692 TYR A C 1
ATOM 5386 O O . TYR A 1 692 ? -7.266 -0.753 31.075 1.00 86.38 692 TYR A O 1
ATOM 5394 N N . GLY A 1 693 ? -8.998 0.014 32.258 1.00 84.62 693 GLY A N 1
ATOM 5395 C CA . GLY A 1 693 ? -9.770 0.450 31.086 1.00 84.62 693 GLY A CA 1
ATOM 5396 C C . GLY A 1 693 ? -10.327 -0.681 30.204 1.00 84.62 693 GLY A C 1
ATOM 5397 O O . GLY A 1 693 ? -11.094 -0.407 29.279 1.00 84.62 693 GLY A O 1
ATOM 5398 N N . GLN A 1 694 ? -10.023 -1.953 30.490 1.00 87.44 694 GLN A N 1
ATOM 5399 C CA . GLN A 1 694 ? -10.421 -3.095 29.659 1.00 87.44 694 GLN A CA 1
ATOM 5400 C C . GLN A 1 694 ? -11.949 -3.256 29.569 1.00 87.44 694 GLN A C 1
ATOM 5402 O O . GLN A 1 694 ? -12.494 -3.399 28.473 1.00 87.44 694 GLN A O 1
ATOM 5407 N N . VAL A 1 695 ? -12.667 -3.137 30.693 1.00 88.94 695 VAL A N 1
ATOM 5408 C CA . VAL A 1 695 ? -14.145 -3.170 30.713 1.00 88.94 695 VAL A CA 1
ATOM 5409 C C . VAL A 1 695 ? -14.731 -2.031 29.876 1.00 88.94 695 VAL A C 1
ATOM 5411 O O . VAL A 1 695 ? -15.608 -2.246 29.040 1.00 88.94 695 VAL A O 1
ATOM 5414 N N . TYR A 1 696 ? -14.203 -0.819 30.048 1.00 90.75 696 TYR A N 1
ATOM 5415 C CA . TYR A 1 696 ? -14.641 0.355 29.298 1.00 90.75 696 TYR A CA 1
ATOM 5416 C C . TYR A 1 696 ? -14.417 0.189 27.785 1.00 90.75 696 TYR A C 1
ATOM 5418 O O . TYR A 1 696 ? -15.310 0.489 26.984 1.00 90.75 696 TYR A O 1
ATOM 5426 N N . VAL A 1 697 ? -13.268 -0.348 27.364 1.00 88.00 697 VAL A N 1
ATOM 5427 C CA . VAL A 1 697 ? -13.004 -0.618 25.944 1.00 88.00 697 VAL A CA 1
ATOM 5428 C C . VAL A 1 697 ? -13.978 -1.645 25.384 1.00 88.00 697 VAL A C 1
ATOM 5430 O O . VAL A 1 697 ? -14.570 -1.364 24.340 1.00 88.00 697 VAL A O 1
ATOM 5433 N N . ALA A 1 698 ? -14.200 -2.765 26.079 1.00 87.00 698 ALA A N 1
ATOM 5434 C CA . ALA A 1 698 ? -15.099 -3.831 25.636 1.00 87.00 698 ALA A CA 1
ATOM 5435 C C . ALA A 1 698 ? -16.534 -3.325 25.413 1.00 87.00 698 ALA A C 1
ATOM 5437 O O . ALA A 1 698 ? -17.123 -3.542 24.353 1.00 87.00 698 ALA A O 1
ATOM 5438 N N . LEU A 1 699 ? -17.082 -2.589 26.384 1.00 88.06 699 LEU A N 1
ATOM 5439 C CA . LEU A 1 699 ? -18.473 -2.129 26.343 1.00 88.06 699 LEU A CA 1
ATOM 5440 C C . LEU A 1 699 ? -18.665 -0.956 25.367 1.00 88.06 699 LEU A C 1
ATOM 5442 O O . LEU A 1 699 ? -19.695 -0.858 24.703 1.00 88.06 699 LEU A O 1
ATOM 5446 N N . SER A 1 700 ? -17.652 -0.101 25.189 1.00 85.94 700 SER A N 1
ATOM 5447 C CA . SER A 1 700 ? -17.722 1.053 24.275 1.00 85.94 700 SER A CA 1
ATOM 5448 C C . SER A 1 700 ? -17.687 0.704 22.777 1.00 85.94 700 SER A C 1
ATOM 5450 O O . SER A 1 700 ? -17.777 1.609 21.931 1.00 85.94 700 SER A O 1
ATOM 5452 N N . ARG A 1 701 ? -17.543 -0.585 22.425 1.00 82.12 701 ARG A N 1
ATOM 5453 C CA . ARG A 1 701 ? -17.573 -1.062 21.031 1.00 82.12 701 ARG A CA 1
ATOM 5454 C C . ARG A 1 701 ? -18.982 -1.081 20.446 1.00 82.12 701 ARG A C 1
ATOM 5456 O O . ARG A 1 701 ? -19.114 -0.977 19.228 1.00 82.12 701 ARG A O 1
ATOM 5463 N N . VAL A 1 702 ? -20.006 -1.187 21.294 1.00 78.00 702 VAL A N 1
ATOM 5464 C CA . VAL A 1 702 ? -21.403 -1.353 20.872 1.00 78.00 702 VAL A CA 1
ATOM 5465 C C . VAL A 1 702 ? -22.093 -0.001 20.674 1.00 78.00 702 VAL A C 1
ATOM 5467 O O . VAL A 1 702 ? -21.803 0.973 21.375 1.00 78.00 702 VAL A O 1
ATOM 5470 N N . ARG A 1 703 ? -22.999 0.081 19.691 1.00 73.19 703 ARG A N 1
ATOM 5471 C CA . ARG A 1 703 ? -23.791 1.294 19.393 1.00 73.19 703 ARG A CA 1
ATOM 5472 C C . ARG A 1 703 ? -24.978 1.497 20.337 1.00 73.19 703 ARG A C 1
ATOM 5474 O O . ARG A 1 703 ? -25.321 2.634 20.645 1.00 73.19 703 ARG A O 1
ATOM 5481 N N . HIS A 1 704 ? -25.588 0.409 20.799 1.00 76.94 704 HIS A N 1
ATOM 5482 C CA . HIS A 1 704 ? -26.785 0.430 21.639 1.00 76.94 704 HIS A CA 1
ATOM 5483 C C . HIS A 1 704 ? -26.651 -0.575 22.775 1.00 76.94 704 HIS A C 1
ATOM 5485 O O . HIS A 1 704 ? -26.162 -1.683 22.556 1.00 76.94 704 HIS A O 1
ATOM 5491 N N . LEU A 1 705 ? -27.179 -0.247 23.955 1.00 80.69 705 LEU A N 1
ATOM 5492 C CA . LEU A 1 705 ? -27.154 -1.164 25.098 1.00 80.69 705 LEU A CA 1
ATOM 5493 C C . LEU A 1 705 ? -27.902 -2.483 24.812 1.00 80.69 705 LEU A C 1
ATOM 5495 O O . LEU A 1 705 ? -27.575 -3.524 25.370 1.00 80.69 705 LEU A O 1
ATOM 5499 N N . LYS A 1 706 ? -28.889 -2.460 23.904 1.00 78.12 706 LYS A N 1
ATOM 5500 C CA . LYS A 1 706 ? -29.631 -3.654 23.457 1.00 78.12 706 LYS A CA 1
ATOM 5501 C C . LYS A 1 706 ? -28.771 -4.671 22.702 1.00 78.12 706 LYS A C 1
ATOM 5503 O O . LYS A 1 706 ? -29.114 -5.844 22.710 1.00 78.12 706 LYS A O 1
ATOM 5508 N N . GLY A 1 707 ? -27.689 -4.235 22.057 1.00 76.00 707 GLY A N 1
ATOM 5509 C CA . GLY A 1 707 ? -26.795 -5.109 21.292 1.00 76.00 707 GLY A CA 1
ATOM 5510 C C . GLY A 1 707 ? -25.691 -5.752 22.131 1.00 76.00 707 GLY A C 1
ATOM 5511 O O . GLY A 1 707 ? -24.737 -6.299 21.583 1.00 76.00 707 GLY A O 1
ATOM 5512 N N . LEU A 1 708 ? -25.777 -5.639 23.455 1.00 84.44 708 LEU A N 1
ATOM 5513 C CA . LEU A 1 708 ? -24.732 -6.039 24.378 1.00 84.44 708 LEU A CA 1
ATOM 5514 C C . LEU A 1 708 ? -25.267 -7.071 25.371 1.00 84.44 708 LEU A C 1
ATOM 5516 O O . LEU A 1 708 ? -26.232 -6.813 26.092 1.00 84.44 708 LEU A O 1
ATOM 5520 N N . ARG A 1 709 ? -24.588 -8.214 25.425 1.00 87.12 709 ARG A N 1
ATOM 5521 C CA . ARG A 1 709 ? -24.727 -9.216 26.479 1.00 87.12 709 ARG A CA 1
ATOM 5522 C C . ARG A 1 709 ? -23.469 -9.222 27.321 1.00 87.12 709 ARG A C 1
ATOM 5524 O O . ARG A 1 709 ? -22.367 -9.157 26.778 1.00 87.12 709 ARG A O 1
ATOM 5531 N N . ILE A 1 710 ? -23.630 -9.293 28.632 1.00 87.19 710 ILE A N 1
ATOM 5532 C CA . ILE A 1 710 ? -22.513 -9.258 29.572 1.00 87.19 710 ILE A CA 1
ATOM 5533 C C . ILE A 1 710 ? -22.610 -10.479 30.468 1.00 87.19 710 ILE A C 1
ATOM 5535 O O . ILE A 1 710 ? -23.679 -10.775 30.992 1.00 87.19 710 ILE A O 1
ATOM 5539 N N . LEU A 1 711 ? -21.489 -11.175 30.617 1.00 85.94 711 LEU A N 1
ATOM 5540 C CA . LEU A 1 711 ? -21.344 -12.327 31.491 1.00 85.94 711 LEU A CA 1
ATOM 5541 C C . LEU A 1 711 ? -20.266 -12.029 32.536 1.00 85.94 711 LEU A C 1
ATOM 5543 O O . LEU A 1 711 ? -19.231 -11.429 32.223 1.00 85.94 711 LEU A O 1
ATOM 5547 N N . ASP A 1 712 ? -20.543 -12.429 33.777 1.00 85.44 712 ASP A N 1
ATOM 5548 C CA . ASP A 1 712 ? -19.642 -12.316 34.929 1.00 85.44 712 ASP A CA 1
ATOM 5549 C C . ASP A 1 712 ? -19.213 -10.877 35.277 1.00 85.44 712 ASP A C 1
ATOM 5551 O O . ASP A 1 712 ? -18.076 -10.628 35.685 1.00 85.44 712 ASP A O 1
ATOM 5555 N N . PHE A 1 713 ? -20.116 -9.898 35.128 1.00 87.88 713 PHE A N 1
ATOM 5556 C CA . PHE A 1 713 ? -19.813 -8.509 35.483 1.00 87.88 713 PHE A CA 1
ATOM 5557 C C . PHE A 1 713 ? -19.667 -8.315 36.996 1.00 87.88 713 PHE A C 1
ATOM 5559 O O . PHE A 1 713 ? -20.577 -8.594 37.780 1.00 87.88 713 PHE A O 1
ATOM 5566 N N . ARG A 1 714 ? -18.536 -7.728 37.391 1.00 85.94 714 ARG A N 1
ATOM 5567 C CA . ARG A 1 714 ? -18.237 -7.316 38.765 1.00 85.94 714 ARG A CA 1
ATOM 5568 C C . ARG A 1 714 ? -17.902 -5.825 38.780 1.00 85.94 714 ARG A C 1
ATOM 5570 O O . ARG A 1 714 ? -16.993 -5.444 38.040 1.00 85.94 714 ARG A O 1
ATOM 5577 N N . PRO A 1 715 ? -18.575 -4.970 39.570 1.00 85.19 715 PRO A N 1
ATOM 5578 C CA . PRO A 1 715 ? -18.246 -3.542 39.640 1.00 85.19 715 PRO A CA 1
ATOM 5579 C C . PRO A 1 715 ? -16.760 -3.272 39.926 1.00 85.19 715 PRO A C 1
ATOM 5581 O O . PRO A 1 715 ? -16.174 -2.364 39.348 1.00 85.19 715 PRO A O 1
ATOM 5584 N N . GLU A 1 716 ? -16.118 -4.132 40.718 1.00 85.06 716 GLU A N 1
ATOM 5585 C CA . GLU A 1 716 ? -14.706 -4.044 41.116 1.00 85.06 716 GLU A CA 1
ATOM 5586 C C . GLU A 1 716 ? -13.729 -4.313 39.954 1.00 85.06 716 GLU A C 1
ATOM 5588 O O . GLU A 1 716 ? -12.535 -4.017 40.048 1.00 85.06 716 GLU A O 1
ATOM 5593 N N . SER A 1 717 ? -14.219 -4.886 38.848 1.00 84.94 717 SER A N 1
ATOM 5594 C CA . SER A 1 717 ? -13.432 -5.094 37.624 1.00 84.94 717 SER A CA 1
ATOM 5595 C C . SER A 1 717 ? -13.221 -3.801 36.827 1.00 84.94 717 SER A C 1
ATOM 5597 O O . SER A 1 717 ? -12.337 -3.738 35.971 1.00 84.94 717 SER A O 1
ATOM 5599 N N . VAL A 1 718 ? -13.999 -2.752 37.110 1.00 86.75 718 VAL A N 1
ATOM 5600 C CA . VAL A 1 718 ? -13.887 -1.451 36.447 1.00 86.75 718 VAL A CA 1
ATOM 5601 C C . VAL A 1 718 ? -12.783 -0.648 37.127 1.00 86.75 718 VAL A C 1
ATOM 5603 O O . VAL A 1 718 ? -13.002 0.014 38.136 1.00 86.75 718 VAL A O 1
ATOM 5606 N N . LYS A 1 719 ? -11.574 -0.719 36.570 1.00 85.00 719 LYS A N 1
ATOM 5607 C CA . LYS A 1 719 ? -10.390 -0.049 37.117 1.00 85.00 719 LYS A CA 1
ATOM 5608 C C . LYS A 1 719 ? -9.849 1.007 36.161 1.00 85.00 719 LYS A C 1
ATOM 5610 O O . LYS A 1 719 ? -9.833 0.810 34.945 1.00 85.00 719 LYS A O 1
ATOM 5615 N N . VAL A 1 720 ? -9.319 2.085 36.732 1.00 86.12 720 VAL A N 1
ATOM 5616 C CA . VAL A 1 720 ? -8.581 3.140 36.027 1.00 86.12 720 VAL A CA 1
ATOM 5617 C C . VAL A 1 720 ? -7.196 3.299 36.637 1.00 86.12 720 VAL A C 1
ATOM 5619 O O . VAL A 1 720 ? -7.027 3.194 37.849 1.00 86.12 720 VAL A O 1
ATOM 5622 N N . HIS A 1 721 ? -6.200 3.546 35.789 1.00 89.19 721 HIS A N 1
ATOM 5623 C CA . HIS A 1 721 ? -4.833 3.730 36.243 1.00 89.19 721 HIS A CA 1
ATOM 5624 C C . HIS A 1 721 ? -4.675 5.093 36.960 1.00 89.19 721 HIS A C 1
ATOM 5626 O O . HIS A 1 721 ? -4.982 6.124 36.351 1.00 89.19 721 HIS A O 1
ATOM 5632 N N . PRO A 1 722 ? -4.125 5.162 38.191 1.00 88.06 722 PRO A N 1
ATOM 5633 C CA . PRO A 1 722 ? -4.039 6.410 38.968 1.00 88.06 722 PRO A CA 1
ATOM 5634 C C . PRO A 1 722 ? -3.316 7.558 38.244 1.00 88.06 722 PRO A C 1
ATOM 5636 O O . PRO A 1 722 ? -3.768 8.701 38.250 1.00 88.06 722 PRO A O 1
ATOM 5639 N N . LYS A 1 723 ? -2.220 7.248 37.539 1.00 89.19 723 LYS A N 1
ATOM 5640 C CA . LYS A 1 723 ? -1.481 8.229 36.719 1.00 89.19 723 LYS A CA 1
ATOM 5641 C C . LYS A 1 723 ? -2.322 8.847 35.595 1.00 89.19 723 LYS A C 1
ATOM 5643 O O . LYS A 1 723 ? -2.172 10.026 35.293 1.00 89.19 723 LYS A O 1
ATOM 5648 N N . VAL A 1 724 ? -3.213 8.066 34.979 1.00 89.88 724 VAL A N 1
ATOM 5649 C CA . VAL A 1 724 ? -4.115 8.555 33.923 1.00 89.88 724 VAL A CA 1
ATOM 5650 C C . VAL A 1 724 ? -5.151 9.499 34.524 1.00 89.88 724 VAL A C 1
ATOM 5652 O O . VAL A 1 724 ? -5.409 10.571 33.976 1.00 89.88 724 VAL A O 1
ATOM 5655 N N . GLU A 1 725 ? -5.713 9.130 35.675 1.00 87.94 725 GLU A N 1
ATOM 5656 C CA . GLU A 1 725 ? -6.640 9.987 36.410 1.00 87.94 725 GLU A CA 1
ATOM 5657 C C . GLU A 1 725 ? -5.984 11.322 36.791 1.00 87.94 725 GLU A C 1
ATOM 5659 O O . GLU A 1 725 ? -6.563 12.392 36.588 1.00 87.94 725 GLU A O 1
ATOM 5664 N N . GLU A 1 726 ? -4.747 11.283 37.284 1.00 88.50 726 GLU A N 1
ATOM 5665 C CA . GLU A 1 726 ? -3.960 12.476 37.571 1.00 88.50 726 GLU A CA 1
ATOM 5666 C C . GLU A 1 726 ? -3.713 13.340 36.332 1.00 88.50 726 GLU A C 1
ATOM 5668 O O . GLU A 1 726 ? -3.986 14.542 36.374 1.00 88.50 726 GLU A O 1
ATOM 5673 N N . PHE A 1 727 ? -3.288 12.738 35.223 1.00 89.94 727 PHE A N 1
ATOM 5674 C CA . PHE A 1 727 ? -3.055 13.441 33.964 1.00 89.94 727 PHE A CA 1
ATOM 5675 C C . PHE A 1 727 ? -4.302 14.213 33.495 1.00 89.94 727 PHE A C 1
ATOM 5677 O O . PHE A 1 727 ? -4.246 15.426 33.268 1.00 89.94 727 PHE A O 1
ATOM 5684 N N . TYR A 1 728 ? -5.467 13.560 33.433 1.00 88.88 728 TYR A N 1
ATOM 5685 C CA . TYR A 1 728 ? -6.710 14.224 33.020 1.00 88.88 728 TYR A CA 1
ATOM 5686 C C . TYR A 1 728 ? -7.233 15.241 34.043 1.00 88.88 728 TYR A C 1
ATOM 5688 O O . TYR A 1 728 ? -7.804 16.272 33.664 1.00 88.88 728 TYR A O 1
ATOM 5696 N N . ARG A 1 729 ? -7.007 15.008 35.340 1.00 84.81 729 ARG A N 1
ATOM 5697 C CA . ARG A 1 729 ? -7.320 15.973 36.402 1.00 84.81 729 ARG A CA 1
ATOM 5698 C C . ARG A 1 729 ? -6.481 17.243 36.246 1.00 84.81 729 ARG A C 1
ATOM 5700 O O . ARG A 1 729 ? -7.049 18.335 36.327 1.00 84.81 729 ARG A O 1
ATOM 5707 N N . CYS A 1 730 ? -5.187 17.130 35.954 1.00 83.31 730 CYS A N 1
ATOM 5708 C CA . CYS A 1 730 ? -4.309 18.267 35.666 1.00 83.31 730 CYS A CA 1
ATOM 5709 C C . CYS A 1 730 ? -4.775 19.048 34.429 1.00 83.31 730 CYS A C 1
ATOM 5711 O O . CYS A 1 730 ? -4.994 20.256 34.539 1.00 83.31 730 CYS A O 1
ATOM 5713 N N . LEU A 1 731 ? -5.090 18.363 33.322 1.00 81.88 731 LEU A N 1
ATOM 5714 C CA . LEU A 1 731 ? -5.654 18.995 32.118 1.00 81.88 731 LEU A CA 1
ATOM 5715 C C . LEU A 1 731 ? -6.928 19.802 32.416 1.00 81.88 731 LEU A C 1
ATOM 5717 O O . LEU A 1 731 ? -7.121 20.911 31.911 1.00 81.88 731 LEU A O 1
ATOM 5721 N N . SER A 1 732 ? -7.809 19.269 33.268 1.00 72.00 732 SER A N 1
ATOM 5722 C CA . SER A 1 732 ? -9.044 19.959 33.655 1.00 72.00 732 SER A CA 1
ATOM 5723 C C . SER A 1 732 ? -8.792 21.207 34.517 1.00 72.00 732 SER A C 1
ATOM 5725 O O . SER A 1 732 ? -9.477 22.220 34.347 1.00 72.00 732 SER A O 1
ATOM 5727 N N . LYS A 1 733 ? -7.798 21.166 35.417 1.00 68.06 733 LYS A N 1
ATOM 5728 C CA . LYS A 1 733 ? -7.412 22.285 36.293 1.00 68.06 733 LYS A CA 1
ATOM 5729 C C . LYS A 1 733 ? -6.728 23.404 35.514 1.00 68.06 733 LYS A C 1
ATOM 5731 O O . LYS A 1 733 ? -7.034 24.573 35.734 1.00 68.06 733 LYS A O 1
ATOM 5736 N N . GLU A 1 734 ? -5.842 23.055 34.592 1.00 61.50 734 GLU A N 1
ATOM 5737 C CA . GLU A 1 734 ? -5.101 24.004 33.761 1.00 61.50 734 GLU A CA 1
ATOM 5738 C C . GLU A 1 734 ? -6.029 24.761 32.807 1.00 61.50 734 GLU A C 1
ATOM 5740 O O . GLU A 1 734 ? -5.983 25.988 32.723 1.00 61.50 734 GLU A O 1
ATOM 5745 N N . LYS A 1 735 ? -7.004 24.054 32.224 1.00 58.75 735 LYS A N 1
ATOM 5746 C CA . LYS A 1 735 ? -8.077 24.668 31.436 1.00 58.75 735 LYS A CA 1
ATOM 5747 C C . LYS A 1 735 ? -8.957 25.604 32.270 1.00 58.75 735 LYS A C 1
ATOM 5749 O O . LYS A 1 735 ? -9.328 26.677 31.799 1.00 58.75 735 LYS A O 1
ATOM 5754 N N . ARG A 1 736 ? -9.273 25.242 33.521 1.00 57.44 736 ARG A N 1
ATOM 5755 C CA . ARG A 1 736 ? -9.995 26.133 34.452 1.00 57.44 736 ARG A CA 1
ATOM 5756 C C . ARG A 1 736 ? -9.179 27.388 34.780 1.00 57.44 736 ARG A C 1
ATOM 5758 O O . ARG A 1 736 ? -9.750 28.474 34.744 1.00 57.44 736 ARG A O 1
ATOM 5765 N N . LYS A 1 737 ? -7.866 27.264 35.015 1.00 55.84 737 LYS A N 1
ATOM 5766 C CA . LYS A 1 737 ? -6.960 28.407 35.232 1.00 55.84 737 LYS A CA 1
ATOM 5767 C C . LYS A 1 737 ? -6.867 29.323 34.008 1.00 55.84 737 LYS A C 1
ATOM 5769 O O . LYS A 1 737 ? -7.006 30.530 34.168 1.00 55.84 737 LYS A O 1
ATOM 5774 N N . GLN A 1 738 ? -6.704 28.780 32.799 1.00 54.31 738 GLN A N 1
ATOM 5775 C CA . GLN A 1 738 ? -6.682 29.576 31.563 1.00 54.31 738 GLN A CA 1
ATOM 5776 C C . GLN A 1 738 ? -8.001 30.323 31.329 1.00 54.31 738 GLN A C 1
ATOM 5778 O O . GLN A 1 738 ? -7.984 31.510 31.024 1.00 54.31 738 GLN A O 1
ATOM 5783 N N . ILE A 1 739 ? -9.149 29.666 31.535 1.00 55.31 739 ILE A N 1
ATOM 5784 C CA . ILE A 1 739 ? -10.465 30.320 31.431 1.00 55.31 739 ILE A CA 1
ATOM 5785 C C . ILE A 1 739 ? -10.612 31.426 32.486 1.00 55.31 739 ILE A C 1
ATOM 5787 O O . ILE A 1 739 ? -11.176 32.477 32.197 1.00 55.31 739 ILE A O 1
ATOM 5791 N N . GLN A 1 740 ? -10.108 31.215 33.702 1.00 50.12 740 GLN A N 1
ATOM 5792 C CA . GLN A 1 740 ? -10.168 32.207 34.775 1.00 50.12 740 GLN A CA 1
ATOM 5793 C C . GLN A 1 740 ? -9.258 33.416 34.499 1.00 50.12 740 GLN A C 1
ATOM 5795 O O . GLN A 1 740 ? -9.687 34.545 34.717 1.00 50.12 740 GLN A O 1
ATOM 5800 N N . LEU A 1 741 ? -8.063 33.202 33.940 1.00 55.19 741 LEU A N 1
ATOM 5801 C CA . LEU A 1 741 ? -7.153 34.262 33.487 1.00 55.19 741 LEU A CA 1
ATOM 5802 C C . LEU A 1 741 ? -7.726 35.055 32.303 1.00 55.19 741 LEU A C 1
ATOM 5804 O O . LEU A 1 741 ? -7.662 36.279 32.307 1.00 55.19 741 LEU A O 1
ATOM 5808 N N . LEU A 1 742 ? -8.347 34.385 31.326 1.00 50.44 742 LEU A N 1
ATOM 5809 C CA . LEU A 1 742 ? -9.025 35.043 30.201 1.00 50.44 742 LEU A CA 1
ATOM 5810 C C . LEU A 1 742 ? -10.222 35.883 30.666 1.00 50.44 742 LEU A C 1
ATOM 5812 O O . LEU A 1 742 ? -10.403 37.004 30.200 1.00 50.44 742 LEU A O 1
ATOM 5816 N N . LYS A 1 743 ? -10.997 35.387 31.640 1.00 47.19 743 LYS A N 1
ATOM 5817 C CA . LYS A 1 743 ? -12.076 36.160 32.274 1.00 47.19 743 LYS A CA 1
ATOM 5818 C C . LYS A 1 743 ? -11.549 37.353 33.075 1.00 47.19 743 LYS A C 1
ATOM 5820 O O . LYS A 1 743 ? -12.173 38.404 33.054 1.00 47.19 743 LYS A O 1
ATOM 5825 N N . GLN A 1 744 ? -10.403 37.221 33.749 1.00 48.06 744 GLN A N 1
ATOM 5826 C CA . GLN A 1 744 ? -9.748 38.336 34.447 1.00 48.06 744 GLN A CA 1
ATOM 5827 C C . GLN A 1 744 ? -9.165 39.377 33.480 1.00 48.06 744 GLN A C 1
ATOM 5829 O O . GLN A 1 744 ? -9.175 40.563 33.797 1.00 48.06 744 GLN A O 1
ATOM 5834 N N . ALA A 1 745 ? -8.689 38.959 32.304 1.00 48.25 745 ALA A N 1
ATOM 5835 C CA . ALA A 1 745 ? -8.233 39.860 31.247 1.00 48.25 745 ALA A CA 1
ATOM 5836 C C . ALA A 1 745 ? -9.401 40.616 30.587 1.00 48.25 745 ALA A C 1
ATOM 5838 O O . ALA A 1 745 ? -9.277 41.809 30.338 1.00 48.25 745 ALA A O 1
ATOM 5839 N N . GLN A 1 746 ? -10.552 39.961 30.392 1.00 44.75 746 GLN A N 1
ATOM 5840 C CA . GLN A 1 746 ? -11.791 40.592 29.908 1.00 44.75 746 GLN A CA 1
ATOM 5841 C C . GLN A 1 746 ? -12.480 41.507 30.932 1.00 44.75 746 GLN A C 1
ATOM 5843 O O . GLN A 1 746 ? -13.351 42.270 30.552 1.00 44.75 746 GLN A O 1
ATOM 5848 N N . TRP A 1 747 ? -12.123 41.425 32.217 1.00 42.38 747 TRP A N 1
ATOM 5849 C CA . TRP A 1 747 ? -12.589 42.353 33.259 1.00 42.38 747 TRP A CA 1
ATOM 5850 C C . TRP A 1 747 ? -11.678 43.581 33.425 1.00 42.38 747 TRP A C 1
ATOM 5852 O O . TRP A 1 747 ? -12.024 44.504 34.156 1.00 42.38 747 TRP A O 1
ATOM 5862 N N . LYS A 1 748 ? -10.490 43.565 32.805 1.00 43.97 748 LYS A N 1
ATOM 5863 C CA . LYS A 1 748 ? -9.519 44.672 32.800 1.00 43.97 748 LYS A CA 1
ATOM 5864 C C . LYS A 1 748 ? -9.530 45.488 31.496 1.00 43.97 748 LYS A C 1
ATOM 5866 O O . LYS A 1 748 ? -8.818 46.487 31.428 1.00 43.97 748 LYS A O 1
ATOM 5871 N N . GLN A 1 749 ? -10.297 45.055 30.496 1.00 36.47 749 GLN A N 1
ATOM 5872 C CA . GLN A 1 749 ? -10.772 45.869 29.372 1.00 36.47 749 GLN A CA 1
ATOM 5873 C C . GLN A 1 749 ? -12.193 46.321 29.682 1.00 36.47 749 GLN A C 1
ATOM 5875 O O . GLN A 1 749 ? -12.537 47.442 29.253 1.00 36.47 749 GLN A O 1
#

Secondary structure (DSSP, 8-state):
--THHHH-TT-----HHHHHHHHHHHHHHHHHHHTTTPEEEEPPSEEEHHHHHHTT--TTSSS-SSPBP-BTTB-EEE-SSTHHHHHHHTTT-EE-GGGPSEEEEEEEEEE-TTTT-STT--STTS-SEEEEEEEEEEE-S-HHHHHHHHHHHHHHHHHHHHHTT--EEEEEPPGGG--TT-SEEEEEEEEEGGGTEEEEEEEEEE-TTHHHHHHT-EEE-TTS-EEEPEEEEEEEEEHHHHHHHHHHHSB-TTS-BPPPGGGGGG---S--S-S------PPP---S-----------------S-PPPPGGG--HHHHHHHHHHHTT--EEEEE-TTSSHHHHHHHHHHHHHHHH-TTTEEEEESSTTTTGGGT-EEHHHHHT-TTS-S-HHHHHHHHHH-HHHHHHHHH--EEEEE-GGG-BHHHHHHHHHHHHHHHT--SGGGG-EEEEE--TTSPPPTTTTTS-BGGGSHHHHHH--EEEEE----TTTT-HHHHHHHHHHHTT---HHHHHHHHTT-SPPP-SSSPPPEEEESSHHHHHHHHHHHHHHS-S--EEEE-EEEESS---HHHHHHHHHHHSSS-SEEEE-TT-EEEE-S-BGGGTB-TT-EEEEEEE-TTTT-PEEEEETTS-EEE---EEEEEEETTTEEEEEEE-SEEE-SEEEHHHHTT--BSSEEEE-TT--STTHHHHHHTTBSSGGGEEEES--GGG----HHHHHHHHHHHHHHHHHHHHHHHHHT--

Foldseek 3Di:
DACCVVPRFQDDDDDDQRVLLLQLLVVLLVVLQVVVPADEDEFDQKDAVLLCVLLQQDCPDPQGQWAFDDDPPGGITGAQDSQSRVLLVLFQDADELVCPWHKYKYKDKHATSPFGPDPPNPFLQTGRIFIFIKMKTKHALDPVSLVVVLVVLVVLQVVLCVLQVWDKDKDWDDPVPDGPQFPTKIFIWTQQVVVRDTDGFKMKGWRRQSSQVSSVRWYADPVRDIDGIIMMMITSGRSSRSSSRQLRVQADPVSDGDGRPSSVVSRPDPPPDDPDPDDPDDDDDDDDDDDDDDDDPDDDDDDDDLPPLDDPVNDDPLLVVVLVCVVVLAAAEEEEFQQLCQLSSVSNSLVVVCVVLNNLQEAEEECDPVLCFSNVHYHPCVLLVCFPLDDALVVLLVLLVVVLVSLVSLCSHQAYEYEAQQQPFLSSLSNSQSNSCSSLVAPAGSRNHRYHYYHANLAFHHDPCVPTHRNCVHPSNVRRHPYYRYRYDRRLQVVCVVLVVLLVCLSLLHADPVSVVLQVVQQDAADDPPPDHAFEADADVVVQVVVLVVVQVPDDDDKDKWAKDKDFPADPDPVVLQVVCCVFPPDHRMDIDDQQFKKFFCADPPVVRHHRRWIWGQHAADPPPQRATFTQTPVRDTGGFAWDKDWHADPNTGIMIMTTRRIDGGSYDYLVVLASAAGAAYEYEQQPQDGRNSVSSRSSNHNDSSRYHYDPDDSNSSHHDVVSSVVVVVVVVVVVVVVVVVVVVVVVD